Protein AF-0000000072086717 (afdb_homodimer)

Sequence (704 aa):
MALLFAIIVILVTTAMSLPPVIRIGAIFTEDQKDSPSELAFKYAIYKINKDKTLLANTTLVYDIQYVPKDDSFRTSKKACKQLSRSVQGIFGPSDPLLGAHIQSICEALDVPHLEARVDFEPTFKEFSINLYPSQDHLNKAFKDLMSFLNWTRVAIIYEEDYGLFKLQDLVKSPPSARTEMYIRQAGPGSYRQVLREVRHKEIYKLIVDTDPAHMQQFFRAILQLQMNDYRYHYMFTTFDIETFDLEDFKYNSVNMTAFRLVDLEEPKVAEVLRQMERFQPIGHAILNKTGVIQAEPALVYDSVQVFAHGLAALDRSHDLRPANLSCEKEEPWDDGLSLYNYINAVRTFYNFMALLFAIIVILVTTAMSLPPVIRIGAIFTEDQKDSPSELAFKYAIYKINKDKTLLANTTLVYDIQYVPKDDSFRTSKKACKQLSRSVQGIFGPSDPLLGAHIQSICEALDVPHLEARVDFEPTFKEFSINLYPSQDHLNKAFKDLMSFLNWTRVAIIYEEDYGLFKLQDLVKSPPSARTEMYIRQAGPGSYRQVLREVRHKEIYKLIVDTDPAHMQQFFRAILQLQMNDYRYHYMFTTFDIETFDLEDFKYNSVNMTAFRLVDLEEPKVAEVLRQMERFQPIGHAILNKTGVIQAEPALVYDSVQVFAHGLAALDRSHDLRPANLSCEKEEPWDDGLSLYNYINAVRTFYNF

Nearest PDB structures (foldseek):
  5fwy-assembly1_B  TM=8.890E-01  e=3.927E-19  Rattus norvegicus
  5fwy-assembly2_C  TM=8.947E-01  e=1.382E-18  Rattus norvegicus
  5fwy-assembly2_D  TM=8.838E-01  e=5.733E-18  Rattus norvegicus
  3om0-assembly1_A-2  TM=8.833E-01  e=1.621E-17  Rattus norvegicus
  6flr-assembly1_B  TM=8.726E-01  e=1.233E-17  Rattus norvegicus

Solvent-accessible surface area (backbone atoms only — not comparable to full-atom values): 37876 Å² total; per-residue (Å²): 136,85,79,80,78,78,78,76,75,74,74,72,72,69,75,53,50,55,47,56,64,44,34,32,28,34,38,37,41,57,86,37,63,79,24,30,42,48,45,24,39,52,47,37,45,52,51,48,58,68,34,54,84,62,40,66,67,34,38,71,44,78,48,80,45,74,29,63,82,90,37,45,42,62,42,47,51,54,51,36,53,40,28,45,67,29,33,65,32,36,32,43,32,63,48,51,71,50,24,53,47,48,43,34,45,24,44,55,29,32,28,28,29,37,32,47,34,69,70,90,60,88,61,90,53,72,43,55,45,61,55,34,74,52,57,69,59,50,31,49,50,53,49,52,50,37,58,75,68,63,59,36,46,35,32,37,40,24,44,54,82,64,40,56,58,62,44,40,60,63,50,39,47,70,61,61,91,67,53,47,68,44,56,35,68,36,43,90,88,34,39,50,62,52,50,49,52,39,52,74,68,68,48,41,34,33,39,39,41,63,55,76,92,48,43,66,57,47,52,49,33,35,56,75,66,64,60,45,32,62,76,27,35,38,36,37,71,48,50,47,65,82,80,48,91,55,71,89,41,67,79,40,56,32,42,76,44,61,56,68,78,74,58,70,82,39,62,70,49,41,52,50,51,56,53,50,61,68,64,43,58,91,95,41,54,53,42,45,97,83,66,47,67,45,52,55,23,50,37,37,25,46,48,49,50,33,47,50,51,10,50,41,60,35,24,75,78,39,68,56,71,84,51,69,35,43,75,83,75,49,56,54,42,85,52,20,58,58,50,32,50,34,23,52,49,41,35,61,71,67,66,88,135,84,80,78,79,76,77,75,74,74,73,72,71,69,74,52,49,54,47,56,66,43,34,33,28,33,39,38,40,57,86,38,64,78,25,28,43,47,45,24,39,54,48,39,46,52,52,48,57,69,34,54,83,62,41,65,66,34,38,71,43,78,50,78,43,73,29,63,83,90,38,46,43,62,42,47,50,53,52,38,53,39,29,46,66,28,32,65,30,35,33,43,33,62,48,51,71,50,24,53,47,47,43,35,46,24,44,56,29,31,27,28,29,37,33,45,36,68,70,90,61,89,62,90,54,72,44,55,45,60,56,33,74,54,55,68,58,49,32,50,52,52,48,51,49,37,58,76,67,62,58,34,46,34,32,36,40,24,41,52,83,63,40,58,58,62,44,38,60,64,49,38,50,70,69,61,90,71,58,46,69,45,57,37,67,35,44,88,90,35,38,51,62,53,49,50,52,39,51,74,67,68,48,40,34,33,38,39,42,62,54,77,92,47,43,65,57,46,52,48,34,34,56,75,67,64,59,44,33,60,76,27,35,38,35,38,70,49,5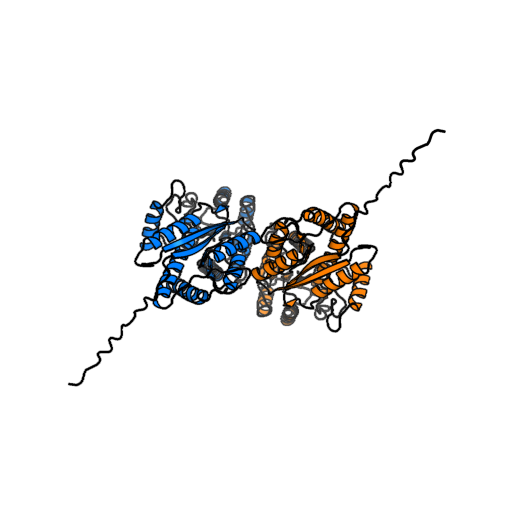0,46,63,82,79,48,91,55,71,89,40,68,79,40,57,32,42,75,44,63,56,68,81,74,58,71,84,39,64,71,49,41,52,51,51,55,53,51,62,68,64,42,57,89,96,40,55,53,42,46,98,83,68,47,67,44,54,55,24,50,37,36,25,46,48,50,50,33,46,50,52,9,49,41,59,35,24,76,77,37,72,56,69,84,50,71,36,42,76,86,76,52,56,54,42,86,51,20,59,59,50,34,51,33,23,52,48,41,34,61,72,67,66,88

Organism: Apis cerana cerana (NCBI:txid94128)

pLDDT: mean 85.23, std 14.27, range [29.84, 98.51]

Radius of gyration: 29.99 Å; Cα contacts (8 Å, |Δi|>4): 1200; chains: 2; bounding box: 92×130×64 Å

Secondary structure (DSSP, 8-state):
-------------------SEEEEEEEEEGGGTTSHHHHHHHHHHHHHHH-TTTSTT-EEEEEEEEE-TT-HHHHHHHHHHHHHTTEEEEE--SSHHHHHHHHHHHHHHT--EEE-S--S--S--TTEEE-SPPHHHHHHHHHHHHHHTT--EEEEEE-STTHHHHTHHHHHS---TT-EEEEEE--TTTHHHHHHHHHHTT--EEEEE--GGGHHHHHHHHHHTT--STT-EEEE--S-GGGS--GGGTTTT-EEEE--S--TTSHHHHHHHHHHHHH--TT--SB-TTSPBPHHHHHHHHHHHHHHHHHHHHHTT---------TTTTPPPTTHHHHHHHHHHHHHHTT-/-------------------SEEEEEEEEEGGGTT-HHHHHHHHHHHHHHH-TTTSTT-EEEEEEEEE-TT-HHHHHHHHHHHHHTTEEEEE--SSHHHHHHHHHHHHHHT--EEE-S--S--S--TTEEE-SPPHHHHHHHHHHHHHHTT--EEEEEE-STTHHHHTHHHHHS---TT-EEEEEE--TTTHHHHHHHHHHTT--EEEEE--GGGHHHHHHHHHHTT--STT-EEEE--S-GGGS--GGGTTTT-EEEE--S--TTSHHHHHHHHHHHHH--TT--SB-TTSPBPHHHHHHHHHHHHHHHHHHHHHTT---------TTTTPPPTTHHHHHHHHHHHHHHTT-

InterPro domains:
  IPR001828 Receptor, ligand binding region [PF01094] (38-347)
  IPR015683 Ionotropic glutamate receptor [PTHR18966] (24-321)
  IPR028082 Periplasmic binding protein-like I [SSF53822] (16-346)

Structure (mmCIF, N/CA/C/O backbone):
data_AF-0000000072086717-model_v1
#
loop_
_entity.id
_entity.type
_entity.pdbx_description
1 polymer 'Glutamate receptor, ionotropic kainate'
#
loop_
_atom_site.group_PDB
_atom_site.id
_atom_site.type_symbol
_atom_site.label_atom_id
_atom_site.label_alt_id
_atom_site.label_comp_id
_atom_site.label_asym_id
_atom_site.label_entity_id
_atom_site.label_seq_id
_atom_site.pdbx_PDB_ins_code
_atom_site.Cartn_x
_atom_site.Cartn_y
_atom_site.Cartn_z
_atom_site.occupancy
_atom_site.B_iso_or_equiv
_atom_site.auth_seq_id
_atom_site.auth_comp_id
_atom_site.auth_asym_id
_atom_site.auth_atom_id
_atom_site.pdbx_PDB_model_num
ATOM 1 N N . MET A 1 1 ? -59.493 57.493 -9.971 1 31.21 1 MET A N 1
ATOM 2 C CA . MET A 1 1 ? -58.813 56.95 -8.798 1 31.21 1 MET A CA 1
ATOM 3 C C . MET A 1 1 ? -58.079 55.659 -9.144 1 31.21 1 MET A C 1
ATOM 5 O O . MET A 1 1 ? -58.709 54.636 -9.42 1 31.21 1 MET A O 1
ATOM 9 N N . ALA A 1 2 ? -56.898 55.738 -9.913 1 37.61 2 ALA A N 1
ATOM 10 C CA . ALA A 1 2 ? -55.918 54.723 -10.29 1 37.61 2 ALA A CA 1
ATOM 11 C C . ALA A 1 2 ? -55.346 54.029 -9.057 1 37.61 2 ALA A C 1
ATOM 13 O O . ALA A 1 2 ? -54.796 54.683 -8.168 1 37.61 2 ALA A O 1
ATOM 14 N N . LEU A 1 3 ? -55.89 52.869 -8.527 1 39.69 3 LEU A N 1
ATOM 15 C CA . LEU A 1 3 ? -55.359 51.979 -7.5 1 39.69 3 LEU A CA 1
ATOM 16 C C . LEU A 1 3 ? -53.967 51.483 -7.878 1 39.69 3 LEU A C 1
ATOM 18 O O . LEU A 1 3 ? -53.799 50.808 -8.896 1 39.69 3 LEU A O 1
ATOM 22 N N . LEU A 1 4 ? -52.873 52.18 -7.624 1 37.74 4 LEU A N 1
ATOM 23 C CA . LEU A 1 4 ? -51.488 51.732 -7.711 1 37.74 4 LEU A CA 1
ATOM 24 C C . LEU A 1 4 ? -51.271 50.469 -6.884 1 37.74 4 LEU A C 1
ATOM 26 O O . LEU A 1 4 ? -51.477 50.476 -5.668 1 37.74 4 LEU A O 1
ATOM 30 N N . PHE A 1 5 ? -51.456 49.235 -7.428 1 40.49 5 PHE A N 1
ATOM 31 C CA . PHE A 1 5 ? -51.076 47.948 -6.857 1 40.49 5 PHE A CA 1
ATOM 32 C C . PHE A 1 5 ? -49.593 47.927 -6.507 1 40.49 5 PHE A C 1
ATOM 34 O O . PHE A 1 5 ? -48.74 48.01 -7.392 1 40.49 5 PHE A O 1
ATOM 41 N N . ALA A 1 6 ? -49.15 48.368 -5.312 1 40.18 6 ALA A N 1
ATOM 42 C CA . ALA A 1 6 ? -47.827 48.1 -4.754 1 40.18 6 ALA A CA 1
ATOM 43 C C . ALA A 1 6 ? -47.576 46.599 -4.636 1 40.18 6 ALA A C 1
ATOM 45 O O . ALA A 1 6 ? -48.224 45.916 -3.839 1 40.18 6 ALA A O 1
ATOM 46 N N . ILE A 1 7 ? -47.124 45.946 -5.704 1 42.1 7 ILE A N 1
ATOM 47 C CA . ILE A 1 7 ? -46.576 44.598 -5.601 1 42.1 7 ILE A CA 1
ATOM 48 C C . ILE A 1 7 ? -45.432 44.583 -4.59 1 42.1 7 ILE A C 1
ATOM 50 O O . ILE A 1 7 ? -44.389 45.202 -4.813 1 42.1 7 ILE A O 1
ATOM 54 N N . ILE A 1 8 ? -45.715 44.454 -3.307 1 43.06 8 ILE A N 1
ATOM 55 C CA . ILE A 1 8 ? -44.687 44.129 -2.324 1 43.06 8 ILE A CA 1
ATOM 56 C C . ILE A 1 8 ? -43.991 42.828 -2.716 1 43.06 8 ILE A C 1
ATOM 58 O O . ILE A 1 8 ? -44.605 41.758 -2.699 1 43.06 8 ILE A O 1
ATOM 62 N N . VAL A 1 9 ? -42.965 42.89 -3.569 1 43.17 9 VAL A N 1
ATOM 63 C CA . VAL A 1 9 ? -42.03 41.782 -3.735 1 43.17 9 VAL A CA 1
ATOM 64 C C . VAL A 1 9 ? -41.415 41.417 -2.386 1 43.17 9 VAL A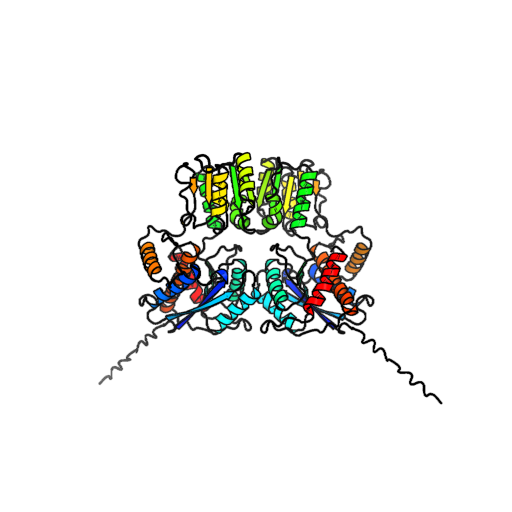 C 1
ATOM 66 O O . VAL A 1 9 ? -40.659 42.202 -1.808 1 43.17 9 VAL A O 1
ATOM 69 N N . ILE A 1 10 ? -42.092 40.638 -1.6 1 42.36 10 ILE A N 1
ATOM 70 C CA . ILE A 1 10 ? -41.437 39.967 -0.482 1 42.36 10 ILE A CA 1
ATOM 71 C C . ILE A 1 10 ? -40.188 39.241 -0.977 1 42.36 10 ILE A C 1
ATOM 73 O O . ILE A 1 10 ? -40.284 38.277 -1.739 1 42.36 10 ILE A O 1
ATOM 77 N N . LEU A 1 11 ? -39.062 39.924 -1.136 1 42.35 11 LEU A N 1
ATOM 78 C CA . LEU A 1 11 ? -37.792 39.214 -1.242 1 42.35 11 LEU A CA 1
ATOM 79 C C . LEU A 1 11 ? -37.668 38.156 -0.15 1 42.35 11 LEU A C 1
ATOM 81 O O . LEU A 1 11 ? -37.473 38.486 1.022 1 42.35 11 LEU A O 1
ATOM 85 N N . VAL A 1 12 ? -38.387 37.06 -0.284 1 43.57 12 VAL A N 1
ATOM 86 C CA . VAL A 1 12 ? -37.991 35.91 0.523 1 43.57 12 VAL A CA 1
ATOM 87 C C . VAL A 1 12 ? -36.472 35.756 0.493 1 43.57 12 VAL A C 1
ATOM 89 O O . VAL A 1 12 ? -35.895 35.437 -0.55 1 43.57 12 VAL A O 1
ATOM 92 N N . THR A 1 13 ? -35.726 36.571 1.121 1 43.49 13 THR A N 1
ATOM 93 C CA . THR A 1 13 ? -34.366 36.128 1.407 1 43.49 13 THR A CA 1
ATOM 94 C C . THR A 1 13 ? -34.357 34.67 1.86 1 43.49 13 THR A C 1
ATOM 96 O O . THR A 1 13 ? -34.793 34.357 2.969 1 43.49 13 THR A O 1
ATOM 99 N N . THR A 1 14 ? -34.772 33.794 1.082 1 44.5 14 THR A N 1
ATOM 100 C CA . THR A 1 14 ? -34.478 32.414 1.453 1 44.5 14 THR A CA 1
ATOM 101 C C . THR A 1 14 ? -33.082 32.302 2.058 1 44.5 14 THR A C 1
ATOM 103 O O . THR A 1 14 ? -32.084 32.554 1.38 1 44.5 14 THR A O 1
ATOM 106 N N . ALA A 1 15 ? -32.833 32.709 3.198 1 49.67 15 ALA A N 1
ATOM 107 C CA . ALA A 1 15 ? -31.603 32.477 3.951 1 49.67 15 ALA A CA 1
ATOM 108 C C . ALA A 1 15 ? -30.992 31.124 3.599 1 49.67 15 ALA A C 1
ATOM 110 O O . ALA A 1 15 ? -31.607 30.08 3.827 1 49.67 15 ALA A O 1
ATOM 111 N N . MET A 1 16 ? -30.319 30.904 2.463 1 57.44 16 MET A N 1
ATOM 112 C CA . MET A 1 16 ? -29.407 29.845 2.041 1 57.44 16 MET A CA 1
ATOM 113 C C . MET A 1 16 ? -28.519 29.398 3.198 1 57.44 16 MET A C 1
ATOM 115 O O . MET A 1 16 ? -27.835 30.218 3.813 1 57.44 16 MET A O 1
ATOM 119 N N . SER A 1 17 ? -29.046 28.295 4.188 1 75.89 17 SER A N 1
ATOM 120 C CA . SER A 1 17 ? -28.476 28.121 5.52 1 75.89 17 SER A CA 1
ATOM 121 C C . SER A 1 17 ? -27.973 26.696 5.724 1 75.89 17 SER A C 1
ATOM 123 O O . SER A 1 17 ? -28.523 25.751 5.155 1 75.89 17 SER A O 1
ATOM 125 N N . LEU A 1 18 ? -26.716 26.447 6.013 1 89.37 18 LEU A N 1
ATOM 126 C CA . LEU A 1 18 ? -26.239 25.207 6.616 1 89.37 18 LEU A CA 1
ATOM 127 C C . LEU A 1 18 ? -27.252 24.666 7.62 1 89.37 18 LEU A C 1
ATOM 129 O O . LEU A 1 18 ? -27.973 25.437 8.257 1 89.37 18 LEU A O 1
ATOM 133 N N . PRO A 1 19 ? -27.475 23.378 7.601 1 92.77 19 PRO A N 1
ATOM 134 C CA . PRO A 1 19 ? -28.309 22.821 8.668 1 92.77 19 PRO A CA 1
ATOM 135 C C . PRO A 1 19 ? -27.787 23.161 10.063 1 92.77 19 PRO A C 1
ATOM 137 O O . PRO A 1 19 ? -26.614 23.51 10.218 1 92.77 19 PRO A O 1
ATOM 140 N N . PRO A 1 20 ? -28.637 23.075 11.026 1 93.3 20 PRO A N 1
ATOM 141 C CA . PRO A 1 20 ? -28.229 23.442 12.384 1 93.3 20 PRO A CA 1
ATOM 142 C C . PRO A 1 20 ? -27.122 22.544 12.93 1 93.3 20 PRO A C 1
ATOM 144 O O . PRO A 1 20 ? -26.342 22.97 13.787 1 93.3 20 PRO A O 1
ATOM 147 N N . VAL A 1 21 ? -27.165 21.322 12.45 1 95.61 21 VAL A N 1
ATOM 148 C CA . VAL A 1 21 ? -26.141 20.391 12.909 1 95.61 21 VAL A CA 1
ATOM 149 C C . VAL A 1 21 ? -25.453 19.746 11.708 1 95.61 21 VAL A C 1
ATOM 151 O O . VAL A 1 21 ? -26.118 19.292 10.774 1 95.61 21 VAL A O 1
ATOM 154 N N . ILE A 1 22 ? -24.207 19.808 11.717 1 96.46 22 ILE A N 1
ATOM 155 C CA . ILE A 1 22 ? -23.41 19.094 10.725 1 96.46 22 ILE A CA 1
ATOM 156 C C . ILE A 1 22 ? -22.552 18.037 11.416 1 96.46 22 ILE A C 1
ATOM 158 O O . ILE A 1 22 ? -21.824 18.342 12.364 1 96.46 22 ILE A O 1
ATOM 162 N N . ARG A 1 23 ? -22.654 16.808 10.928 1 97.56 23 ARG A N 1
ATOM 163 C CA . ARG A 1 23 ? -21.919 15.689 11.509 1 97.56 23 ARG A CA 1
ATOM 164 C C . ARG A 1 23 ? -20.694 15.343 10.669 1 97.56 23 ARG A C 1
ATOM 166 O O . ARG A 1 23 ? -20.781 15.25 9.443 1 97.56 23 ARG A O 1
ATOM 173 N N . ILE A 1 24 ? -19.586 15.221 11.379 1 98.18 24 ILE A N 1
ATOM 174 C CA . ILE A 1 24 ? -18.363 14.818 10.693 1 98.18 24 ILE A CA 1
ATOM 175 C C . ILE A 1 24 ? -17.809 13.546 11.331 1 98.18 24 ILE A C 1
ATOM 177 O O . ILE A 1 24 ? -18.001 13.309 12.527 1 98.18 24 ILE A O 1
ATOM 181 N N . GLY A 1 25 ? -17.279 12.713 10.5 1 98.26 25 GLY A N 1
ATOM 182 C CA . GLY A 1 25 ? -16.668 11.487 10.988 1 98.26 25 GLY A CA 1
ATOM 183 C C . GLY A 1 25 ? -15.157 11.573 11.09 1 98.26 25 GLY A C 1
ATOM 184 O O . GLY A 1 25 ? -14.514 12.255 10.29 1 98.26 25 GLY A O 1
ATOM 185 N N . ALA A 1 26 ? -14.625 10.912 12.095 1 98.5 26 ALA A N 1
ATOM 186 C CA . ALA A 1 26 ? -13.177 10.775 12.228 1 98.5 26 ALA A CA 1
ATOM 187 C C . ALA A 1 26 ? -12.788 9.327 12.515 1 98.5 26 ALA A C 1
ATOM 189 O O . ALA A 1 26 ? -13.466 8.634 13.277 1 98.5 26 ALA A O 1
ATOM 190 N N . ILE A 1 27 ? -11.776 8.895 11.843 1 98.05 27 ILE A N 1
ATOM 191 C CA . ILE A 1 27 ? -11.267 7.544 12.053 1 98.05 27 ILE A CA 1
ATOM 192 C C . ILE A 1 27 ? -9.818 7.607 12.53 1 98.05 27 ILE A C 1
ATOM 194 O O . ILE A 1 27 ? -8.947 8.123 11.825 1 98.05 27 ILE A O 1
ATOM 198 N N . PHE A 1 28 ? -9.597 7.136 13.76 1 97.26 28 PHE A N 1
ATOM 199 C CA . PHE A 1 28 ? -8.269 7.037 14.356 1 97.26 28 PHE A CA 1
ATOM 200 C C . PHE A 1 28 ? -7.9 5.582 14.617 1 97.26 28 PHE A C 1
ATOM 202 O O . PHE A 1 28 ? -8.779 4.732 14.775 1 97.26 28 PHE A O 1
ATOM 209 N N . THR A 1 29 ? -6.626 5.345 14.546 1 94.75 29 THR A N 1
ATOM 210 C CA . THR A 1 29 ? -6.201 4.017 14.972 1 94.75 29 THR A CA 1
ATOM 211 C C . THR A 1 29 ? -6.319 3.871 16.486 1 94.75 29 THR A C 1
ATOM 213 O O . THR A 1 29 ? -6.349 4.867 17.211 1 94.75 29 THR A O 1
ATOM 216 N N . GLU A 1 30 ? -6.347 2.671 16.978 1 95.07 30 GLU A N 1
ATOM 217 C CA . GLU A 1 30 ? -6.565 2.393 18.395 1 95.07 30 GLU A CA 1
ATOM 218 C C . GLU A 1 30 ? -5.474 3.024 19.255 1 95.07 30 GLU A C 1
ATOM 220 O O . GLU A 1 30 ? -5.745 3.504 20.358 1 95.07 30 GLU A O 1
ATOM 225 N N . ASP A 1 31 ? -4.308 3.14 18.716 1 89.86 31 ASP A N 1
ATOM 226 C CA . ASP A 1 31 ? -3.196 3.701 19.477 1 89.86 31 ASP A CA 1
ATOM 227 C C . ASP A 1 31 ? -3.278 5.225 19.528 1 89.86 31 ASP A C 1
ATOM 229 O O . ASP A 1 31 ? -2.55 5.866 20.288 1 89.86 31 ASP A O 1
ATOM 233 N N . GLN A 1 32 ? -4.179 5.793 18.801 1 92.4 32 GLN A N 1
ATOM 234 C CA . GLN A 1 32 ? -4.331 7.244 18.759 1 92.4 32 GLN A CA 1
ATOM 235 C C . GLN A 1 32 ? -5.443 7.708 19.695 1 92.4 32 GLN A C 1
ATOM 237 O O . GLN A 1 32 ? -5.754 8.9 19.756 1 92.4 32 GLN A O 1
ATOM 242 N N . LYS A 1 33 ? -6.011 6.732 20.375 1 93.18 33 LYS A N 1
ATOM 243 C CA . LYS A 1 33 ? -7.017 7.13 21.356 1 93.18 33 LYS A CA 1
ATOM 244 C C . LYS A 1 33 ? -6.418 8.055 22.412 1 93.18 33 LYS A C 1
ATOM 246 O O . LYS A 1 33 ? -5.379 7.746 22.999 1 93.18 33 LYS A O 1
ATOM 251 N N . ASP A 1 34 ? -6.985 9.218 22.639 1 90.87 34 ASP A N 1
ATOM 252 C CA . ASP A 1 34 ? -6.561 10.24 23.59 1 90.87 34 ASP A CA 1
ATOM 253 C C . ASP A 1 34 ? -5.17 10.768 23.246 1 90.87 34 ASP A C 1
ATOM 255 O O . ASP A 1 34 ? -4.447 11.245 24.123 1 90.87 34 ASP A O 1
ATOM 259 N N . SER A 1 35 ? -4.819 10.545 21.981 1 90.69 35 SER A N 1
ATOM 260 C CA . SER A 1 35 ? -3.549 11.08 21.501 1 90.69 35 SER A CA 1
ATOM 261 C C . SER A 1 35 ? -3.658 12.569 21.192 1 90.69 35 SER A C 1
ATOM 263 O O . SER A 1 35 ? -4.76 13.119 21.14 1 90.69 35 SER A O 1
ATOM 265 N N . PRO A 1 36 ? -2.543 13.196 20.999 1 90.06 36 PRO A N 1
ATOM 266 C CA . PRO A 1 36 ? -2.574 14.608 20.612 1 90.06 36 PRO A CA 1
ATOM 267 C C . PRO A 1 36 ? -3.376 14.852 19.335 1 90.06 36 PRO A C 1
ATOM 269 O O . PRO A 1 36 ? -4.045 15.881 19.209 1 90.06 36 PRO A O 1
ATOM 272 N N . SER A 1 37 ? -3.344 13.909 18.486 1 93.56 37 SER A N 1
ATOM 273 C CA . SER A 1 37 ? -4.082 14.07 17.237 1 93.56 37 SER A CA 1
ATOM 274 C C . SER A 1 37 ? -5.587 14.089 17.482 1 93.56 37 SER A C 1
ATOM 276 O O . SER A 1 37 ? -6.297 14.943 16.948 1 93.56 37 SER A O 1
ATOM 278 N N . GLU A 1 38 ? -6.025 13.17 18.259 1 95.01 38 GLU A N 1
ATOM 279 C CA . GLU A 1 38 ? -7.45 13.142 18.572 1 95.01 38 GLU A CA 1
ATOM 280 C C . GLU A 1 38 ? -7.872 14.393 19.338 1 95.01 38 GLU A C 1
ATOM 282 O O . GLU A 1 38 ? -8.924 14.972 19.059 1 95.01 38 GLU A O 1
ATOM 287 N N . LEU A 1 39 ? -7.052 14.788 20.27 1 93.4 39 LEU A N 1
ATOM 288 C CA . LEU A 1 39 ? -7.365 15.956 21.086 1 93.4 39 LEU A CA 1
ATOM 289 C C . LEU A 1 39 ? -7.384 17.223 20.238 1 93.4 39 LEU A C 1
ATOM 291 O O . LEU A 1 39 ? -8.218 18.106 20.452 1 93.4 39 LEU A O 1
ATOM 295 N N . ALA A 1 40 ? -6.445 17.286 19.363 1 93.9 40 ALA A N 1
ATOM 296 C CA . ALA A 1 40 ? -6.427 18.428 18.452 1 93.9 40 ALA A CA 1
ATOM 297 C C . ALA A 1 40 ? -7.706 18.488 17.623 1 93.9 40 ALA A C 1
ATOM 299 O O . ALA A 1 40 ? -8.234 19.572 17.363 1 93.9 40 ALA A O 1
ATOM 300 N N . PHE A 1 41 ? -8.221 17.373 17.22 1 96.01 41 PHE A N 1
ATOM 301 C CA . PHE A 1 41 ? -9.464 17.272 16.465 1 96.01 41 PHE A CA 1
ATOM 302 C C . PHE A 1 41 ? -10.64 17.785 17.287 1 96.01 41 PHE A C 1
ATOM 304 O O . PHE A 1 41 ? -11.408 18.63 16.823 1 96.01 41 PHE A O 1
ATOM 311 N N . LYS A 1 42 ? -10.707 17.282 18.475 1 95.25 42 LYS A N 1
ATOM 312 C CA . LYS A 1 42 ? -11.791 17.67 19.373 1 95.25 42 LYS A CA 1
ATOM 313 C C . LYS A 1 42 ? -11.721 19.157 19.708 1 95.25 42 LYS A C 1
ATOM 315 O O . LYS A 1 42 ? -12.745 19.843 19.726 1 95.25 42 LYS A O 1
ATOM 320 N N . TYR A 1 43 ? -10.563 19.618 19.918 1 94.12 43 TYR A N 1
ATOM 321 C CA . TYR A 1 43 ? -10.389 21.028 20.247 1 94.12 43 TYR A CA 1
ATOM 322 C C . TYR A 1 43 ? -10.794 21.915 19.076 1 94.12 43 TYR A C 1
ATOM 324 O O . TYR A 1 43 ? -11.398 22.973 19.27 1 94.12 43 TYR A O 1
ATOM 332 N N . ALA A 1 44 ? -10.354 21.516 17.898 1 95.25 44 ALA A N 1
ATOM 333 C CA . ALA A 1 44 ? -10.715 22.296 16.717 1 95.25 44 ALA A CA 1
ATOM 334 C C . ALA A 1 44 ? -12.228 22.46 16.61 1 95.25 44 ALA A C 1
ATOM 336 O O . ALA A 1 44 ? -12.722 23.558 16.339 1 95.25 44 ALA A O 1
ATOM 337 N N . ILE A 1 45 ? -12.955 21.391 16.841 1 96.46 45 ILE A N 1
ATOM 338 C CA . ILE A 1 45 ? -14.411 21.416 16.753 1 96.46 45 ILE A CA 1
ATOM 339 C C . ILE A 1 45 ? -14.979 22.306 17.856 1 96.46 45 ILE A C 1
ATOM 341 O O . ILE A 1 45 ? -15.885 23.106 17.611 1 96.46 45 ILE A O 1
ATOM 345 N N . TYR A 1 46 ? -14.422 22.122 19.02 1 94.15 46 TYR A N 1
ATOM 346 C CA . TYR A 1 46 ? -14.835 22.955 20.144 1 94.15 46 TYR A CA 1
ATOM 347 C C . TYR A 1 46 ? -14.67 24.434 19.816 1 94.15 46 TYR A C 1
ATOM 349 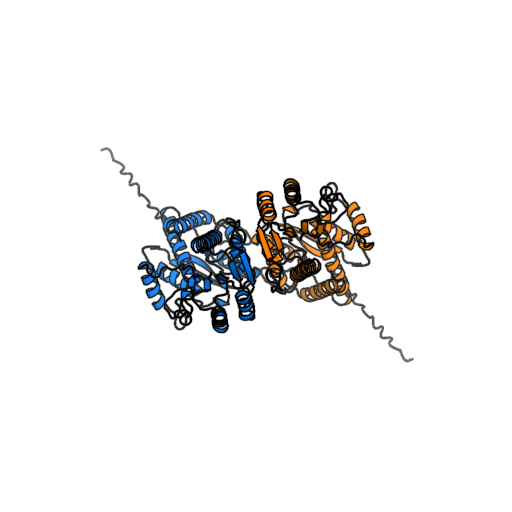O O . TYR A 1 46 ? -15.588 25.23 20.028 1 94.15 46 TYR A O 1
ATOM 357 N N . LYS A 1 47 ? -13.561 24.78 19.293 1 93.31 47 LYS A N 1
ATOM 358 C CA . LYS A 1 47 ? -13.258 26.169 18.963 1 93.31 47 LYS A CA 1
ATOM 359 C C . LYS A 1 47 ? -14.202 26.697 17.887 1 93.31 47 LYS A C 1
ATOM 361 O O . LYS A 1 47 ? -14.685 27.828 17.977 1 93.31 47 LYS A O 1
ATOM 366 N N . ILE A 1 48 ? -14.435 25.923 16.902 1 95.51 48 ILE A N 1
ATOM 367 C CA . ILE A 1 48 ? -15.304 26.313 15.797 1 95.51 48 ILE A CA 1
ATOM 368 C C . ILE A 1 48 ? -16.722 26.546 16.313 1 95.51 48 ILE A C 1
ATOM 370 O O . ILE A 1 48 ? -17.372 27.525 15.941 1 95.51 48 ILE A O 1
ATOM 374 N N . ASN A 1 49 ? -17.188 25.627 17.138 1 95.62 49 ASN A N 1
ATOM 375 C CA . ASN A 1 49 ? -18.544 25.728 17.668 1 95.62 49 ASN A CA 1
ATOM 376 C C . ASN A 1 49 ? -18.702 26.942 18.578 1 95.62 49 ASN A C 1
ATOM 378 O O . ASN A 1 49 ? -19.812 27.445 18.763 1 95.62 49 ASN A O 1
ATOM 382 N N . LYS A 1 50 ? -17.588 27.434 19.074 1 92.43 50 LYS A N 1
ATOM 383 C CA . LYS A 1 50 ? -17.61 28.614 19.934 1 92.43 50 LYS A CA 1
ATOM 384 C C . LYS A 1 50 ? -17.52 29.896 19.111 1 92.43 50 LYS A C 1
ATOM 386 O O . LYS A 1 50 ? -17.888 30.972 19.586 1 92.43 50 LYS A O 1
ATOM 391 N N . ASP A 1 51 ? -16.987 29.731 17.909 1 91.09 51 ASP A N 1
ATOM 392 C CA . ASP A 1 51 ? -16.841 30.883 17.024 1 91.09 51 ASP A CA 1
ATOM 393 C C . ASP A 1 51 ? -18.124 31.135 16.236 1 91.09 51 ASP A C 1
ATOM 395 O O . ASP A 1 51 ? -18.34 30.534 15.181 1 91.09 51 ASP A O 1
ATOM 399 N N . LYS A 1 52 ? -18.883 32.09 16.551 1 88.74 52 LYS A N 1
ATOM 400 C CA . LYS A 1 52 ? -20.179 32.364 15.937 1 88.74 52 LYS A CA 1
ATOM 401 C C . LYS A 1 52 ? -20.016 33.115 14.619 1 88.74 52 LYS A C 1
ATOM 403 O O . LYS A 1 52 ? -20.959 33.21 13.831 1 88.74 52 LYS A O 1
ATOM 408 N N . THR A 1 53 ? -18.836 33.532 14.357 1 91.12 53 THR A N 1
ATOM 409 C CA . THR A 1 53 ? -18.603 34.289 13.132 1 91.12 53 THR A CA 1
ATOM 410 C C . THR A 1 53 ? -18.333 33.35 11.959 1 91.12 53 THR A C 1
ATOM 412 O O . THR A 1 53 ? -18.528 33.723 10.801 1 91.12 53 THR A O 1
ATOM 415 N N . LEU A 1 54 ? -17.916 32.199 12.297 1 91.86 54 LEU A N 1
ATOM 416 C CA . LEU A 1 54 ? -17.566 31.262 11.234 1 91.86 54 LEU A CA 1
ATOM 417 C C . LEU A 1 54 ? -18.784 30.457 10.797 1 91.86 54 LEU A C 1
ATOM 419 O O . LEU A 1 54 ? -19.178 30.504 9.629 1 91.86 54 LEU A O 1
ATOM 423 N N . LEU A 1 55 ? -19.395 29.748 11.789 1 91.63 55 LEU A N 1
ATOM 424 C CA . LEU A 1 55 ? -20.618 28.986 11.559 1 91.63 55 LEU A CA 1
ATOM 425 C C . LEU A 1 55 ? -21.719 29.422 12.52 1 91.63 55 LEU A C 1
ATOM 427 O O . LEU A 1 55 ? -22.003 28.73 13.5 1 91.63 55 LEU A O 1
ATOM 431 N N . ALA A 1 56 ? -22.393 30.5 12.281 1 86.05 56 ALA A N 1
ATOM 432 C CA . ALA A 1 56 ? -23.269 31.199 13.217 1 86.05 56 ALA A CA 1
ATOM 433 C C . ALA A 1 56 ? -24.449 30.321 13.624 1 86.05 56 ALA A C 1
ATOM 435 O O . ALA A 1 56 ? -24.83 30.289 14.797 1 86.05 56 ALA A O 1
ATOM 436 N N . ASN A 1 57 ? -25 29.536 12.74 1 87.99 57 ASN A N 1
ATOM 437 C CA . ASN A 1 57 ? -26.226 28.803 13.037 1 87.99 57 ASN A CA 1
ATOM 438 C C . ASN A 1 57 ? -26.04 27.3 12.851 1 87.99 57 ASN A C 1
ATOM 440 O O . ASN A 1 57 ? -27.006 26.576 12.604 1 87.99 57 ASN A O 1
ATOM 444 N N . THR A 1 58 ? -24.774 26.933 12.873 1 93.97 58 THR A N 1
ATOM 445 C CA . THR A 1 58 ? -24.493 25.522 12.634 1 93.97 58 THR A CA 1
ATOM 446 C C . THR A 1 58 ? -23.508 24.984 13.669 1 93.97 58 THR A C 1
ATOM 448 O O . THR A 1 58 ? -22.527 25.65 14.004 1 93.97 58 THR A O 1
ATOM 451 N N . THR A 1 59 ? -23.799 23.88 14.26 1 96.29 59 THR A N 1
ATOM 452 C CA . THR A 1 59 ? -22.914 23.202 15.201 1 96.29 59 THR A CA 1
ATOM 453 C C . THR A 1 59 ? -22.314 21.948 14.573 1 96.29 59 THR A C 1
ATOM 455 O O . THR A 1 59 ? -23.024 21.162 13.942 1 96.29 59 THR A O 1
ATOM 458 N N . LEU A 1 60 ? -21.026 21.845 14.759 1 96.95 60 LEU A N 1
ATOM 459 C CA . LEU A 1 60 ? -20.358 20.635 14.293 1 96.95 60 LEU A CA 1
ATOM 460 C C . LEU A 1 60 ? -20.369 19.557 15.372 1 96.95 60 LEU A C 1
ATOM 462 O O . LEU A 1 60 ? -20.047 19.831 16.531 1 96.95 60 LEU A O 1
ATOM 466 N N . VAL A 1 61 ? -20.806 18.399 15.018 1 97.64 61 VAL A N 1
ATOM 467 C CA . VAL A 1 61 ? -20.756 17.239 15.901 1 97.64 61 VAL A CA 1
ATOM 468 C C . VAL A 1 61 ? -19.914 16.137 15.261 1 97.64 61 VAL A C 1
ATOM 470 O O . VAL A 1 61 ? -19.904 15.987 14.037 1 97.64 61 VAL A O 1
ATOM 473 N N . TYR A 1 62 ? -19.164 15.463 16.12 1 97.94 62 TYR A N 1
ATOM 474 C CA . TYR A 1 62 ? -18.262 14.479 15.533 1 97.94 62 TYR A CA 1
ATOM 475 C C . TYR A 1 62 ? -18.638 13.067 15.967 1 97.94 62 TYR A C 1
ATOM 477 O O . TYR A 1 62 ? -19.237 12.876 17.028 1 97.94 62 TYR A O 1
ATOM 485 N N . ASP A 1 63 ? -18.389 12.108 15.122 1 97.79 63 ASP A N 1
ATOM 486 C CA . ASP A 1 63 ? -18.418 10.672 15.383 1 97.79 63 ASP A CA 1
ATOM 487 C C . ASP A 1 63 ? -17.034 10.052 15.202 1 97.79 63 ASP A C 1
ATOM 489 O O . ASP A 1 63 ? -16.574 9.868 14.073 1 97.79 63 ASP A O 1
ATOM 493 N N . ILE A 1 64 ? -16.396 9.687 16.326 1 98.21 64 ILE A N 1
ATOM 494 C CA . ILE A 1 64 ? -15.044 9.141 16.266 1 98.21 64 ILE A CA 1
ATOM 495 C C . ILE A 1 64 ? -15.099 7.617 16.346 1 98.21 64 ILE A C 1
ATOM 497 O O . ILE A 1 64 ? -15.786 7.058 17.205 1 98.21 64 ILE A O 1
ATOM 501 N N . GLN A 1 65 ? -14.416 6.998 15.442 1 97.77 65 GLN A N 1
ATOM 502 C CA . GLN A 1 65 ? -14.245 5.549 15.462 1 97.77 65 GLN A CA 1
ATOM 503 C C . GLN A 1 65 ? -12.772 5.17 15.59 1 97.77 65 GLN A C 1
ATOM 505 O O . GLN A 1 65 ? -11.902 5.844 15.035 1 97.77 65 GLN A O 1
ATOM 510 N N . TYR A 1 66 ? -12.568 4.128 16.358 1 97.14 66 TYR A N 1
ATOM 511 C CA . TYR A 1 66 ? -11.22 3.595 16.521 1 97.14 66 TYR A CA 1
ATOM 512 C C . TYR A 1 66 ? -11.07 2.261 15.8 1 97.14 66 TYR A C 1
ATOM 514 O O . TYR A 1 66 ? -11.925 1.381 15.926 1 97.14 66 TYR A O 1
ATOM 522 N N . VAL A 1 67 ? -9.991 2.155 15.027 1 95.39 67 VAL A N 1
ATOM 523 C CA . VAL A 1 67 ? -9.8 0.948 14.23 1 95.39 67 VAL A CA 1
ATOM 524 C C . VAL A 1 67 ? -8.395 0.395 14.459 1 95.39 67 VAL A C 1
ATOM 526 O O . VAL A 1 67 ? -7.46 1.151 14.731 1 95.39 67 VAL A O 1
ATOM 529 N N . PRO A 1 68 ? -8.287 -0.961 14.404 1 88.97 68 PRO A N 1
ATOM 530 C CA . PRO A 1 68 ? -6.931 -1.513 14.454 1 88.97 68 PRO A CA 1
ATOM 531 C C . PRO A 1 68 ? -6.101 -1.152 13.224 1 88.97 68 PRO A C 1
ATOM 533 O O . PRO A 1 68 ? -6.653 -0.964 12.136 1 88.97 68 PRO A O 1
ATOM 536 N N . LYS A 1 69 ? -4.819 -1.169 13.526 1 82.69 69 LYS A N 1
ATOM 537 C CA . LYS A 1 69 ? -3.923 -0.946 12.396 1 82.69 69 LYS A CA 1
ATOM 538 C C . LYS A 1 69 ? -4.002 -2.096 11.396 1 82.69 69 LYS A C 1
ATOM 540 O O . LYS A 1 69 ? -4.242 -3.243 11.778 1 82.69 69 LYS A O 1
ATOM 545 N N . ASP A 1 70 ? -4.065 -1.943 10.201 1 75.12 70 ASP A N 1
ATOM 546 C CA . ASP A 1 70 ? -3.928 -2.911 9.117 1 75.12 70 ASP A CA 1
ATOM 547 C C . ASP A 1 70 ? -5.227 -3.686 8.904 1 75.12 70 ASP A C 1
ATOM 549 O O . ASP A 1 70 ? -5.219 -4.773 8.323 1 75.12 70 ASP A O 1
ATOM 553 N N . ASP A 1 71 ? -6.234 -3.208 9.574 1 85.84 71 ASP A N 1
ATOM 554 C CA . ASP A 1 71 ? -7.528 -3.845 9.348 1 85.84 71 ASP A CA 1
ATOM 555 C C . ASP A 1 71 ? -8.419 -2.979 8.46 1 85.84 71 ASP A C 1
ATOM 557 O O . ASP A 1 71 ? -9.29 -2.262 8.957 1 85.84 71 ASP A O 1
ATOM 561 N N . SER A 1 72 ? -8.24 -3.161 7.255 1 87.81 72 SER A N 1
ATOM 562 C CA . SER A 1 72 ? -8.936 -2.326 6.282 1 87.81 72 SER A CA 1
ATOM 563 C C . SER A 1 72 ? -10.414 -2.692 6.196 1 87.81 72 SER A C 1
ATOM 565 O O . SER A 1 72 ? -11.25 -1.847 5.872 1 87.81 72 SER A O 1
ATOM 567 N N . PHE A 1 73 ? -10.792 -3.965 6.506 1 88.86 73 PHE A N 1
ATOM 568 C CA . PHE A 1 73 ? -12.174 -4.417 6.396 1 88.86 73 PHE A CA 1
ATOM 569 C C . PHE A 1 73 ? -13.04 -3.778 7.476 1 88.86 73 PHE A C 1
ATOM 571 O O . PHE A 1 73 ? -14.063 -3.161 7.174 1 88.86 73 PHE A O 1
ATOM 578 N N . ARG A 1 74 ? -12.557 -3.863 8.646 1 90.79 74 ARG A N 1
ATOM 579 C CA . ARG A 1 74 ? -13.309 -3.276 9.75 1 90.79 74 ARG A CA 1
ATOM 580 C C . ARG A 1 74 ? -13.32 -1.754 9.656 1 90.79 74 ARG A C 1
ATOM 582 O O . ARG A 1 74 ? -14.306 -1.111 10.025 1 90.79 74 ARG A O 1
ATOM 589 N N . THR A 1 75 ? -12.225 -1.254 9.18 1 93.8 75 THR A N 1
ATOM 590 C CA . THR A 1 75 ? -12.155 0.189 8.979 1 93.8 75 THR A CA 1
ATOM 591 C C . THR A 1 75 ? -13.232 0.651 8.001 1 93.8 75 THR A C 1
ATOM 593 O O . THR A 1 75 ? -13.914 1.648 8.247 1 93.8 75 THR A O 1
ATOM 596 N N . SER A 1 76 ? -13.396 -0.077 6.931 1 92.5 76 SER A N 1
ATOM 597 C CA . SER A 1 76 ? -14.415 0.254 5.942 1 92.5 76 SER A CA 1
ATOM 598 C C . SER A 1 76 ? -15.815 0.17 6.541 1 92.5 76 SER A C 1
ATOM 600 O O . SER A 1 76 ? -16.67 1.012 6.255 1 92.5 76 SER A O 1
ATOM 602 N N . LYS A 1 77 ? -16.005 -0.779 7.345 1 92.68 77 LYS A N 1
ATOM 603 C CA . LYS A 1 77 ? -17.306 -0.945 7.986 1 92.68 77 LYS A CA 1
ATOM 604 C C . LYS A 1 77 ? -17.629 0.24 8.891 1 92.68 77 LYS A C 1
ATOM 606 O O . LYS A 1 77 ? -18.749 0.755 8.872 1 92.68 77 LYS A O 1
ATOM 611 N N . LYS A 1 78 ? -16.681 0.588 9.609 1 95.11 78 LYS A N 1
ATOM 612 C CA . LYS A 1 78 ? -16.876 1.719 10.513 1 95.11 78 LYS A CA 1
ATOM 613 C C . LYS A 1 78 ? -17.142 3.004 9.735 1 95.11 78 LYS A C 1
ATOM 615 O O . LYS A 1 78 ? -17.99 3.809 10.127 1 95.11 78 LYS A O 1
ATOM 620 N N . ALA A 1 79 ? -16.412 3.19 8.647 1 95.98 79 ALA A N 1
ATOM 621 C CA . ALA A 1 79 ? -16.639 4.361 7.805 1 95.98 79 ALA A CA 1
ATOM 622 C C . ALA A 1 79 ? -18.048 4.353 7.221 1 95.98 79 ALA A C 1
ATOM 624 O O . ALA A 1 79 ? -18.722 5.385 7.193 1 95.98 79 ALA A O 1
ATOM 625 N N . CYS A 1 80 ? -18.501 3.191 6.769 1 95.18 80 CYS A N 1
ATOM 626 C CA . CYS A 1 80 ? -19.833 3.064 6.187 1 95.18 80 CYS A CA 1
ATOM 627 C C . CYS A 1 80 ? -20.911 3.349 7.226 1 95.18 80 CYS A C 1
ATOM 629 O O . CYS A 1 80 ? -21.93 3.969 6.915 1 95.18 80 CYS A O 1
ATOM 631 N N . LYS A 1 81 ? -20.644 2.903 8.421 1 95.38 81 LYS A N 1
ATOM 632 C CA . LYS A 1 81 ? -21.577 3.192 9.506 1 95.38 81 LYS A CA 1
ATOM 633 C C . LYS A 1 81 ? -21.674 4.693 9.763 1 95.38 81 LYS A C 1
ATOM 635 O O . LYS A 1 81 ? -22.769 5.227 9.951 1 95.38 81 LYS A O 1
ATOM 640 N N . GLN A 1 82 ? -20.555 5.347 9.725 1 97.1 82 GLN A N 1
ATOM 641 C CA . GLN A 1 82 ? -20.556 6.793 9.918 1 97.1 82 GLN A CA 1
ATOM 642 C C . GLN A 1 82 ? -21.335 7.495 8.809 1 97.1 82 GLN A C 1
ATOM 644 O O . GLN A 1 82 ? -22.101 8.424 9.073 1 97.1 82 GLN A O 1
ATOM 649 N N . LEU A 1 83 ? -21.152 7.046 7.623 1 96.53 83 LEU A N 1
ATOM 650 C CA . LEU A 1 83 ? -21.807 7.658 6.473 1 96.53 83 LEU A CA 1
ATOM 651 C C . LEU A 1 83 ? -23.315 7.438 6.525 1 96.53 83 LEU A C 1
ATOM 653 O O . LEU A 1 83 ? -24.089 8.31 6.124 1 96.53 83 LEU A O 1
ATOM 657 N N . SER A 1 84 ? -23.697 6.315 7.102 1 95.44 84 SER A N 1
ATOM 658 C CA . SER A 1 84 ? -25.119 6.018 7.244 1 95.44 84 SER A CA 1
ATOM 659 C C . SER A 1 84 ? -25.762 6.893 8.315 1 95.44 84 SER A C 1
ATOM 661 O O . SER A 1 84 ? -26.988 6.983 8.397 1 95.44 84 SER A O 1
ATOM 663 N N . ARG A 1 85 ? -24.927 7.537 9.09 1 94.76 85 ARG A N 1
ATOM 664 C CA . ARG A 1 85 ? -25.413 8.445 10.124 1 94.76 85 ARG A CA 1
ATOM 665 C C . ARG A 1 85 ? -25.234 9.9 9.703 1 94.76 85 ARG A C 1
ATOM 667 O O . ARG A 1 85 ? -25.008 10.772 10.544 1 94.76 85 ARG A O 1
ATOM 674 N N . SER A 1 86 ? -25.145 10.145 8.418 1 93.79 86 SER A N 1
ATOM 675 C CA . SER A 1 86 ? -25.201 11.456 7.779 1 93.79 86 SER A CA 1
ATOM 676 C C . SER A 1 86 ? -23.945 12.27 8.075 1 93.79 86 SER A C 1
ATOM 678 O O . SER A 1 86 ? -24.026 13.468 8.352 1 93.79 86 SER A O 1
ATOM 680 N N . VAL A 1 87 ? -22.853 11.591 8.06 1 95.75 87 VAL A N 1
ATOM 681 C CA . VAL A 1 87 ? -21.583 12.305 8.142 1 95.75 87 VAL A CA 1
ATOM 682 C C . VAL A 1 87 ? -21.293 12.998 6.813 1 95.75 87 VAL A C 1
ATOM 684 O O . VAL A 1 87 ? -21.441 12.397 5.746 1 95.75 87 VAL A O 1
ATOM 687 N N . GLN A 1 88 ? -20.857 14.25 6.924 1 95.18 88 GLN A N 1
ATOM 688 C CA . GLN A 1 88 ? -20.68 15.064 5.726 1 95.18 88 GLN A CA 1
ATOM 689 C C . GLN A 1 88 ? -19.209 15.151 5.332 1 95.18 88 GLN A C 1
ATOM 691 O O . GLN A 1 88 ? -18.869 15.744 4.307 1 95.18 88 GLN A O 1
ATOM 696 N N . GLY A 1 89 ? -18.313 14.614 6.039 1 97.32 89 GLY A N 1
ATOM 697 C CA . GLY A 1 89 ? -16.882 14.528 5.796 1 97.32 89 GLY A CA 1
ATOM 698 C C . GLY A 1 89 ? -16.18 13.54 6.709 1 97.32 89 GLY A C 1
ATOM 699 O O . GLY A 1 89 ? -16.585 13.353 7.858 1 97.32 89 GLY A O 1
ATOM 700 N N . ILE A 1 90 ? -15.174 12.92 6.183 1 98.41 90 ILE A N 1
ATOM 701 C CA . ILE A 1 90 ? -14.441 11.939 6.976 1 98.41 90 ILE A CA 1
ATOM 702 C C . ILE A 1 90 ? -12.994 12.395 7.153 1 98.41 90 ILE A C 1
ATOM 704 O O . ILE A 1 90 ? -12.328 12.759 6.181 1 98.41 90 ILE A O 1
ATOM 708 N N . PHE A 1 91 ? -12.583 12.384 8.397 1 98.41 91 PHE A N 1
ATOM 709 C CA . PHE A 1 91 ? -11.217 12.766 8.732 1 98.41 91 PHE A CA 1
ATOM 710 C C . PHE A 1 91 ? -10.377 11.538 9.064 1 98.41 91 PHE A C 1
ATOM 712 O O . PHE A 1 91 ? -10.82 10.659 9.806 1 98.41 91 PHE A O 1
ATOM 719 N N . GLY A 1 92 ? -9.17 11.442 8.467 1 95.4 92 GLY A N 1
ATOM 720 C CA . GLY A 1 92 ? -8.3 10.306 8.731 1 95.4 92 GLY A CA 1
ATOM 721 C C . GLY A 1 92 ? -8.649 9.083 7.904 1 95.4 92 GLY A C 1
ATOM 722 O O . GLY A 1 92 ? -9.329 9.191 6.882 1 95.4 92 GLY A O 1
ATOM 723 N N . PRO A 1 93 ? -8.154 8.019 8.283 1 94.73 93 PRO A N 1
ATOM 724 C CA . PRO A 1 93 ? -7.128 7.778 9.3 1 94.73 93 PRO A CA 1
ATOM 725 C C . PRO A 1 93 ? -5.734 8.206 8.845 1 94.73 93 PRO A C 1
ATOM 727 O O . PRO A 1 93 ? -5.539 8.542 7.674 1 94.73 93 PRO A O 1
ATOM 730 N N . SER A 1 94 ? -4.793 8.214 9.868 1 90.48 94 SER A N 1
ATOM 731 C CA . SER A 1 94 ? -3.424 8.632 9.58 1 90.48 94 SER A CA 1
ATOM 732 C C . SER A 1 94 ? -2.635 7.514 8.907 1 90.48 94 SER A C 1
ATOM 734 O O . SER A 1 94 ? -1.602 7.764 8.284 1 90.48 94 SER A O 1
ATOM 736 N N . ASP A 1 95 ? -3.08 6.318 9.017 1 86.5 95 ASP A N 1
ATOM 737 C CA . ASP A 1 95 ? -2.438 5.183 8.36 1 86.5 95 ASP A CA 1
ATOM 738 C C . ASP A 1 95 ? -2.662 5.223 6.85 1 86.5 95 ASP A C 1
ATOM 740 O O . ASP A 1 95 ? -3.804 5.25 6.388 1 86.5 95 ASP A O 1
ATOM 744 N N . PRO A 1 96 ? -1.557 5.166 6.133 1 81.18 96 PRO A N 1
ATOM 745 C CA . PRO A 1 96 ? -1.711 5.346 4.687 1 81.18 96 PRO A CA 1
ATOM 746 C C . PRO A 1 96 ? -2.515 4.223 4.036 1 81.18 96 PRO A C 1
ATOM 748 O O . PRO A 1 96 ? -3.279 4.469 3.098 1 81.18 96 PRO A O 1
ATOM 751 N N . LEU A 1 97 ? -2.293 3.057 4.524 1 79.32 97 LEU A N 1
ATOM 752 C CA . LEU A 1 97 ? -3.005 1.927 3.938 1 79.32 97 LEU A CA 1
ATOM 753 C C . LEU A 1 97 ? -4.5 2.019 4.222 1 79.32 97 LEU A C 1
ATOM 755 O O . LEU A 1 97 ? -5.32 1.854 3.315 1 79.32 97 LEU A O 1
ATOM 759 N N . LEU A 1 98 ? -4.835 2.301 5.437 1 89.16 98 LEU A N 1
ATOM 760 C CA . LEU A 1 98 ? -6.24 2.448 5.803 1 89.16 98 LEU A CA 1
ATOM 761 C C . LEU A 1 98 ? -6.86 3.655 5.107 1 89.16 98 LEU A C 1
ATOM 763 O O . LEU A 1 98 ? -8.012 3.601 4.671 1 89.16 98 LEU A O 1
ATOM 767 N N . GLY A 1 99 ? -6.044 4.706 5.01 1 90.45 99 GLY A N 1
ATOM 768 C CA . GLY A 1 99 ? -6.518 5.922 4.368 1 90.45 99 GLY A CA 1
ATOM 769 C C . GLY A 1 99 ? -6.921 5.715 2.921 1 90.45 99 GLY A C 1
ATOM 770 O O . GLY A 1 99 ? -7.91 6.289 2.458 1 90.45 99 GLY A O 1
ATOM 771 N N . ALA A 1 100 ? -6.175 4.902 2.225 1 84.48 100 ALA A N 1
ATOM 772 C CA . ALA A 1 100 ? -6.482 4.624 0.824 1 84.48 100 ALA A CA 1
ATOM 773 C C . ALA A 1 100 ? -7.828 3.919 0.687 1 84.48 100 ALA A C 1
ATOM 775 O O . ALA A 1 100 ? -8.585 4.188 -0.248 1 84.48 100 ALA A O 1
ATOM 776 N N . HIS A 1 101 ? -8.119 3.108 1.598 1 86.53 101 HIS A N 1
ATOM 777 C CA . HIS A 1 101 ? -9.386 2.384 1.588 1 86.53 101 HIS A CA 1
ATOM 778 C C . HIS A 1 101 ? -10.557 3.32 1.867 1 86.53 101 HIS A C 1
ATOM 780 O O . HIS A 1 101 ? -11.589 3.248 1.195 1 86.53 101 HIS A O 1
ATOM 786 N N . ILE A 1 102 ? -10.373 4.138 2.796 1 93.6 102 ILE A N 1
ATOM 787 C CA . ILE A 1 102 ? -11.414 5.101 3.142 1 93.6 102 ILE A CA 1
ATOM 788 C C . ILE A 1 102 ? -11.625 6.071 1.981 1 93.6 102 ILE A C 1
ATOM 790 O O . ILE A 1 102 ? -12.761 6.432 1.665 1 93.6 102 ILE A O 1
ATOM 794 N N . GLN A 1 103 ? -10.53 6.417 1.358 1 92.38 103 GLN A N 1
ATOM 795 C CA . GLN A 1 103 ? -10.614 7.32 0.215 1 92.38 103 GLN A CA 1
ATOM 796 C C . GLN A 1 103 ? -11.478 6.726 -0.894 1 92.38 103 GLN A C 1
ATOM 798 O O . GLN A 1 103 ? -12.252 7.44 -1.536 1 92.38 103 GLN A O 1
ATOM 803 N N . SER A 1 104 ? -11.346 5.468 -1.141 1 90.28 104 SER A N 1
ATOM 804 C CA . SER A 1 104 ? -12.125 4.802 -2.18 1 90.28 104 SER A CA 1
ATOM 805 C C . SER A 1 104 ? -13.618 4.867 -1.878 1 90.28 104 SER A C 1
ATOM 807 O O . SER A 1 104 ? -14.431 5.068 -2.782 1 90.28 104 SER A O 1
ATOM 809 N N . ILE A 1 105 ? -14.009 4.725 -0.609 1 94.05 105 ILE A N 1
ATOM 810 C CA . ILE A 1 105 ? -15.4 4.802 -0.175 1 94.05 105 ILE A CA 1
ATOM 811 C C . ILE A 1 105 ? -15.919 6.226 -0.357 1 94.05 105 ILE A C 1
ATOM 813 O O . ILE A 1 105 ? -16.995 6.433 -0.924 1 94.05 105 ILE A O 1
ATOM 817 N N . CYS A 1 106 ? -15.075 7.186 0.076 1 96.37 106 CYS A N 1
ATOM 818 C CA . CYS A 1 106 ? -15.459 8.592 0.004 1 96.37 106 CYS A CA 1
ATOM 819 C C . CYS A 1 106 ? -15.636 9.035 -1.443 1 96.37 106 CYS A C 1
ATOM 821 O O . CYS A 1 106 ? -16.557 9.791 -1.757 1 96.37 106 CYS A O 1
ATOM 823 N N . GLU A 1 107 ? -14.778 8.517 -2.24 1 93.41 107 GLU A N 1
ATOM 824 C CA . GLU A 1 107 ? -14.884 8.846 -3.659 1 93.41 107 GLU A CA 1
ATOM 825 C C . GLU A 1 107 ? -16.162 8.274 -4.264 1 93.41 107 GLU A C 1
ATOM 827 O O . GLU A 1 107 ? -16.851 8.954 -5.028 1 93.41 107 GLU A O 1
ATOM 832 N N . ALA A 1 108 ? -16.484 7.087 -3.905 1 92.16 108 ALA A N 1
ATOM 833 C CA . ALA A 1 108 ? -17.661 6.41 -4.443 1 92.16 108 ALA A CA 1
ATOM 834 C C . ALA A 1 108 ? -18.944 7.112 -4.008 1 92.16 108 ALA A C 1
ATOM 836 O O . ALA A 1 108 ? -19.937 7.115 -4.74 1 92.16 108 ALA A O 1
ATOM 837 N N . LEU A 1 109 ? -18.958 7.786 -2.872 1 96.11 109 LEU A N 1
ATOM 838 C CA . LEU A 1 109 ? -20.183 8.347 -2.313 1 96.11 109 LEU A CA 1
ATOM 839 C C . LEU A 1 109 ? -20.153 9.871 -2.355 1 96.11 109 LEU A C 1
ATOM 841 O O . LEU A 1 109 ? -21.061 10.529 -1.842 1 96.11 109 LEU A O 1
ATOM 845 N N . ASP A 1 110 ? -19.054 10.438 -2.89 1 96.44 110 ASP A N 1
ATOM 846 C CA . ASP A 1 110 ? -18.861 11.876 -3.054 1 96.44 110 ASP A CA 1
ATOM 847 C C . ASP A 1 110 ? -18.836 12.584 -1.701 1 96.44 110 ASP A C 1
ATOM 849 O O . ASP A 1 110 ? -19.533 13.582 -1.504 1 96.44 110 ASP A O 1
ATOM 853 N N . VAL A 1 111 ? -18.106 12.04 -0.8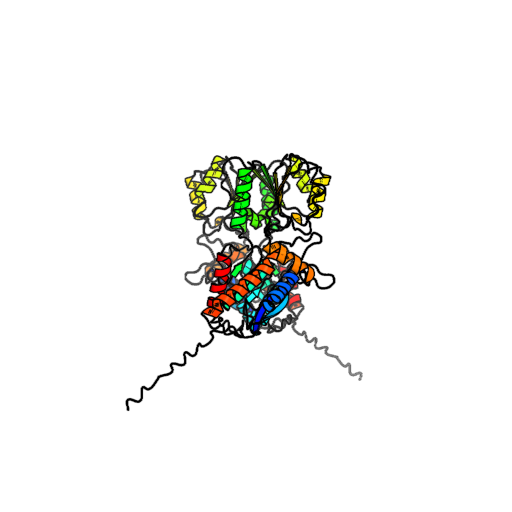37 1 97.7 111 VAL A N 1
ATOM 854 C CA . VAL A 1 111 ? -17.924 12.64 0.481 1 97.7 111 VAL A CA 1
ATOM 855 C C . VAL A 1 111 ? -16.491 13.148 0.624 1 97.7 111 VAL A C 1
ATOM 857 O O . VAL A 1 111 ? -15.537 12.423 0.333 1 97.7 111 VAL A O 1
ATOM 860 N N . PRO A 1 112 ? -16.308 14.337 1.067 1 97.79 112 PRO A N 1
ATOM 861 C CA . PRO A 1 112 ? -14.945 14.842 1.255 1 97.79 112 PRO A CA 1
ATOM 862 C C . PRO A 1 112 ? -14.152 14.032 2.279 1 97.79 112 PRO A C 1
ATOM 864 O O . PRO A 1 112 ? -14.664 13.725 3.359 1 97.79 112 PRO A O 1
ATOM 867 N N . HIS A 1 113 ? -12.973 13.683 1.9 1 97.51 113 HIS A N 1
ATOM 868 C CA . HIS A 1 113 ? -12.028 12.989 2.769 1 97.51 113 HIS A CA 1
ATOM 869 C C . HIS A 1 113 ? -10.852 13.889 3.134 1 97.51 113 HIS A C 1
ATOM 871 O O . HIS A 1 113 ? -10.039 14.234 2.274 1 97.51 113 HIS A O 1
ATOM 877 N N . LEU A 1 114 ? -10.804 14.262 4.377 1 97.31 114 LEU A N 1
ATOM 878 C CA . LEU A 1 114 ? -9.724 15.124 4.845 1 97.31 114 LEU A CA 1
ATOM 879 C C . LEU A 1 114 ? -8.599 14.299 5.46 1 97.31 114 LEU A C 1
ATOM 881 O O . LEU A 1 114 ? -8.821 13.554 6.416 1 97.31 114 LEU A O 1
ATOM 885 N N . GLU A 1 115 ? -7.478 14.478 4.889 1 94.19 115 GLU A N 1
ATOM 886 C CA . GLU A 1 115 ? -6.334 13.652 5.263 1 94.19 115 GLU A CA 1
ATOM 887 C C . GLU A 1 115 ? -5.176 14.509 5.769 1 94.19 115 GLU A C 1
ATOM 889 O O . GLU A 1 115 ? -5.017 15.657 5.349 1 94.19 115 GLU A O 1
ATOM 894 N N . ALA A 1 116 ? -4.413 13.934 6.726 1 92.49 116 ALA A N 1
ATOM 895 C CA . ALA A 1 116 ? -3.209 14.562 7.265 1 92.49 116 ALA A CA 1
ATOM 896 C C . ALA A 1 116 ? -2.055 13.567 7.332 1 92.49 116 ALA A C 1
ATOM 898 O O . ALA A 1 116 ? -1.385 13.452 8.36 1 92.49 116 ALA A O 1
ATOM 899 N N . ARG A 1 117 ? -1.868 12.875 6.173 1 87.27 117 ARG A N 1
ATOM 900 C CA . ARG A 1 117 ? -0.888 11.794 6.143 1 87.27 117 ARG A CA 1
ATOM 901 C C . ARG A 1 117 ? -0.117 11.79 4.827 1 87.27 117 ARG A C 1
ATOM 903 O O . ARG A 1 117 ? -0.545 12.406 3.849 1 87.27 117 ARG A O 1
ATOM 910 N N . VAL A 1 118 ? 0.951 11.028 4.951 1 80.82 118 VAL A N 1
ATOM 911 C CA . VAL A 1 118 ? 1.697 10.777 3.722 1 80.82 118 VAL A CA 1
ATOM 912 C C . VAL A 1 118 ? 0.864 9.91 2.78 1 80.82 118 VAL A C 1
ATOM 914 O O . VAL A 1 118 ? 0.192 8.974 3.219 1 80.82 118 VAL A O 1
ATOM 917 N N . ASP A 1 119 ? 0.858 10.262 1.487 1 75.8 119 ASP A N 1
ATOM 918 C CA . ASP A 1 119 ? 0.118 9.506 0.481 1 75.8 119 ASP A CA 1
ATOM 919 C C . ASP A 1 119 ? 1.067 8.767 -0.459 1 75.8 119 ASP A C 1
ATOM 921 O O . ASP A 1 119 ? 1.889 9.389 -1.135 1 75.8 119 ASP A O 1
ATOM 925 N N . PHE A 1 120 ? 0.904 7.502 -0.556 1 65.42 120 PHE A N 1
ATOM 926 C CA . PHE A 1 120 ? 1.793 6.671 -1.359 1 65.42 120 PHE A CA 1
ATOM 927 C C . PHE A 1 120 ? 1.327 6.622 -2.809 1 65.42 120 PHE A C 1
ATOM 929 O O . PHE A 1 120 ? 2.044 6.126 -3.68 1 65.42 120 PHE A O 1
ATOM 936 N N . GLU A 1 121 ? 0.164 7.112 -2.999 1 65.55 121 GLU A N 1
ATOM 937 C CA . GLU A 1 121 ? -0.381 7.084 -4.353 1 65.55 121 GLU A CA 1
ATOM 938 C C . GLU A 1 121 ? -0.353 8.471 -4.988 1 65.55 121 GLU A C 1
ATOM 940 O O . GLU A 1 121 ? -1.151 9.34 -4.629 1 65.55 121 GLU A O 1
ATOM 945 N N . PRO A 1 122 ? 0.599 8.661 -5.806 1 59.05 122 PRO A N 1
ATOM 946 C CA . PRO A 1 122 ? 0.812 9.996 -6.371 1 59.05 122 PRO A CA 1
ATOM 947 C C . PRO A 1 122 ? -0.353 10.462 -7.24 1 59.05 122 PRO A C 1
ATOM 949 O O . PRO A 1 122 ? -0.366 11.607 -7.7 1 59.05 122 PRO A O 1
ATOM 952 N N . THR A 1 123 ? -1.376 9.672 -7.27 1 64.97 123 THR A N 1
ATOM 953 C CA . THR A 1 123 ? -2.401 10.063 -8.231 1 64.97 123 THR A CA 1
ATOM 954 C C . THR A 1 123 ? -3.449 10.955 -7.571 1 64.97 123 THR A C 1
ATOM 956 O O . THR A 1 123 ? -3.654 10.886 -6.357 1 64.97 123 THR A O 1
ATOM 959 N N . PHE A 1 124 ? -3.866 11.914 -8.455 1 70.06 124 PHE A N 1
ATOM 960 C CA . PHE A 1 124 ? -4.969 12.757 -8.009 1 70.06 124 PHE A CA 1
ATOM 961 C C . PHE A 1 124 ? -6.173 11.909 -7.614 1 70.06 124 PHE A C 1
ATOM 963 O O . PHE A 1 124 ? -6.525 10.957 -8.314 1 70.06 124 PHE A O 1
ATOM 970 N N . LYS A 1 125 ? -6.639 12.279 -6.403 1 81.74 125 LYS A N 1
ATOM 971 C CA . LYS A 1 125 ? -7.818 11.585 -5.895 1 81.74 125 LYS A CA 1
ATOM 972 C C . LYS A 1 125 ? -8.979 12.553 -5.686 1 81.74 125 LYS A C 1
ATOM 974 O O . LYS A 1 125 ? -8.859 13.521 -4.932 1 81.74 125 LYS A O 1
ATOM 979 N N . GLU A 1 126 ? -10.007 12.267 -6.4 1 86.77 126 GLU A N 1
ATOM 980 C CA . GLU A 1 126 ? -11.194 13.091 -6.194 1 86.77 126 GLU A CA 1
ATOM 981 C C . GLU A 1 126 ? -11.727 12.945 -4.772 1 86.77 126 GLU A C 1
ATOM 983 O O . GLU A 1 126 ? -11.678 11.857 -4.193 1 86.77 126 GLU A O 1
ATOM 988 N N . PHE A 1 127 ? -12.149 14.107 -4.142 1 93.77 127 PHE A N 1
ATOM 989 C CA . PHE A 1 127 ? -12.793 14.177 -2.836 1 93.77 127 PHE A CA 1
ATOM 990 C C . PHE A 1 127 ? -11.772 13.994 -1.719 1 93.77 127 PHE A C 1
ATOM 992 O O . PHE A 1 127 ? -12.138 13.699 -0.579 1 93.77 127 PHE A O 1
ATOM 999 N N . SER A 1 128 ? -10.492 14.007 -2.135 1 93.38 128 SER A N 1
ATOM 1000 C CA . SER A 1 128 ? -9.421 13.943 -1.146 1 93.38 128 SER A CA 1
ATOM 1001 C C . SER A 1 128 ? -8.799 15.316 -0.915 1 93.38 128 SER A C 1
ATOM 1003 O O . SER A 1 128 ? -8.398 15.989 -1.866 1 93.38 128 SER A O 1
ATOM 1005 N N . ILE A 1 129 ? -8.79 15.746 0.321 1 94.27 129 ILE A N 1
ATOM 1006 C CA . ILE A 1 129 ? -8.101 16.962 0.74 1 94.27 129 ILE A CA 1
ATOM 1007 C C . ILE A 1 129 ? -6.983 16.61 1.718 1 94.27 129 ILE A C 1
ATOM 1009 O O . ILE A 1 129 ? -7.238 16.355 2.898 1 94.27 129 ILE A O 1
ATOM 1013 N N . ASN A 1 130 ? -5.855 16.564 1.227 1 92.45 130 ASN A N 1
ATOM 1014 C CA . ASN A 1 130 ? -4.719 16.178 2.058 1 92.45 130 ASN A CA 1
ATOM 1015 C C . ASN A 1 130 ? -3.886 17.39 2.464 1 92.45 130 ASN A C 1
ATOM 1017 O O . ASN A 1 130 ? -3.368 18.108 1.607 1 92.45 130 ASN A O 1
ATOM 1021 N N . LEU A 1 131 ? -3.766 17.61 3.737 1 92.69 131 LEU A N 1
ATOM 1022 C CA . LEU A 1 131 ? -3.054 18.788 4.22 1 92.69 131 LEU A CA 1
ATOM 1023 C C . LEU A 1 131 ? -1.584 18.469 4.473 1 92.69 131 LEU A C 1
ATOM 1025 O O . LEU A 1 131 ? -0.783 19.372 4.724 1 92.69 131 LEU A O 1
ATOM 1029 N N . TYR A 1 132 ? -1.266 17.195 4.416 1 90.8 132 TYR A N 1
ATOM 1030 C CA . TYR A 1 132 ? 0.143 16.827 4.501 1 90.8 132 TYR A CA 1
ATOM 1031 C C . TYR A 1 132 ? 0.891 17.237 3.238 1 90.8 132 TYR A C 1
ATOM 1033 O O . TYR A 1 132 ? 0.374 17.092 2.128 1 90.8 132 TYR A O 1
ATOM 1041 N N . PRO A 1 133 ? 2.081 17.743 3.437 1 87.92 133 PRO A N 1
ATOM 1042 C CA . PRO A 1 133 ? 2.829 18.122 2.237 1 87.92 133 PRO A CA 1
ATOM 1043 C C . PRO A 1 133 ? 3.002 16.963 1.258 1 87.92 133 PRO A C 1
ATOM 1045 O O . PRO A 1 133 ? 3.233 15.826 1.676 1 87.92 133 PRO A O 1
ATOM 1048 N N . SER A 1 134 ? 2.838 17.289 0.013 1 83.27 134 SER A N 1
ATOM 1049 C CA . SER A 1 134 ? 3.03 16.255 -0.999 1 83.27 134 SER A CA 1
ATOM 1050 C C . SER A 1 134 ? 4.458 15.721 -0.979 1 83.27 134 SER A C 1
ATOM 1052 O O . SER A 1 134 ? 5.409 16.483 -0.792 1 83.27 134 SER A O 1
ATOM 1054 N N . GLN A 1 135 ? 4.583 14.491 -1.198 1 79.67 135 GLN A N 1
ATOM 1055 C CA . GLN A 1 135 ? 5.902 13.867 -1.212 1 79.67 135 GLN A CA 1
ATOM 1056 C C . GLN A 1 135 ? 6.78 14.462 -2.31 1 79.67 135 GLN A C 1
ATOM 1058 O O . GLN A 1 135 ? 7.994 14.589 -2.14 1 79.67 135 GLN A O 1
ATOM 1063 N N . ASP A 1 136 ? 6.147 14.815 -3.369 1 78.11 136 ASP A N 1
ATOM 1064 C CA . ASP A 1 136 ? 6.883 15.443 -4.462 1 78.11 136 ASP A CA 1
ATOM 1065 C C . ASP A 1 136 ? 7.532 16.749 -4.008 1 78.11 136 ASP A C 1
ATOM 1067 O O . ASP A 1 136 ? 8.695 17.012 -4.321 1 78.11 136 ASP A O 1
ATOM 1071 N N . HIS A 1 137 ? 6.77 17.502 -3.29 1 83.98 137 HIS A N 1
ATOM 1072 C CA . HIS A 1 137 ? 7.288 18.774 -2.799 1 83.98 137 HIS A CA 1
ATOM 1073 C C . HIS A 1 137 ? 8.39 18.559 -1.767 1 83.98 137 HIS A C 1
ATOM 1075 O O . HIS A 1 137 ? 9.388 19.284 -1.757 1 83.98 137 HIS A O 1
ATOM 1081 N N . LEU A 1 138 ? 8.175 17.577 -0.984 1 86.14 138 LEU A N 1
ATOM 1082 C CA . LEU A 1 138 ? 9.183 17.281 0.028 1 86.14 138 LEU A CA 1
ATOM 1083 C C . LEU A 1 138 ? 10.471 16.78 -0.617 1 86.14 138 LEU A C 1
ATOM 1085 O O . LEU A 1 138 ? 11.566 17.184 -0.221 1 86.14 138 LEU A O 1
ATOM 1089 N N . ASN A 1 139 ? 10.316 15.971 -1.557 1 82.16 139 ASN A N 1
ATOM 1090 C CA . ASN A 1 139 ? 11.487 15.472 -2.27 1 82.16 139 ASN A CA 1
ATOM 1091 C C . ASN A 1 139 ? 12.261 16.605 -2.939 1 82.16 139 ASN A C 1
ATOM 1093 O O . ASN A 1 139 ? 13.492 16.632 -2.894 1 82.16 139 ASN A O 1
ATOM 1097 N N . LYS A 1 140 ? 11.551 17.487 -3.519 1 84.2 140 LYS A N 1
ATOM 1098 C CA . LYS A 1 140 ? 12.189 18.642 -4.145 1 84.2 140 LYS A CA 1
ATOM 1099 C C . LYS A 1 140 ? 12.915 19.497 -3.11 1 84.2 140 LYS A C 1
ATOM 1101 O O . LYS A 1 140 ? 14.025 19.972 -3.358 1 84.2 140 LYS A O 1
ATOM 1106 N N . ALA A 1 141 ? 12.222 19.654 -2.03 1 88.34 141 ALA A N 1
ATOM 1107 C CA . ALA A 1 141 ? 12.835 20.436 -0.96 1 88.34 141 ALA A CA 1
ATOM 1108 C C . ALA A 1 141 ? 14.129 19.787 -0.478 1 88.34 141 ALA A C 1
ATOM 1110 O O . ALA A 1 141 ? 15.13 20.473 -0.256 1 88.34 141 ALA A O 1
ATOM 1111 N N . PHE A 1 142 ? 14.139 18.523 -0.328 1 86.71 142 PHE A N 1
ATOM 1112 C CA . PHE A 1 142 ? 15.331 17.803 0.104 1 86.71 142 PHE A CA 1
ATOM 1113 C C . PHE A 1 142 ? 16.444 17.929 -0.93 1 86.71 142 PHE A C 1
ATOM 1115 O O . PHE A 1 142 ? 17.6 18.172 -0.578 1 86.71 142 PHE A O 1
ATOM 1122 N N . LYS A 1 143 ? 16.082 17.831 -2.115 1 84.18 143 LYS A N 1
ATOM 1123 C CA . LYS A 1 143 ? 17.061 17.939 -3.193 1 84.18 143 LYS A CA 1
ATOM 1124 C C . LYS A 1 143 ? 17.685 19.331 -3.231 1 84.18 143 LYS A C 1
ATOM 1126 O O . LYS A 1 143 ? 18.9 19.468 -3.391 1 84.18 143 LYS A O 1
ATOM 1131 N N . ASP A 1 144 ? 16.844 20.293 -3.171 1 87.54 144 ASP A N 1
ATOM 1132 C CA . ASP A 1 144 ? 17.329 21.669 -3.173 1 87.54 144 ASP A CA 1
ATOM 1133 C C . ASP A 1 144 ? 18.292 21.914 -2.014 1 87.54 144 ASP A C 1
ATOM 1135 O O . ASP A 1 144 ? 19.318 22.577 -2.181 1 87.54 144 ASP A O 1
ATOM 1139 N N . LEU A 1 145 ? 17.934 21.363 -0.943 1 89.04 145 LEU A N 1
ATOM 1140 C CA . LEU A 1 145 ? 18.781 21.535 0.233 1 89.04 145 LEU A CA 1
ATOM 1141 C C . LEU A 1 145 ? 20.128 20.847 0.037 1 89.04 145 LEU A C 1
ATOM 1143 O O . LEU A 1 145 ? 21.174 21.423 0.346 1 89.04 145 LEU A O 1
ATOM 1147 N N . MET A 1 146 ? 20.123 19.672 -0.43 1 87.94 146 MET A N 1
ATOM 1148 C CA . MET A 1 146 ? 21.355 18.926 -0.672 1 87.94 146 MET A CA 1
ATOM 1149 C C . MET A 1 146 ? 22.242 19.652 -1.678 1 87.94 146 MET A C 1
ATOM 1151 O O . MET A 1 146 ? 23.46 19.72 -1.504 1 87.94 146 MET A O 1
ATOM 1155 N N . SER A 1 147 ? 21.592 20.199 -2.687 1 85.18 147 SER A N 1
ATOM 1156 C CA . SER A 1 147 ? 22.327 20.948 -3.701 1 85.18 147 SER A CA 1
ATOM 1157 C C . SER A 1 147 ? 22.94 22.216 -3.117 1 85.18 147 SER A C 1
ATOM 1159 O O . SER A 1 147 ? 24.106 22.525 -3.374 1 85.18 147 SER A O 1
ATOM 1161 N N . PHE A 1 148 ? 22.172 22.908 -2.38 1 88.84 148 PHE A N 1
ATOM 1162 C CA . PHE A 1 148 ? 22.621 24.141 -1.744 1 88.84 148 PHE A CA 1
ATOM 1163 C C . PHE A 1 148 ? 23.813 23.878 -0.832 1 88.84 148 PHE A C 1
ATOM 1165 O O . PHE A 1 148 ? 24.748 24.68 -0.776 1 88.84 148 PHE A O 1
ATOM 1172 N N . LEU A 1 149 ? 23.786 22.707 -0.164 1 89.5 149 LEU A N 1
ATOM 1173 C CA . LEU A 1 149 ? 24.835 22.381 0.796 1 89.5 149 LEU A CA 1
ATOM 1174 C C . LEU A 1 149 ? 25.956 21.59 0.128 1 89.5 149 LEU A C 1
AT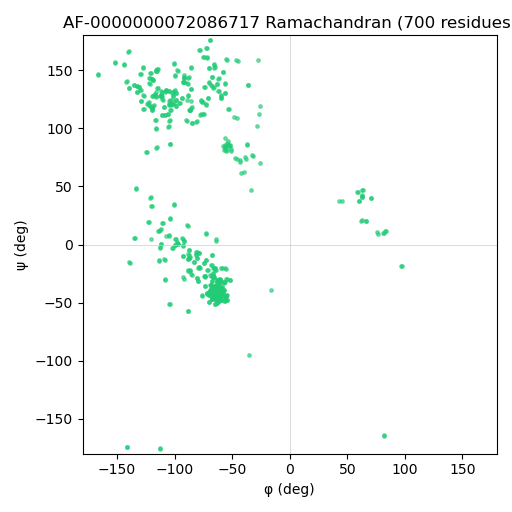OM 1176 O O . LEU A 1 149 ? 26.89 21.143 0.798 1 89.5 149 LEU A O 1
ATOM 1180 N N . ASN A 1 150 ? 25.825 21.334 -1.127 1 88.15 150 ASN A N 1
ATOM 1181 C CA . ASN A 1 150 ? 26.83 20.66 -1.941 1 88.15 150 ASN A CA 1
ATOM 1182 C C . ASN A 1 150 ? 27.167 19.278 -1.386 1 88.15 150 ASN A C 1
ATOM 1184 O O . ASN A 1 150 ? 28.339 18.948 -1.201 1 88.15 150 ASN A O 1
ATOM 1188 N N . TRP A 1 151 ? 26.116 18.558 -1.036 1 88.91 151 TRP A N 1
ATOM 1189 C CA . TRP A 1 151 ? 26.305 17.188 -0.569 1 88.91 151 TRP A CA 1
ATOM 1190 C C . TRP A 1 151 ? 26.68 16.266 -1.725 1 88.91 151 TRP A C 1
ATOM 1192 O O . TRP A 1 151 ? 25.945 16.165 -2.71 1 88.91 151 TRP A O 1
ATOM 1202 N N . THR A 1 152 ? 27.849 15.631 -1.636 1 83.55 152 THR A N 1
ATOM 1203 C CA . THR A 1 152 ? 28.323 14.776 -2.719 1 83.55 152 THR A CA 1
ATOM 1204 C C . THR A 1 152 ? 28.242 13.305 -2.323 1 83.55 152 THR A C 1
ATOM 1206 O O . THR A 1 152 ? 28.168 12.427 -3.185 1 83.55 152 THR A O 1
ATOM 1209 N N . ARG A 1 153 ? 28.394 13.057 -1.056 1 84.39 153 ARG A N 1
ATOM 1210 C CA . ARG A 1 153 ? 28.255 11.712 -0.507 1 84.39 153 ARG A CA 1
ATOM 1211 C C . ARG A 1 153 ? 27.257 11.693 0.646 1 84.39 153 ARG A C 1
ATOM 1213 O O . ARG A 1 153 ? 27.457 12.368 1.659 1 84.39 153 ARG A O 1
ATOM 1220 N N . VAL A 1 154 ? 26.148 10.92 0.398 1 88.71 154 VAL A N 1
ATOM 1221 C CA . VAL A 1 154 ? 25.056 11 1.363 1 88.71 154 VAL A CA 1
ATOM 1222 C C . VAL A 1 154 ? 24.622 9.595 1.77 1 88.71 154 VAL A C 1
ATOM 1224 O O . VAL A 1 154 ? 24.536 8.696 0.93 1 88.71 154 VAL A O 1
ATOM 1227 N N . ALA A 1 155 ? 24.432 9.431 3.06 1 88.84 155 ALA A N 1
ATOM 1228 C CA . ALA A 1 155 ? 23.825 8.198 3.553 1 88.84 155 ALA A CA 1
ATOM 1229 C C . ALA A 1 155 ? 22.35 8.407 3.885 1 88.84 155 ALA A C 1
ATOM 1231 O O . ALA A 1 155 ? 21.989 9.38 4.552 1 88.84 155 ALA A O 1
ATOM 1232 N N . ILE A 1 156 ? 21.493 7.553 3.338 1 87.21 156 ILE A N 1
ATOM 1233 C CA . ILE A 1 156 ? 20.075 7.569 3.68 1 87.21 156 ILE A CA 1
ATOM 1234 C C . ILE A 1 156 ? 19.758 6.41 4.623 1 87.21 156 ILE A C 1
ATOM 1236 O O . ILE A 1 156 ? 19.928 5.243 4.261 1 87.21 156 ILE A O 1
ATOM 1240 N N . ILE A 1 157 ? 19.365 6.76 5.795 1 89.31 157 ILE A N 1
ATOM 1241 C CA . ILE A 1 157 ? 18.959 5.761 6.778 1 89.31 157 ILE A CA 1
ATOM 1242 C C . ILE A 1 157 ? 17.448 5.826 6.986 1 89.31 157 ILE A C 1
ATOM 1244 O O . ILE A 1 157 ? 16.916 6.859 7.399 1 89.31 157 ILE A O 1
ATOM 1248 N N . TYR A 1 158 ? 16.789 4.727 6.667 1 86.39 158 TYR A N 1
ATOM 1249 C CA . TYR A 1 158 ? 15.338 4.712 6.818 1 86.39 158 TYR A CA 1
ATOM 1250 C C . TYR A 1 158 ? 14.889 3.516 7.648 1 86.39 158 TYR A C 1
ATOM 1252 O O . TYR A 1 158 ? 15.572 2.49 7.691 1 86.39 158 TYR A O 1
ATOM 1260 N N . GLU A 1 159 ? 13.77 3.674 8.325 1 85.67 159 GLU A N 1
ATOM 1261 C CA . GLU A 1 159 ? 13.346 2.636 9.26 1 85.67 159 GLU A CA 1
ATOM 1262 C C . GLU A 1 159 ? 12.204 1.805 8.681 1 85.67 159 GLU A C 1
ATOM 1264 O O . GLU A 1 159 ? 12.282 0.575 8.641 1 85.67 159 GLU A O 1
ATOM 1269 N N . GLU A 1 160 ? 11.123 2.492 8.19 1 75.49 160 GLU A N 1
ATOM 1270 C CA . GLU A 1 160 ? 9.915 1.79 7.765 1 75.49 160 GLU A CA 1
ATOM 1271 C C . GLU A 1 160 ? 10.026 1.332 6.313 1 75.49 160 GLU A C 1
ATOM 1273 O O . GLU A 1 160 ? 10.659 2 5.493 1 75.49 160 GLU A O 1
ATOM 1278 N N . ASP A 1 161 ? 9.341 0.256 5.994 1 64.74 161 ASP A N 1
ATOM 1279 C CA . ASP A 1 161 ? 9.415 -0.367 4.676 1 64.74 161 ASP A CA 1
ATOM 1280 C C . ASP A 1 161 ? 9.048 0.627 3.577 1 64.74 161 ASP A C 1
ATOM 1282 O O . ASP A 1 161 ? 9.659 0.629 2.506 1 64.74 161 ASP A O 1
ATOM 1286 N N . TYR A 1 162 ? 8.173 1.489 3.917 1 63.09 162 TYR A N 1
ATOM 1287 C CA . TYR A 1 162 ? 7.746 2.42 2.879 1 63.09 162 TYR A CA 1
ATOM 1288 C C . TYR A 1 162 ? 8.58 3.696 2.914 1 63.09 162 TYR A C 1
ATOM 1290 O O . TYR A 1 162 ? 8.382 4.596 2.095 1 63.09 162 TYR A O 1
ATOM 1298 N N . GLY A 1 163 ? 9.537 3.686 3.747 1 67.29 163 GLY A N 1
ATOM 1299 C CA . GLY A 1 163 ? 10.354 4.88 3.895 1 67.29 163 GLY A CA 1
ATOM 1300 C C . GLY A 1 163 ? 11.112 5.244 2.632 1 67.29 163 GLY A C 1
ATOM 1301 O O . GLY A 1 163 ? 11.207 6.42 2.275 1 67.29 163 GLY A O 1
ATOM 1302 N N . LEU A 1 164 ? 11.609 4.204 2.047 1 67.34 164 LEU A N 1
ATOM 1303 C CA . LEU A 1 164 ? 12.381 4.473 0.838 1 67.34 164 LEU A CA 1
ATOM 1304 C C . LEU A 1 164 ? 11.484 5.009 -0.272 1 67.34 164 LEU A C 1
ATOM 1306 O O . LEU A 1 164 ? 11.932 5.791 -1.114 1 67.34 164 LEU A O 1
ATOM 1310 N N . PHE A 1 165 ? 10.274 4.649 -0.119 1 64.3 165 PHE A N 1
ATOM 1311 C CA . PHE A 1 165 ? 9.317 5.15 -1.098 1 64.3 165 PHE A CA 1
ATOM 1312 C C . PHE A 1 165 ? 9.201 6.668 -1.015 1 64.3 165 PHE A C 1
ATOM 1314 O O . PHE A 1 165 ? 9.116 7.346 -2.041 1 64.3 165 PHE A O 1
ATOM 1321 N N . LYS A 1 166 ? 9.307 7.059 0.108 1 70.22 166 LYS A N 1
ATOM 1322 C CA . LYS A 1 166 ? 9.162 8.49 0.36 1 70.22 166 LYS A CA 1
ATOM 1323 C C . LYS A 1 166 ? 10.366 9.265 -0.167 1 70.22 166 LYS A C 1
ATOM 1325 O O . LYS A 1 166 ? 10.262 10.458 -0.462 1 70.22 166 LYS A O 1
ATOM 1330 N N . LEU A 1 167 ? 11.442 8.513 -0.312 1 68.41 167 LEU A N 1
ATOM 1331 C CA . LEU A 1 167 ? 12.687 9.205 -0.627 1 68.41 167 LEU A CA 1
ATOM 1332 C C . LEU A 1 167 ? 13.153 8.868 -2.039 1 68.41 167 LEU A C 1
ATOM 1334 O O . LEU A 1 167 ? 14.273 9.209 -2.426 1 68.41 167 LEU A O 1
ATOM 1338 N N . GLN A 1 168 ? 12.215 8.256 -2.731 1 66.92 168 GLN A N 1
ATOM 1339 C CA . GLN A 1 168 ? 12.573 7.681 -4.024 1 66.92 168 GLN A CA 1
ATOM 1340 C C . GLN A 1 168 ? 13.078 8.755 -4.983 1 66.92 168 GLN A C 1
ATOM 1342 O O . GLN A 1 168 ? 13.997 8.511 -5.768 1 66.92 168 GLN A O 1
ATOM 1347 N N . ASP A 1 169 ? 12.449 9.921 -4.896 1 64.91 169 ASP A N 1
ATOM 1348 C CA . ASP A 1 169 ? 12.836 10.969 -5.836 1 64.91 169 ASP A CA 1
ATOM 1349 C C . ASP A 1 169 ? 14.264 11.442 -5.574 1 64.91 169 ASP A C 1
ATOM 1351 O O . ASP A 1 169 ? 14.922 11.973 -6.471 1 64.91 169 ASP A O 1
ATOM 1355 N N . LEU A 1 170 ? 14.649 11.299 -4.296 1 65.08 170 LEU A N 1
ATOM 1356 C CA . LEU A 1 170 ? 16.032 11.64 -3.981 1 65.08 170 LEU A CA 1
ATOM 1357 C C . LEU A 1 170 ? 16.995 10.638 -4.609 1 65.08 170 LEU A C 1
ATOM 1359 O O . LEU A 1 170 ? 18.136 10.982 -4.927 1 65.08 170 LEU A O 1
ATOM 1363 N N . VAL A 1 171 ? 16.378 9.553 -4.726 1 61.58 171 VAL A N 1
ATOM 1364 C CA . VAL A 1 171 ? 17.193 8.468 -5.262 1 61.58 171 VAL A CA 1
ATOM 1365 C C . VAL A 1 171 ? 17.187 8.522 -6.788 1 61.58 171 VAL A C 1
ATOM 1367 O O . VAL A 1 171 ? 18.154 8.112 -7.433 1 61.58 171 VAL A O 1
ATOM 1370 N N . LYS A 1 172 ? 16.014 9.149 -7.377 1 56.21 172 LYS A N 1
ATOM 1371 C CA . LYS A 1 172 ? 15.809 9.245 -8.82 1 56.21 172 LYS A CA 1
ATOM 1372 C C . LYS A 1 172 ? 16.726 10.297 -9.437 1 56.21 172 LYS A C 1
ATOM 1374 O O . LYS A 1 172 ? 17.01 10.254 -10.636 1 56.21 172 LYS A O 1
ATOM 1379 N N . SER A 1 173 ? 16.959 11.395 -8.655 1 50.19 173 SER A N 1
ATOM 1380 C CA . SER A 1 173 ? 17.472 12.613 -9.275 1 50.19 173 SER A CA 1
ATOM 1381 C C . SER A 1 173 ? 18.667 12.315 -10.174 1 50.19 173 SER A C 1
ATOM 1383 O O . SER A 1 173 ? 19.56 11.554 -9.796 1 50.19 173 SER A O 1
ATOM 1385 N N . PRO A 1 174 ? 18.308 12.474 -11.452 1 44.44 174 PRO A N 1
ATOM 1386 C CA . PRO A 1 174 ? 19.522 12.502 -12.272 1 44.44 174 PRO A CA 1
ATOM 1387 C C . PRO A 1 174 ? 20.737 13.027 -11.51 1 44.44 174 PRO A C 1
ATOM 1389 O O . PRO A 1 174 ? 20.616 13.968 -10.722 1 44.44 174 PRO A O 1
ATOM 1392 N N . PRO A 1 175 ? 21.529 12.079 -11.113 1 41.55 175 PRO A N 1
ATOM 1393 C CA . PRO A 1 175 ? 22.749 12.665 -10.554 1 41.55 175 PRO A CA 1
ATOM 1394 C C . PRO A 1 175 ? 23.053 14.05 -11.123 1 41.55 175 PRO A C 1
ATOM 1396 O O . PRO A 1 175 ? 23.134 14.216 -12.343 1 41.55 175 PRO A O 1
ATOM 1399 N N . SER A 1 176 ? 22.508 15.039 -10.965 1 42.45 176 SER A N 1
ATOM 1400 C CA . SER A 1 176 ? 23.659 15.927 -11.092 1 42.45 176 SER A CA 1
ATOM 1401 C C . SER A 1 176 ? 24.955 15.208 -10.729 1 42.45 176 SER A C 1
ATOM 1403 O O . SER A 1 176 ? 24.95 14.282 -9.916 1 42.45 176 SER A O 1
ATOM 1405 N N . ALA A 1 177 ? 25.936 15.074 -11.629 1 48.23 177 ALA A N 1
ATOM 1406 C CA . ALA A 1 177 ? 27.187 14.349 -11.84 1 48.23 177 ALA A CA 1
ATOM 1407 C C . ALA A 1 177 ? 27.709 13.764 -10.531 1 48.23 177 ALA A C 1
ATOM 1409 O O . ALA A 1 177 ? 28.382 12.731 -10.53 1 48.23 177 ALA A O 1
ATOM 1410 N N . ARG A 1 178 ? 27.646 14.434 -9.231 1 56.56 178 ARG A N 1
ATOM 1411 C CA . ARG A 1 178 ? 28.741 14.247 -8.285 1 56.56 178 ARG A CA 1
ATOM 1412 C C . ARG A 1 178 ? 28.241 13.63 -6.984 1 56.56 178 ARG A C 1
ATOM 1414 O O . ARG A 1 178 ? 29.01 13.462 -6.034 1 56.56 178 ARG A O 1
ATOM 1421 N N . THR A 1 179 ? 26.63 13.164 -6.845 1 67.27 179 THR A N 1
ATOM 1422 C CA . THR A 1 179 ? 26.351 12.793 -5.462 1 67.27 179 THR A CA 1
ATOM 1423 C C . THR A 1 179 ? 26.246 11.277 -5.319 1 67.27 179 THR A C 1
ATOM 1425 O O . THR A 1 179 ? 25.509 10.628 -6.063 1 67.27 179 THR A O 1
ATOM 1428 N N . GLU A 1 180 ? 26.928 10.634 -4.552 1 71.33 180 GLU A N 1
ATOM 1429 C CA . GLU A 1 180 ? 26.918 9.228 -4.162 1 71.33 180 GLU A CA 1
ATOM 1430 C C . GLU A 1 180 ? 25.999 8.993 -2.966 1 71.33 180 GLU A C 1
ATOM 1432 O O . GLU A 1 180 ? 26.092 9.696 -1.958 1 71.33 180 GLU A O 1
ATOM 1437 N N . MET A 1 181 ? 25.005 8.023 -3.205 1 75.33 181 MET A N 1
ATOM 1438 C CA . MET A 1 181 ? 24.064 7.778 -2.117 1 75.33 181 MET A CA 1
ATOM 1439 C C . MET A 1 181 ? 24.262 6.384 -1.529 1 75.33 181 MET A C 1
ATOM 1441 O O . MET A 1 181 ? 24.407 5.409 -2.268 1 75.33 181 MET A O 1
ATOM 1445 N N . TYR A 1 182 ? 24.405 6.319 -0.227 1 77.3 182 TYR A N 1
ATOM 1446 C CA . TYR A 1 182 ? 24.445 5.089 0.557 1 77.3 182 TYR A CA 1
ATOM 1447 C C . TYR A 1 182 ? 23.146 4.893 1.33 1 77.3 182 TYR A C 1
ATOM 1449 O O . TYR A 1 182 ? 22.831 5.67 2.233 1 77.3 182 TYR A O 1
ATOM 1457 N N . ILE A 1 183 ? 22.318 3.819 0.948 1 79.32 183 ILE A N 1
ATOM 1458 C CA . ILE A 1 183 ? 20.983 3.663 1.515 1 79.32 183 ILE A CA 1
ATOM 1459 C C . ILE A 1 183 ? 20.946 2.433 2.419 1 79.32 183 ILE A C 1
ATOM 1461 O O . ILE A 1 183 ? 21.332 1.338 2.004 1 79.32 183 ILE A O 1
ATOM 1465 N N . ARG A 1 184 ? 20.468 2.624 3.687 1 79.34 184 ARG A N 1
ATOM 1466 C CA . ARG A 1 184 ? 20.366 1.526 4.644 1 79.34 184 ARG A CA 1
ATOM 1467 C C . ARG A 1 184 ? 19.07 1.615 5.442 1 79.34 184 ARG A C 1
ATOM 1469 O O . ARG A 1 184 ? 18.651 2.705 5.837 1 79.34 184 ARG A O 1
ATOM 1476 N N . GLN A 1 185 ? 18.439 0.438 5.552 1 81.21 185 GLN A N 1
ATOM 1477 C CA . GLN A 1 185 ? 17.343 0.36 6.513 1 81.21 185 GLN A CA 1
ATOM 1478 C C . GLN A 1 185 ? 17.86 0.04 7.912 1 81.21 185 GLN A C 1
ATOM 1480 O O . GLN A 1 185 ? 18.749 -0.799 8.075 1 81.21 185 GLN A O 1
ATOM 1485 N N . ALA A 1 186 ? 17.421 0.719 8.844 1 87.27 186 ALA A N 1
ATOM 1486 C CA . ALA A 1 186 ? 17.843 0.483 10.222 1 87.27 186 ALA A CA 1
ATOM 1487 C C . ALA A 1 186 ? 16.688 0.701 11.195 1 87.27 186 ALA A C 1
ATOM 1489 O O . ALA A 1 186 ? 15.696 1.35 10.854 1 87.27 186 ALA A O 1
ATOM 1490 N N . GLY A 1 187 ? 16.802 0.069 12.275 1 89.87 187 GLY A N 1
ATOM 1491 C CA . GLY A 1 187 ? 15.851 0.231 13.363 1 89.87 187 GLY A CA 1
ATOM 1492 C C . GLY A 1 187 ? 16.504 0.218 14.732 1 89.87 187 GLY A C 1
ATOM 1493 O O . GLY A 1 187 ? 17.731 0.268 14.842 1 89.87 187 GLY A O 1
ATOM 1494 N N . PRO A 1 188 ? 15.692 0.24 15.696 1 91.63 188 PRO A N 1
ATOM 1495 C CA . PRO A 1 188 ? 16.209 0.326 17.063 1 91.63 188 PRO A CA 1
ATOM 1496 C C . PRO A 1 188 ? 17.264 -0.736 17.364 1 91.63 188 PRO A C 1
ATOM 1498 O O . PRO A 1 188 ? 18.23 -0.467 18.081 1 91.63 188 PRO A O 1
ATOM 1501 N N . GLY A 1 189 ? 17.147 -1.784 16.765 1 91.37 189 GLY A N 1
ATOM 1502 C CA . GLY A 1 189 ? 18.097 -2.853 17.03 1 91.37 189 GLY A CA 1
ATOM 1503 C C . GLY A 1 189 ? 19.338 -2.778 16.16 1 91.37 189 GLY A C 1
ATOM 1504 O O . GLY A 1 189 ? 20.332 -3.455 16.429 1 91.37 189 GLY A O 1
ATOM 1505 N N . SER A 1 190 ? 19.328 -1.903 15.198 1 92.75 190 SER A N 1
ATOM 1506 C CA . SER A 1 190 ? 20.436 -1.974 14.251 1 92.75 190 SER A CA 1
ATOM 1507 C C . SER A 1 190 ? 21.003 -0.588 13.959 1 92.75 190 SER A C 1
ATOM 1509 O O . SER A 1 190 ? 21.916 -0.445 13.143 1 92.75 190 SER A O 1
ATOM 1511 N N . TYR A 1 191 ? 20.568 0.436 14.611 1 95.14 191 TYR A N 1
ATOM 1512 C CA . TYR A 1 191 ? 21.045 1.793 14.368 1 95.14 191 TYR A CA 1
ATOM 1513 C C . TYR A 1 191 ? 22.558 1.877 14.531 1 95.14 191 TYR A C 1
ATOM 1515 O O . TYR A 1 191 ? 23.252 2.422 13.67 1 95.14 191 TYR A O 1
ATOM 1523 N N . ARG A 1 192 ? 23.046 1.35 15.603 1 95.9 192 ARG A N 1
ATOM 1524 C CA . ARG A 1 192 ? 24.468 1.447 15.917 1 95.9 192 ARG A CA 1
ATOM 1525 C C . ARG A 1 192 ? 25.313 0.769 14.844 1 95.9 192 ARG A C 1
ATOM 1527 O O . ARG A 1 192 ? 26.33 1.315 14.41 1 95.9 192 ARG A O 1
ATOM 1534 N N . GLN A 1 193 ? 24.852 -0.372 14.517 1 93.63 193 GLN A N 1
ATOM 1535 C CA . GLN A 1 193 ? 25.577 -1.123 13.497 1 93.63 193 GLN A CA 1
ATOM 1536 C C . GLN A 1 193 ? 25.622 -0.358 12.178 1 93.63 193 GLN A C 1
ATOM 1538 O O . GLN A 1 193 ? 26.679 -0.245 11.555 1 93.63 193 GLN A O 1
ATOM 1543 N N . VAL A 1 194 ? 24.528 0.169 11.774 1 92.93 194 VAL A N 1
ATOM 1544 C CA . VAL A 1 194 ? 24.431 0.872 10.499 1 92.93 194 VAL A CA 1
ATOM 1545 C C . VAL A 1 194 ? 25.244 2.164 10.557 1 92.93 194 VAL A C 1
ATOM 1547 O O . VAL A 1 194 ? 25.966 2.493 9.613 1 92.93 194 VAL A O 1
ATOM 1550 N N . LEU A 1 195 ? 25.155 2.869 11.619 1 95.82 195 LEU A N 1
ATOM 1551 C CA . LEU A 1 195 ? 25.907 4.11 11.774 1 95.82 195 LEU A CA 1
ATOM 1552 C C . LEU A 1 195 ? 27.407 3.838 11.788 1 95.82 195 LEU A C 1
ATOM 1554 O O . LEU A 1 195 ? 28.189 4.62 11.243 1 95.82 195 LEU A O 1
ATOM 1558 N N . ARG A 1 196 ? 27.77 2.75 12.406 1 95.6 196 ARG A N 1
ATOM 1559 C CA . ARG A 1 196 ? 29.176 2.358 12.392 1 95.6 196 ARG A CA 1
ATOM 1560 C C . ARG A 1 196 ? 29.666 2.128 10.966 1 95.6 196 ARG A C 1
ATOM 1562 O O . ARG A 1 196 ? 30.776 2.532 10.612 1 95.6 196 ARG A O 1
ATOM 1569 N N . GLU A 1 197 ? 28.88 1.524 10.223 1 89.5 197 GLU A N 1
ATOM 1570 C CA . GLU A 1 197 ? 29.211 1.3 8.819 1 89.5 197 GLU A CA 1
ATOM 1571 C C . GLU A 1 197 ? 29.362 2.621 8.071 1 89.5 197 GLU A C 1
ATOM 1573 O O . GLU A 1 197 ? 30.295 2.791 7.283 1 89.5 197 GLU A O 1
ATOM 1578 N N . VAL A 1 198 ? 28.464 3.471 8.285 1 92.17 198 VAL A N 1
ATOM 1579 C CA . VAL A 1 198 ? 28.482 4.781 7.643 1 92.17 198 VAL A CA 1
ATOM 1580 C C . VAL A 1 198 ? 29.752 5.532 8.037 1 92.17 198 VAL A C 1
ATOM 1582 O O . VAL A 1 198 ? 30.407 6.144 7.19 1 92.17 198 VAL A O 1
ATOM 1585 N N . ARG A 1 199 ? 30.031 5.452 9.275 1 94.7 199 ARG A N 1
ATOM 1586 C CA . ARG A 1 199 ? 31.238 6.099 9.779 1 94.7 199 ARG A CA 1
ATOM 1587 C C . ARG A 1 199 ? 32.486 5.511 9.129 1 94.7 199 ARG A C 1
ATOM 1589 O O . ARG A 1 199 ? 33.39 6.248 8.728 1 94.7 199 ARG A O 1
ATOM 1596 N N . HIS A 1 200 ? 32.509 4.237 9.029 1 91.95 200 HIS A N 1
ATOM 1597 C CA . HIS A 1 200 ? 33.643 3.553 8.42 1 91.95 200 HIS A CA 1
ATOM 1598 C C . HIS A 1 200 ? 33.828 3.978 6.967 1 91.95 200 HIS A C 1
ATOM 1600 O O . HIS A 1 200 ? 34.957 4.047 6.475 1 91.95 200 HIS A O 1
ATOM 1606 N N . LYS A 1 201 ? 32.757 4.329 6.341 1 87.11 201 LYS A N 1
ATOM 1607 C CA . LYS A 1 201 ? 32.802 4.745 4.943 1 87.11 201 LYS A CA 1
ATOM 1608 C C . LYS A 1 201 ? 33.085 6.24 4.822 1 87.11 201 LYS A C 1
ATOM 1610 O O . LYS A 1 201 ? 33.161 6.776 3.715 1 87.11 201 LYS A O 1
ATOM 1615 N N . GLU A 1 202 ? 33.145 6.872 5.902 1 92.1 202 GLU A N 1
ATOM 1616 C CA . GLU A 1 202 ? 33.469 8.292 5.996 1 92.1 202 GLU A CA 1
ATOM 1617 C C . GLU A 1 202 ? 32.422 9.146 5.285 1 92.1 202 GLU A C 1
ATOM 1619 O O . GLU A 1 202 ? 32.766 10.034 4.503 1 92.1 202 GLU A O 1
ATOM 1624 N N . ILE A 1 203 ? 31.206 8.739 5.49 1 93.54 203 ILE A N 1
ATOM 1625 C CA . ILE A 1 203 ? 30.083 9.545 5.023 1 93.54 203 ILE A CA 1
ATOM 1626 C C . ILE A 1 203 ? 29.607 10.467 6.144 1 93.54 203 ILE A C 1
ATOM 1628 O O . ILE A 1 203 ? 29.235 10.001 7.224 1 93.54 203 ILE A O 1
ATOM 1632 N N . TYR A 1 204 ? 29.546 11.703 5.848 1 96.14 204 TYR A N 1
ATOM 1633 C CA . TYR A 1 204 ? 29.307 12.676 6.908 1 96.14 204 TYR A CA 1
ATOM 1634 C C . TYR A 1 204 ? 27.951 13.349 6.735 1 96.14 204 TYR A C 1
ATOM 1636 O O . TYR A 1 204 ? 27.486 14.061 7.629 1 96.14 204 TYR A O 1
ATOM 1644 N N . LYS A 1 205 ? 27.347 13.215 5.628 1 95.61 205 LYS A N 1
ATOM 1645 C CA . LYS A 1 205 ? 26.02 13.751 5.338 1 95.61 205 LYS A CA 1
ATOM 1646 C C . LYS A 1 205 ? 24.967 12.647 5.35 1 95.61 205 LYS A C 1
ATOM 1648 O O . LYS A 1 205 ? 25.049 11.694 4.572 1 95.61 205 LYS A O 1
ATOM 1653 N N . LEU A 1 206 ? 23.953 12.799 6.25 1 95.16 206 LEU A N 1
ATOM 1654 C CA . LEU A 1 206 ? 22.989 11.718 6.425 1 95.16 206 LEU A CA 1
ATOM 1655 C C . LEU A 1 206 ? 21.561 12.245 6.339 1 95.16 206 LEU A C 1
ATOM 1657 O O . LEU A 1 206 ? 21.251 13.303 6.891 1 95.16 206 LEU A O 1
ATOM 1661 N N . ILE A 1 207 ? 20.795 11.554 5.58 1 92.34 207 ILE A N 1
ATOM 1662 C CA . ILE A 1 207 ? 19.348 11.739 5.615 1 92.34 207 ILE A CA 1
ATOM 1663 C C . ILE A 1 207 ? 18.711 10.658 6.486 1 92.34 207 ILE A C 1
ATOM 1665 O O . ILE A 1 207 ? 18.891 9.464 6.235 1 92.34 207 ILE A O 1
ATOM 1669 N N . VAL A 1 208 ? 17.977 11.082 7.451 1 93.21 208 VAL A N 1
ATOM 1670 C CA . VAL A 1 208 ? 17.484 10.135 8.444 1 93.21 208 VAL A CA 1
ATOM 1671 C C . VAL A 1 208 ? 15.957 10.141 8.451 1 93.21 208 VAL A C 1
ATOM 1673 O O . VAL A 1 208 ? 15.335 11.166 8.741 1 93.21 208 VAL A O 1
ATOM 1676 N N . ASP A 1 209 ? 15.373 9.009 8.113 1 90.63 209 ASP A N 1
ATOM 1677 C CA . ASP A 1 209 ? 13.932 8.788 8.178 1 90.63 209 ASP A CA 1
ATOM 1678 C C . ASP A 1 209 ? 13.589 7.705 9.199 1 90.63 209 ASP A C 1
ATOM 1680 O O . ASP A 1 209 ? 13.407 6.54 8.838 1 90.63 209 ASP A O 1
ATOM 1684 N N . THR A 1 210 ? 13.51 8.085 10.375 1 89.93 210 THR A N 1
ATOM 1685 C CA . THR A 1 210 ? 13.255 7.163 11.476 1 89.93 210 THR A CA 1
ATOM 1686 C C . THR A 1 210 ? 11.898 7.446 12.115 1 89.93 210 THR A C 1
ATOM 1688 O O . THR A 1 210 ? 11.39 8.566 12.036 1 89.93 210 THR A O 1
ATOM 1691 N N . ASP A 1 211 ? 11.333 6.456 12.627 1 85.4 211 ASP A N 1
ATOM 1692 C CA . ASP A 1 211 ? 10.132 6.634 13.437 1 85.4 211 ASP A CA 1
ATOM 1693 C C . ASP A 1 211 ? 10.409 7.536 14.638 1 85.4 211 ASP A C 1
ATOM 1695 O O . ASP A 1 211 ? 11.337 7.284 15.41 1 85.4 211 ASP A O 1
ATOM 1699 N N . PRO A 1 212 ? 9.563 8.524 14.747 1 82.38 212 PRO A N 1
ATOM 1700 C CA . PRO A 1 212 ? 9.762 9.427 15.884 1 82.38 212 PRO A CA 1
ATOM 1701 C C . PRO A 1 212 ? 9.796 8.692 17.222 1 82.38 212 PRO A C 1
ATOM 1703 O O . PRO A 1 212 ? 10.492 9.119 18.147 1 82.38 212 PRO A O 1
ATOM 1706 N N . ALA A 1 213 ? 9.122 7.618 17.309 1 82.05 213 ALA A N 1
ATOM 1707 C CA . ALA A 1 213 ? 9.081 6.843 18.547 1 82.05 213 ALA A CA 1
ATOM 1708 C C . ALA A 1 213 ? 10.457 6.277 18.885 1 82.05 213 ALA A C 1
ATOM 1710 O O . ALA A 1 213 ? 10.739 5.967 20.045 1 82.05 213 ALA A O 1
ATOM 1711 N N . HIS A 1 214 ? 11.345 6.195 17.867 1 92.28 214 HIS A N 1
ATOM 1712 C CA . HIS A 1 214 ? 12.647 5.572 18.078 1 92.28 214 HIS A CA 1
ATOM 1713 C C . HIS A 1 214 ? 13.773 6.591 17.946 1 92.28 214 HIS A C 1
ATOM 1715 O O . HIS A 1 214 ? 14.949 6.222 17.912 1 92.28 214 HIS A O 1
ATOM 1721 N N . MET A 1 215 ? 13.416 7.832 17.917 1 91.8 215 MET A N 1
ATOM 1722 C CA . MET A 1 215 ? 14.393 8.885 17.653 1 91.8 215 MET A CA 1
ATOM 1723 C C . MET A 1 215 ? 15.447 8.937 18.755 1 91.8 215 MET A C 1
ATOM 1725 O O . MET A 1 215 ? 16.631 9.135 18.478 1 91.8 215 MET A O 1
ATOM 1729 N N . GLN A 1 216 ? 14.985 8.715 19.939 1 91.37 216 GLN A N 1
ATOM 1730 C CA . GLN A 1 216 ? 15.92 8.766 21.058 1 91.37 216 GLN A CA 1
ATOM 1731 C C . GLN A 1 216 ? 16.974 7.668 20.945 1 91.37 216 GLN A C 1
ATOM 1733 O O . GLN A 1 216 ? 18.144 7.889 21.261 1 91.37 216 GLN A O 1
ATOM 1738 N N . GLN A 1 217 ? 16.558 6.542 20.524 1 94.88 217 GLN A N 1
ATOM 1739 C CA . GLN A 1 217 ? 17.501 5.447 20.321 1 94.88 217 GLN A CA 1
ATOM 1740 C C . GLN A 1 217 ? 18.495 5.776 19.21 1 94.88 217 GLN A C 1
ATOM 1742 O O . GLN A 1 217 ? 19.675 5.433 19.304 1 94.88 217 GLN A O 1
ATOM 1747 N N . PHE A 1 218 ? 17.997 6.413 18.311 1 95.98 218 PHE A N 1
ATOM 1748 C CA . PHE A 1 218 ? 18.865 6.816 17.212 1 95.98 218 PHE A CA 1
ATOM 1749 C C . PHE A 1 218 ? 19.898 7.833 17.682 1 95.98 218 PHE A C 1
ATOM 1751 O O . PHE A 1 218 ? 21.084 7.712 17.369 1 95.98 218 PHE A O 1
ATOM 1758 N N . PHE A 1 219 ? 19.503 8.795 18.449 1 95.29 219 PHE A N 1
ATOM 1759 C CA . PHE A 1 219 ? 20.394 9.815 18.99 1 95.29 219 PHE A CA 1
ATOM 1760 C C . PHE A 1 219 ? 21.46 9.186 19.879 1 95.29 219 PHE A C 1
ATOM 1762 O O . PHE A 1 219 ? 22.631 9.568 19.818 1 95.29 219 PHE A O 1
ATOM 1769 N N . ARG A 1 220 ? 21.004 8.269 20.582 1 95.28 220 ARG A N 1
ATOM 1770 C CA . ARG A 1 220 ? 21.947 7.573 21.451 1 95.28 220 ARG A CA 1
ATOM 1771 C C . ARG A 1 220 ? 23.034 6.881 20.636 1 95.28 220 ARG A C 1
ATOM 1773 O O . ARG A 1 220 ? 24.209 6.906 21.01 1 95.28 220 ARG A O 1
ATOM 1780 N N . ALA A 1 221 ? 22.639 6.313 19.616 1 96.77 221 ALA A N 1
ATOM 1781 C CA . ALA A 1 221 ? 23.604 5.633 18.755 1 96.77 221 ALA A CA 1
ATOM 1782 C C . ALA A 1 221 ? 24.618 6.62 18.183 1 96.77 221 ALA A C 1
ATOM 1784 O O . ALA A 1 221 ? 25.812 6.32 18.11 1 96.77 221 ALA A O 1
ATOM 1785 N N . ILE A 1 222 ? 24.164 7.758 17.743 1 96.6 222 ILE A N 1
ATOM 1786 C CA . ILE A 1 222 ? 25.035 8.806 17.221 1 96.6 222 ILE A CA 1
ATOM 1787 C C . ILE A 1 222 ? 26.08 9.178 18.271 1 96.6 222 ILE A C 1
ATOM 1789 O O . ILE A 1 222 ? 27.27 9.28 17.962 1 96.6 222 ILE A O 1
ATOM 1793 N N . LEU A 1 223 ? 25.593 9.317 19.502 1 95.28 223 LEU A N 1
ATOM 1794 C CA . LEU A 1 223 ? 26.461 9.735 20.597 1 95.28 223 LEU A CA 1
ATOM 1795 C C . LEU A 1 223 ? 27.458 8.636 20.95 1 95.28 223 LEU A C 1
ATOM 1797 O O . LEU A 1 223 ? 28.64 8.911 21.168 1 95.28 223 LEU A O 1
ATOM 1801 N N . GLN A 1 224 ? 26.982 7.445 20.96 1 95.78 224 GLN A N 1
ATOM 1802 C CA . GLN A 1 224 ? 27.825 6.305 21.305 1 95.78 224 GLN A CA 1
ATOM 1803 C C . GLN A 1 224 ? 28.969 6.145 20.308 1 95.78 224 GLN A C 1
ATOM 1805 O O . GLN A 1 224 ? 30.06 5.702 20.672 1 95.78 224 GLN A O 1
ATOM 1810 N N . LEU A 1 225 ? 28.736 6.524 19.149 1 96.56 225 LEU A N 1
ATOM 1811 C CA . LEU A 1 225 ? 29.736 6.357 18.101 1 96.56 225 LEU A CA 1
ATOM 1812 C C . LEU A 1 225 ? 30.494 7.659 17.861 1 96.56 225 LEU A C 1
ATOM 1814 O O . LEU A 1 225 ? 31.309 7.747 16.939 1 96.56 225 LEU A O 1
ATOM 1818 N N . GLN A 1 226 ? 30.156 8.678 18.577 1 94.74 226 GLN A N 1
ATOM 1819 C CA . GLN A 1 226 ? 30.801 9.985 18.513 1 94.74 226 GLN A CA 1
ATOM 1820 C C . GLN A 1 226 ? 30.639 10.611 17.131 1 94.74 226 GLN A C 1
ATOM 1822 O O . GLN A 1 226 ? 31.607 11.108 16.551 1 94.74 226 GLN A O 1
ATOM 1827 N N . MET A 1 227 ? 29.412 10.458 16.63 1 96.71 227 MET A N 1
ATOM 1828 C CA . MET A 1 227 ? 29.087 11.026 15.325 1 96.71 227 MET A CA 1
ATOM 1829 C C . MET A 1 227 ? 28.32 12.335 15.476 1 96.71 227 MET A C 1
ATOM 1831 O O . MET A 1 227 ? 27.387 12.604 14.717 1 96.71 227 MET A O 1
ATOM 1835 N N . ASN A 1 228 ? 28.675 13.018 16.511 1 95.41 228 ASN A N 1
ATOM 1836 C CA . ASN A 1 228 ? 27.984 14.267 16.815 1 95.41 228 ASN A CA 1
ATOM 1837 C C . ASN A 1 228 ? 28.945 15.452 16.821 1 95.41 228 ASN A C 1
ATOM 1839 O O . ASN A 1 228 ? 28.851 16.327 17.684 1 95.41 228 ASN A O 1
ATOM 1843 N N . ASP A 1 229 ? 29.856 15.46 15.878 1 93.44 229 ASP A N 1
ATOM 1844 C CA . ASP A 1 229 ? 30.773 16.591 15.774 1 93.44 229 ASP A CA 1
ATOM 1845 C C . ASP A 1 229 ? 30.52 17.388 14.496 1 93.44 229 ASP A C 1
ATOM 1847 O O . ASP A 1 229 ? 29.556 17.124 13.775 1 93.44 229 ASP A O 1
ATOM 1851 N N . TYR A 1 230 ? 31.355 18.432 14.195 1 91.88 230 TYR A N 1
ATOM 1852 C CA . TYR A 1 230 ? 31.113 19.448 13.177 1 91.88 230 TYR A CA 1
ATOM 1853 C C . TYR A 1 230 ? 31.174 18.844 11.779 1 91.88 230 TYR A C 1
ATOM 1855 O O . TYR A 1 230 ? 30.694 19.445 10.815 1 91.88 230 TYR A O 1
ATOM 1863 N N . ARG A 1 231 ? 31.733 17.709 11.629 1 94.23 231 ARG A N 1
ATOM 1864 C CA . ARG A 1 231 ? 31.858 17.091 10.313 1 94.23 231 ARG A CA 1
ATOM 1865 C C . ARG A 1 231 ? 30.516 16.545 9.835 1 94.23 231 ARG A C 1
ATOM 1867 O O . ARG A 1 231 ? 30.27 16.454 8.631 1 94.23 231 ARG A O 1
ATOM 1874 N N . TYR A 1 232 ? 29.706 16.21 10.834 1 96.05 232 TYR A N 1
ATOM 1875 C CA . TYR A 1 232 ? 28.479 15.493 10.507 1 96.05 232 TYR A CA 1
ATOM 1876 C C . TYR A 1 232 ? 27.322 16.461 10.293 1 96.05 232 TYR A C 1
ATOM 1878 O O . TYR A 1 232 ? 27.189 17.451 11.017 1 96.05 232 TYR A O 1
ATOM 1886 N N . HIS A 1 233 ? 26.561 16.167 9.335 1 95.79 233 HIS A N 1
ATOM 1887 C CA . HIS A 1 233 ? 25.312 16.865 9.05 1 95.79 233 HIS A CA 1
ATOM 1888 C C . HIS A 1 233 ? 24.157 15.883 8.887 1 95.79 233 HIS A C 1
ATOM 1890 O O . HIS A 1 233 ? 24.206 14.998 8.029 1 95.79 233 HIS A O 1
ATOM 1896 N N . TYR A 1 234 ? 23.161 16.086 9.679 1 95.62 234 TYR A N 1
ATOM 1897 C CA . TYR A 1 234 ? 21.981 15.23 9.638 1 95.62 234 TYR A CA 1
ATOM 1898 C C . TYR A 1 234 ? 20.77 15.994 9.117 1 95.62 234 TYR A C 1
ATOM 1900 O O . TYR A 1 234 ? 20.461 17.085 9.602 1 95.62 234 TYR A O 1
ATOM 1908 N N . MET A 1 235 ? 20.175 15.443 8.168 1 94.18 235 MET A N 1
ATOM 1909 C CA . MET A 1 235 ? 18.867 15.929 7.738 1 94.18 235 MET A CA 1
ATOM 1910 C C . MET A 1 235 ? 17.766 14.95 8.133 1 94.18 235 MET A C 1
ATOM 1912 O O . MET A 1 235 ? 17.686 13.847 7.589 1 94.18 235 MET A O 1
ATOM 1916 N N . PHE A 1 236 ? 16.969 15.328 9.011 1 93.06 236 PHE A N 1
ATOM 1917 C CA . PHE A 1 236 ? 15.871 14.484 9.467 1 93.06 236 PHE A CA 1
ATOM 1918 C C . PHE A 1 236 ? 14.603 14.768 8.67 1 93.06 236 PHE A C 1
ATOM 1920 O O . PHE A 1 236 ? 14.276 15.927 8.406 1 93.06 236 PHE A O 1
ATOM 1927 N N . THR A 1 237 ? 13.868 13.694 8.345 1 90.56 237 THR A N 1
ATOM 1928 C CA . THR A 1 237 ? 12.696 13.873 7.496 1 90.56 237 THR A CA 1
ATOM 1929 C C . THR A 1 237 ? 11.46 14.181 8.338 1 90.56 237 THR A C 1
ATOM 1931 O O . THR A 1 237 ? 10.428 14.596 7.806 1 90.56 237 THR A O 1
ATOM 1934 N N . THR A 1 238 ? 11.559 13.987 9.624 1 89.55 238 THR A N 1
ATOM 1935 C CA . THR A 1 238 ? 10.445 14.316 10.506 1 89.55 238 THR A CA 1
ATOM 1936 C C . THR A 1 238 ? 10.254 15.827 10.596 1 89.55 238 THR A C 1
ATOM 1938 O O . THR A 1 238 ? 11.222 16.586 10.52 1 89.55 238 THR A O 1
ATOM 1941 N N . PHE A 1 239 ? 9.03 16.164 10.846 1 90.03 239 PHE A N 1
ATOM 1942 C CA . PHE A 1 239 ? 8.73 17.573 11.069 1 90.03 239 PHE A CA 1
ATOM 1943 C C . PHE A 1 239 ? 8.818 17.918 12.551 1 90.03 239 PHE A C 1
ATOM 1945 O O . PHE A 1 239 ? 8.656 19.079 12.934 1 90.03 239 PHE A O 1
ATOM 1952 N N . ASP A 1 240 ? 9.202 16.919 13.345 1 88.69 240 ASP A N 1
ATOM 1953 C CA . ASP A 1 240 ? 9.034 17.106 14.783 1 88.69 240 ASP A CA 1
ATOM 1954 C C . ASP A 1 240 ? 10.374 17.017 15.509 1 88.69 240 ASP A C 1
ATOM 1956 O O . ASP A 1 240 ? 10.438 16.56 16.652 1 88.69 240 ASP A O 1
ATOM 1960 N N . ILE A 1 241 ? 11.38 17.45 14.866 1 86.8 241 ILE A N 1
ATOM 1961 C CA . ILE A 1 241 ? 12.708 17.269 15.443 1 86.8 241 ILE A CA 1
ATOM 1962 C C . ILE A 1 241 ? 12.837 18.107 16.713 1 86.8 241 ILE A C 1
ATOM 1964 O O . ILE A 1 241 ? 13.538 17.72 17.651 1 86.8 241 ILE A O 1
ATOM 1968 N N . GLU A 1 242 ? 12.108 19.162 16.751 1 81.31 242 GLU A N 1
ATOM 1969 C CA . GLU A 1 242 ? 12.229 20.096 17.867 1 81.31 242 GLU A CA 1
ATOM 1970 C C . GLU A 1 242 ? 11.581 19.533 19.129 1 81.31 242 GLU A C 1
ATOM 1972 O O . GLU A 1 242 ? 11.794 20.052 20.226 1 81.31 242 GLU A O 1
ATOM 1977 N N . THR A 1 243 ? 10.812 18.555 18.928 1 83.61 243 THR A N 1
ATOM 1978 C CA . THR A 1 243 ? 10.131 17.98 20.083 1 83.61 243 THR A CA 1
ATOM 1979 C C . THR A 1 243 ? 11.051 17.021 20.831 1 83.61 243 THR A C 1
ATOM 1981 O O . THR A 1 243 ? 10.724 16.568 21.93 1 83.61 243 THR A O 1
ATOM 1984 N N . PHE A 1 244 ? 12.206 16.788 20.234 1 85.7 244 PHE A N 1
ATOM 1985 C CA . PHE A 1 244 ? 13.142 15.864 20.863 1 85.7 244 PHE A CA 1
ATOM 1986 C C . PHE A 1 244 ? 14.231 16.623 21.612 1 85.7 244 PHE A C 1
ATOM 1988 O O . PHE A 1 244 ? 14.469 17.803 21.345 1 85.7 244 PHE A O 1
ATOM 1995 N N . ASP A 1 245 ? 14.798 15.954 22.584 1 84.19 245 ASP A N 1
ATOM 1996 C CA . ASP A 1 245 ? 15.891 16.544 23.351 1 84.19 245 ASP A CA 1
ATOM 1997 C C . ASP A 1 245 ? 17.187 16.552 22.543 1 84.19 245 ASP A C 1
ATOM 1999 O O . ASP A 1 245 ? 17.777 15.499 22.297 1 84.19 245 ASP A O 1
ATOM 2003 N N . LEU A 1 246 ? 17.615 17.82 22.197 1 87.32 246 LEU A N 1
ATOM 2004 C CA . LEU A 1 246 ? 18.807 17.936 21.364 1 87.32 246 LEU A CA 1
ATOM 2005 C C . LEU A 1 246 ? 19.97 18.522 22.157 1 87.32 246 LEU A C 1
ATOM 2007 O O . LEU A 1 246 ? 20.961 18.969 21.575 1 87.32 246 LEU A O 1
ATOM 2011 N N . GLU A 1 247 ? 19.889 18.477 23.437 1 85.99 247 GLU A N 1
ATOM 2012 C CA . GLU A 1 247 ? 20.886 19.094 24.306 1 85.99 247 GLU A CA 1
ATOM 2013 C C . GLU A 1 247 ? 22.28 18.536 24.03 1 85.99 247 GLU A C 1
ATOM 2015 O O . GLU A 1 247 ? 23.252 19.29 23.952 1 85.99 247 GLU A O 1
ATOM 2020 N N . ASP A 1 248 ? 22.337 17.27 23.873 1 87.08 248 ASP A N 1
ATOM 2021 C CA . ASP A 1 248 ? 23.62 16.599 23.686 1 87.08 248 ASP A CA 1
ATOM 2022 C C . ASP A 1 248 ? 24.25 16.982 22.349 1 87.08 248 ASP A C 1
ATOM 2024 O O . ASP A 1 248 ? 25.432 16.72 22.116 1 87.08 248 ASP A O 1
ATOM 2028 N N . PHE A 1 249 ? 23.546 17.652 21.537 1 89.43 249 PHE A N 1
ATOM 2029 C CA . PHE A 1 249 ? 24.024 17.93 20.188 1 89.43 249 PHE A CA 1
ATOM 2030 C C . PHE A 1 249 ? 24.299 19.417 20.006 1 89.43 249 PHE A C 1
ATOM 2032 O O . PHE A 1 249 ? 24.775 19.842 18.95 1 89.43 249 PHE A O 1
ATOM 2039 N N . LYS A 1 250 ? 24.068 20.201 20.954 1 86.66 250 LYS A N 1
ATOM 2040 C CA . LYS A 1 250 ? 24.179 21.654 20.869 1 86.66 250 LYS A CA 1
ATOM 2041 C C . LYS A 1 250 ? 25.634 22.102 20.977 1 86.66 250 LYS A C 1
ATOM 2043 O O . LYS A 1 250 ? 25.991 23.187 20.513 1 86.66 250 LYS A O 1
ATOM 2048 N N . TYR A 1 251 ? 26.523 21.282 21.515 1 83.37 251 TYR A N 1
ATOM 2049 C CA . TYR A 1 251 ? 27.841 21.771 21.906 1 83.37 251 TYR A CA 1
ATOM 2050 C C . TYR A 1 251 ? 28.918 21.25 20.962 1 83.37 251 TYR A C 1
ATOM 2052 O O . TYR A 1 251 ? 30.053 21.731 20.979 1 83.37 251 TYR A O 1
ATOM 2060 N N . ASN A 1 252 ? 28.728 20.331 20.154 1 85.42 252 ASN A N 1
ATOM 2061 C CA . ASN A 1 252 ? 29.77 19.692 19.357 1 85.42 252 ASN A CA 1
ATOM 2062 C C . ASN A 1 252 ? 29.726 20.154 17.903 1 85.42 252 ASN A C 1
ATOM 2064 O O . ASN A 1 252 ? 30.414 19.593 17.048 1 85.42 252 ASN A O 1
ATOM 2068 N N . SER A 1 253 ? 28.831 21.235 17.593 1 85.65 253 SER A N 1
ATOM 2069 C CA . SER A 1 253 ? 28.772 21.896 16.294 1 85.65 253 SER A CA 1
ATOM 2070 C C . SER A 1 253 ? 28.26 20.948 15.214 1 85.65 253 SER A C 1
ATOM 2072 O O . SER A 1 253 ? 28.658 21.051 14.051 1 85.65 253 SER A O 1
ATOM 2074 N N . VAL A 1 254 ? 27.567 19.881 15.729 1 90.19 254 VAL A N 1
ATOM 2075 C CA . VAL A 1 254 ? 26.916 19.02 14.748 1 90.19 254 VAL A CA 1
ATOM 2076 C C . VAL A 1 254 ? 25.786 19.782 14.06 1 90.19 254 VAL A C 1
ATOM 2078 O O . VAL A 1 254 ? 25.129 20.623 14.678 1 90.19 254 VAL A O 1
ATOM 2081 N N . ASN A 1 255 ? 25.616 19.507 12.791 1 91.8 255 ASN A N 1
ATOM 2082 C CA . ASN A 1 255 ? 24.544 20.151 12.04 1 91.8 255 ASN A CA 1
ATOM 2083 C C . ASN A 1 255 ? 23.322 19.244 11.918 1 91.8 255 ASN A C 1
ATOM 2085 O O . ASN A 1 255 ? 23.425 18.12 11.424 1 91.8 255 ASN A O 1
ATOM 2089 N N . MET A 1 256 ? 22.293 19.705 12.422 1 91.7 256 MET A N 1
ATOM 2090 C CA . MET A 1 256 ? 21.024 18.993 12.307 1 91.7 256 MET A CA 1
ATOM 2091 C C . MET A 1 256 ? 19.963 19.871 11.652 1 91.7 256 MET A C 1
ATOM 2093 O O . MET A 1 256 ? 19.713 20.99 12.104 1 91.7 256 MET A O 1
ATOM 2097 N N . THR A 1 257 ? 19.471 19.372 10.605 1 91.49 257 THR A N 1
ATOM 2098 C CA . THR A 1 257 ? 18.487 20.125 9.834 1 91.49 257 THR A CA 1
ATOM 2099 C C . THR A 1 257 ? 17.184 19.341 9.709 1 91.49 257 THR A C 1
ATOM 2101 O O . THR A 1 257 ? 17.201 18.12 9.544 1 91.49 257 THR A O 1
ATOM 2104 N N . ALA A 1 258 ? 16.046 19.943 9.827 1 90.35 258 ALA A N 1
ATOM 2105 C CA . ALA A 1 258 ? 14.715 19.39 9.586 1 90.35 258 ALA A CA 1
ATOM 2106 C C . ALA A 1 258 ? 13.736 20.482 9.162 1 90.35 258 ALA A C 1
ATOM 2108 O O . ALA A 1 258 ? 13.972 21.666 9.411 1 90.35 258 ALA A O 1
ATOM 2109 N N . PHE A 1 259 ? 12.729 20.066 8.497 1 86.79 259 PHE A N 1
ATOM 2110 C CA . PHE A 1 259 ? 11.677 21.009 8.136 1 86.79 259 PHE A CA 1
ATOM 2111 C C . PHE A 1 259 ? 10.637 21.11 9.245 1 86.79 259 PHE A C 1
ATOM 2113 O O . PHE A 1 259 ? 10.366 20.129 9.941 1 86.79 259 PHE A O 1
ATOM 2120 N N . ARG A 1 260 ? 10.182 22.253 9.376 1 85.55 260 ARG A N 1
ATOM 2121 C CA . ARG A 1 260 ? 9.101 22.498 10.325 1 85.55 260 ARG A CA 1
ATOM 2122 C C . ARG A 1 260 ? 7.827 22.925 9.604 1 85.55 260 ARG A C 1
ATOM 2124 O O . ARG A 1 260 ? 7.871 23.753 8.691 1 85.55 260 ARG A O 1
ATOM 2131 N N . LEU A 1 261 ? 6.766 22.323 10.027 1 84.04 261 LEU A N 1
ATOM 2132 C CA . LEU A 1 261 ? 5.496 22.661 9.395 1 84.04 261 LEU A CA 1
ATOM 2133 C C . LEU A 1 261 ? 4.783 23.768 10.165 1 84.04 261 LEU A C 1
ATOM 2135 O O . LEU A 1 261 ? 4.014 24.538 9.585 1 84.04 261 LEU A O 1
ATOM 2139 N N . VAL A 1 262 ? 5.073 23.806 11.48 1 80.73 262 VAL A N 1
ATOM 2140 C CA . VAL A 1 262 ? 4.384 24.767 12.335 1 80.73 262 VAL A CA 1
ATOM 2141 C C . VAL A 1 262 ? 5.3 25.954 12.621 1 80.73 262 VAL A C 1
ATOM 2143 O O . VAL A 1 262 ? 6.429 25.777 13.086 1 80.73 262 VAL A O 1
ATOM 2146 N N . ASP A 1 263 ? 4.793 27.061 12.235 1 79.66 263 ASP A N 1
ATOM 2147 C CA . ASP A 1 263 ? 5.537 28.28 12.538 1 79.66 263 ASP A CA 1
ATOM 2148 C C . ASP A 1 263 ? 5.131 28.847 13.897 1 79.66 263 ASP A C 1
ATOM 2150 O O . ASP A 1 263 ? 4.157 29.596 13.997 1 79.66 263 ASP A O 1
ATOM 2154 N N . LEU A 1 264 ? 5.961 28.705 14.823 1 77.34 264 LEU A N 1
ATOM 2155 C CA . LEU A 1 264 ? 5.642 29.113 16.186 1 77.34 264 LEU A CA 1
ATOM 2156 C C . LEU A 1 264 ? 5.824 30.617 16.361 1 77.34 264 LEU A C 1
ATOM 2158 O O . LEU A 1 264 ? 5.344 31.195 17.338 1 77.34 264 LEU A O 1
ATOM 2162 N N . GLU A 1 265 ? 6.44 31.222 15.382 1 78.76 265 GLU A N 1
ATOM 2163 C CA . GLU A 1 265 ? 6.721 32.649 15.498 1 78.76 265 GLU A CA 1
ATOM 2164 C C . GLU A 1 265 ? 5.546 33.486 15.002 1 78.76 265 GLU A C 1
ATOM 2166 O O . GLU A 1 265 ? 5.478 34.688 15.264 1 78.76 265 GLU A O 1
ATOM 2171 N N . GLU A 1 266 ? 4.654 32.733 14.355 1 82.13 266 GLU A N 1
ATOM 2172 C CA . GLU A 1 266 ? 3.451 33.431 13.909 1 82.13 266 GLU A CA 1
ATOM 2173 C C . GLU A 1 266 ? 2.488 33.666 15.069 1 82.13 266 GLU A C 1
ATOM 2175 O O . GLU A 1 266 ? 2.08 32.72 15.746 1 82.13 266 GLU A O 1
ATOM 2180 N N . PRO A 1 267 ? 2.128 34.885 15.289 1 85.12 267 PRO A N 1
ATOM 2181 C CA . PRO A 1 267 ? 1.302 35.226 16.449 1 85.12 267 PRO A CA 1
ATOM 2182 C C . PRO A 1 267 ? -0.013 34.45 16.486 1 85.12 267 PRO A C 1
ATOM 2184 O O . PRO A 1 267 ? -0.448 34.016 17.556 1 85.12 267 PRO A O 1
ATOM 2187 N N . LYS A 1 268 ? -0.617 34.27 15.335 1 82.73 268 LYS A N 1
ATOM 2188 C CA . LYS A 1 268 ? -1.888 33.551 15.297 1 82.73 268 LYS A CA 1
ATOM 2189 C C . LYS A 1 268 ? -1.717 32.108 15.763 1 82.73 268 LYS A C 1
ATOM 2191 O O . LYS A 1 268 ? -2.57 31.575 16.475 1 82.73 268 LYS A O 1
ATOM 2196 N N . VAL A 1 269 ? -0.642 31.574 15.408 1 85.57 269 VAL A N 1
ATOM 2197 C CA . VAL A 1 269 ? -0.36 30.192 15.78 1 85.57 269 VAL A CA 1
ATOM 2198 C C . VAL A 1 269 ? -0.073 30.107 17.277 1 85.57 269 VAL A C 1
ATOM 2200 O O . VAL A 1 269 ? -0.607 29.237 17.97 1 85.57 269 VAL A O 1
ATOM 2203 N N . ALA A 1 270 ? 0.704 31.065 17.75 1 83.45 270 ALA A N 1
ATOM 2204 C CA . ALA A 1 270 ? 1.053 31.089 19.168 1 83.45 270 ALA A CA 1
ATOM 2205 C C . ALA A 1 270 ? -0.195 31.215 20.038 1 83.45 270 ALA A C 1
ATOM 2207 O O . ALA A 1 270 ? -0.306 30.558 21.075 1 83.45 270 ALA A O 1
ATOM 2208 N N . GLU A 1 271 ? -1.051 32.031 19.583 1 84.8 271 GLU A N 1
ATOM 2209 C CA . GLU A 1 271 ? -2.287 32.241 20.331 1 84.8 271 GLU A CA 1
ATOM 2210 C C . GLU A 1 271 ? -3.128 30.969 20.376 1 84.8 271 GLU A C 1
ATOM 2212 O O . GLU A 1 271 ? -3.645 30.596 21.431 1 84.8 271 GLU A O 1
ATOM 2217 N N . VAL A 1 272 ? -3.203 30.325 19.261 1 84.87 272 VAL A N 1
ATOM 2218 C CA . VAL A 1 272 ? -3.988 29.098 19.181 1 84.87 272 VAL A CA 1
ATOM 2219 C C . VAL A 1 272 ? -3.377 28.034 20.09 1 84.87 272 VAL A C 1
ATOM 2221 O O . VAL A 1 272 ? -4.098 27.321 20.793 1 84.87 272 VAL A O 1
ATOM 2224 N N . LEU A 1 273 ? -2.093 27.967 20.114 1 85.76 273 LEU A N 1
ATOM 2225 C CA . LEU A 1 273 ? -1.406 26.96 20.916 1 85.76 273 LEU A CA 1
ATOM 2226 C C . LEU A 1 273 ? -1.602 27.224 22.405 1 85.76 273 LEU A C 1
ATOM 2228 O O . LEU A 1 273 ? -1.782 26.288 23.187 1 85.76 273 LEU A O 1
ATOM 2232 N N . ARG A 1 274 ? -1.597 28.469 22.757 1 82.93 274 ARG A N 1
ATOM 2233 C CA . ARG A 1 274 ? -1.837 28.839 24.149 1 82.93 274 ARG A CA 1
ATOM 2234 C C . ARG A 1 274 ? -3.24 28.434 24.589 1 82.93 274 ARG A C 1
ATOM 2236 O O . ARG A 1 274 ? -3.424 27.911 25.69 1 82.93 274 ARG A O 1
ATOM 2243 N N . GLN A 1 275 ? -4.134 28.694 23.742 1 83.9 275 GLN A N 1
ATOM 2244 C CA . GLN A 1 275 ? -5.515 28.339 24.053 1 83.9 275 GLN A CA 1
ATOM 2245 C C . GLN A 1 275 ? -5.694 26.825 24.113 1 83.9 275 GLN A C 1
ATOM 2247 O O . GLN A 1 275 ? -6.443 26.316 24.95 1 83.9 275 GLN A O 1
ATOM 2252 N N . MET A 1 276 ? -5.015 26.151 23.227 1 84.37 276 MET A N 1
ATOM 2253 C CA . MET A 1 276 ? -5.068 24.693 23.176 1 84.37 276 MET A CA 1
ATOM 2254 C C . MET A 1 276 ? -4.527 24.083 24.464 1 84.37 276 MET A C 1
ATOM 2256 O O . MET A 1 276 ? -5.039 23.068 24.939 1 84.37 276 MET A O 1
ATOM 2260 N N . GLU A 1 277 ? -3.526 24.655 24.936 1 79.97 277 GLU A N 1
ATOM 2261 C CA . GLU A 1 277 ? -2.902 24.183 26.169 1 79.97 277 GLU A CA 1
ATOM 2262 C C . GLU A 1 277 ? -3.881 24.233 27.338 1 79.97 277 GLU A C 1
ATOM 2264 O O . GLU A 1 277 ? -3.84 23.38 28.226 1 79.97 277 GLU A O 1
ATOM 2269 N N . ARG A 1 278 ? -4.765 25.163 27.265 1 76.8 278 ARG A N 1
ATOM 2270 C CA . ARG A 1 278 ? -5.734 25.338 28.341 1 76.8 278 ARG A CA 1
ATOM 2271 C C . ARG A 1 278 ? -6.884 24.344 28.211 1 76.8 278 ARG A C 1
ATOM 2273 O O . ARG A 1 278 ? -7.556 24.033 29.196 1 76.8 278 ARG A O 1
ATOM 2280 N N . PHE A 1 279 ? -7.153 23.966 26.967 1 72.96 279 PHE A N 1
ATOM 2281 C CA . PHE A 1 279 ? -8.22 23.014 26.68 1 72.96 279 PHE A CA 1
ATOM 2282 C C . PHE A 1 279 ? -7.82 21.608 27.111 1 72.96 279 PHE A C 1
ATOM 2284 O O . PHE A 1 279 ? -8.674 20.73 27.254 1 72.96 279 PHE A O 1
ATOM 2291 N N . GLN A 1 280 ? -6.809 21.269 27.776 1 64.53 280 GLN A N 1
ATOM 2292 C CA . GLN A 1 280 ? -6.277 19.928 27.997 1 64.53 280 GLN A CA 1
ATOM 2293 C C . GLN A 1 280 ? -7.044 19.207 29.102 1 64.53 280 GLN A C 1
ATOM 2295 O O . GLN A 1 280 ? -7.247 19.76 30.185 1 64.53 280 GLN A O 1
ATOM 2300 N N . PRO A 1 281 ? -7.903 18.194 28.518 1 57.42 281 PRO A N 1
ATOM 2301 C CA . PRO A 1 281 ? -8.424 17.346 29.593 1 57.42 281 PRO A CA 1
ATOM 2302 C C . PRO A 1 281 ? -7.347 16.93 30.592 1 57.42 281 PRO A C 1
ATOM 2304 O O . PRO A 1 281 ? -6.154 17.016 30.289 1 57.42 281 PRO A O 1
ATOM 2307 N N . ILE A 1 282 ? -7.696 16.589 31.737 1 55.24 282 ILE A N 1
ATOM 2308 C CA . ILE A 1 282 ? -6.802 16.12 32.79 1 55.24 282 ILE A CA 1
ATOM 2309 C C . ILE A 1 282 ? -5.943 14.972 32.265 1 55.24 282 ILE A C 1
ATOM 2311 O O . ILE A 1 282 ? -6.469 13.948 31.822 1 55.24 282 ILE A O 1
ATOM 2315 N N . GLY A 1 283 ? -4.593 15.094 32.185 1 54.4 283 GLY A N 1
ATOM 2316 C CA . GLY A 1 283 ? -3.623 14.035 31.957 1 54.4 283 GLY A CA 1
ATOM 2317 C C . GLY A 1 283 ? -3.206 13.91 30.504 1 54.4 283 GLY A C 1
ATOM 2318 O O . GLY A 1 283 ? -2.234 13.221 30.189 1 54.4 283 GLY A O 1
ATOM 2319 N N . HIS A 1 284 ? -4.035 14.502 29.443 1 63.3 284 HIS A N 1
ATOM 2320 C CA . HIS A 1 284 ? -3.651 14.326 28.047 1 63.3 284 HIS A CA 1
ATOM 2321 C C . HIS A 1 284 ? -3.38 15.668 27.376 1 63.3 284 HIS A C 1
ATOM 2323 O O . HIS A 1 284 ? -4.123 16.631 27.583 1 63.3 284 HIS A O 1
ATOM 2329 N N . ALA A 1 285 ? -2.215 15.786 26.746 1 70.93 285 ALA A N 1
ATOM 2330 C CA . ALA A 1 285 ? -1.804 17.082 26.212 1 70.93 285 ALA A CA 1
ATOM 2331 C C . ALA A 1 285 ? -1.66 17.028 24.694 1 70.93 285 ALA A C 1
ATOM 2333 O O . ALA A 1 285 ? -1.175 16.036 24.144 1 70.93 285 ALA A O 1
ATOM 2334 N N . ILE A 1 286 ? -2.301 17.953 24.062 1 79.11 286 ILE A N 1
ATOM 2335 C CA . ILE A 1 286 ? -2.098 18.158 22.632 1 79.11 286 ILE A CA 1
ATOM 2336 C C . ILE A 1 286 ? -0.653 18.574 22.369 1 79.11 286 ILE A C 1
ATOM 2338 O O . ILE A 1 286 ? -0.019 18.082 21.432 1 79.11 286 ILE A O 1
ATOM 2342 N N . LEU A 1 287 ? -0.209 19.474 23.253 1 77.16 287 LEU A N 1
ATOM 2343 C CA . LEU A 1 287 ? 1.147 19.996 23.127 1 77.16 287 LEU A CA 1
ATOM 2344 C C . LEU A 1 287 ? 2.129 19.165 23.947 1 77.16 287 LEU A C 1
ATOM 2346 O O . LEU A 1 287 ? 1.748 18.56 24.952 1 77.16 287 LEU A O 1
ATOM 2350 N N . ASN A 1 288 ? 3.294 19.047 23.374 1 72.58 288 ASN A N 1
ATOM 2351 C CA . ASN A 1 288 ? 4.31 18.371 24.174 1 72.58 288 ASN A CA 1
ATOM 2352 C C . ASN A 1 288 ? 4.736 19.218 25.37 1 72.58 288 ASN A C 1
ATOM 2354 O O . ASN A 1 288 ? 4.228 20.323 25.566 1 72.58 288 ASN A O 1
ATOM 2358 N N . LYS A 1 289 ? 5.57 18.687 26.179 1 65.2 289 LYS A N 1
ATOM 2359 C CA . LYS A 1 289 ? 5.994 19.326 27.421 1 65.2 289 LYS A CA 1
ATOM 2360 C C . LYS A 1 289 ? 6.641 20.681 27.148 1 65.2 289 LYS A C 1
ATOM 2362 O O . LYS A 1 289 ? 6.613 21.572 28 1 65.2 289 LYS A O 1
ATOM 2367 N N . THR A 1 290 ? 7.071 20.855 25.972 1 66.61 290 THR A N 1
ATOM 2368 C CA . THR A 1 290 ? 7.761 22.1 25.651 1 66.61 290 THR A CA 1
ATOM 2369 C C . THR A 1 290 ? 6.815 23.082 24.966 1 66.61 290 THR A C 1
ATOM 2371 O O . THR A 1 290 ? 7.248 24.119 24.461 1 66.61 290 THR A O 1
ATOM 2374 N N . GLY A 1 291 ? 5.613 22.691 24.893 1 71.47 291 GLY A N 1
ATOM 2375 C CA . GLY A 1 291 ? 4.635 23.592 24.305 1 71.47 291 GLY A CA 1
ATOM 2376 C C . GLY A 1 291 ? 4.613 23.542 22.789 1 71.47 291 GLY A C 1
ATOM 2377 O O . GLY A 1 291 ? 4.026 24.412 22.143 1 71.47 291 GLY A O 1
ATOM 2378 N N . VAL A 1 292 ? 5.281 22.56 22.296 1 79.34 292 VAL A N 1
ATOM 2379 C CA . VAL A 1 292 ? 5.356 22.456 20.842 1 79.34 292 VAL A CA 1
ATOM 2380 C C . VAL A 1 292 ? 4.354 21.416 20.345 1 79.34 292 VAL A C 1
ATOM 2382 O O . VAL A 1 292 ? 4.206 20.35 20.948 1 79.34 292 VAL A O 1
ATOM 2385 N N . ILE A 1 293 ? 3.629 21.8 19.351 1 87.09 293 ILE A N 1
ATOM 2386 C CA . ILE A 1 293 ? 2.683 20.863 18.754 1 87.09 293 ILE A CA 1
ATOM 2387 C C . ILE A 1 293 ? 3.378 20.054 17.661 1 87.09 293 ILE A C 1
ATOM 2389 O O . ILE A 1 293 ? 4.179 20.594 16.895 1 87.09 293 ILE A O 1
ATOM 2393 N N . GLN A 1 294 ? 3.077 18.804 17.645 1 88.76 294 GLN A N 1
ATOM 2394 C CA . GLN A 1 294 ? 3.614 17.95 16.591 1 88.76 294 GLN A CA 1
ATOM 2395 C C . GLN A 1 294 ? 2.897 18.193 15.267 1 88.76 294 GLN A C 1
ATOM 2397 O O . GLN A 1 294 ? 1.811 18.776 15.24 1 88.76 294 GLN A O 1
ATOM 2402 N N . ALA A 1 295 ? 3.542 17.784 14.241 1 89.75 295 ALA A N 1
ATOM 2403 C CA . ALA A 1 295 ? 3.042 18.052 12.895 1 89.75 295 ALA A CA 1
ATOM 2404 C C . ALA A 1 295 ? 1.667 17.425 12.685 1 89.75 295 ALA A C 1
ATOM 2406 O O . ALA A 1 295 ? 0.75 18.077 12.181 1 89.75 295 ALA A O 1
ATOM 2407 N N . GLU A 1 296 ? 1.489 16.196 13.087 1 90.95 296 GLU A N 1
ATOM 2408 C CA . GLU A 1 296 ? 0.248 15.488 12.793 1 90.95 296 GLU A CA 1
ATOM 2409 C C . GLU A 1 296 ? -0.939 16.136 13.5 1 90.95 296 GLU A C 1
ATOM 2411 O O . GLU A 1 296 ? -1.936 16.481 12.863 1 90.95 296 GLU A O 1
ATOM 2416 N N . PRO A 1 297 ? -0.858 16.38 14.792 1 92.08 297 PRO A N 1
ATOM 2417 C CA . PRO A 1 297 ? -1.979 17.066 15.438 1 92.08 297 PRO A CA 1
ATOM 2418 C C . PRO A 1 297 ? -2.228 18.459 14.862 1 92.08 297 PRO A C 1
ATOM 2420 O O . PRO A 1 297 ? -3.378 18.899 14.777 1 92.08 297 PRO A O 1
ATOM 2423 N N . ALA A 1 298 ? -1.194 19.144 14.543 1 92.47 298 ALA A N 1
ATOM 2424 C CA . ALA A 1 298 ? -1.369 20.456 13.925 1 92.47 298 ALA A CA 1
ATOM 2425 C C . ALA A 1 298 ? -2.149 20.347 12.618 1 92.47 298 ALA A C 1
ATOM 2427 O O . ALA A 1 298 ? -3.046 21.151 12.355 1 92.47 298 ALA A O 1
ATOM 2428 N N . LEU A 1 299 ? -1.785 19.371 11.856 1 94.34 299 LEU A N 1
ATOM 2429 C CA . LEU A 1 299 ? -2.444 19.178 10.568 1 94.34 299 LEU A CA 1
ATOM 2430 C C . LEU A 1 299 ? -3.888 18.728 10.759 1 94.34 299 LEU A C 1
ATOM 2432 O O . LEU A 1 299 ? -4.764 19.088 9.968 1 94.34 299 LEU A O 1
ATOM 2436 N N . VAL A 1 300 ? -4.139 17.955 11.753 1 95.59 300 VAL A N 1
ATOM 2437 C CA . VAL A 1 300 ? -5.502 17.54 12.068 1 95.59 300 VAL A CA 1
ATOM 2438 C C . VAL A 1 300 ? -6.344 18.761 12.431 1 95.59 300 VAL A C 1
ATOM 2440 O O . VAL A 1 300 ? -7.456 18.929 11.925 1 95.59 300 VAL A O 1
ATOM 2443 N N . TYR A 1 301 ? -5.829 19.626 13.289 1 94.18 301 TYR A N 1
ATOM 2444 C CA . TYR A 1 301 ? -6.5 20.871 13.647 1 94.18 301 TYR A CA 1
ATOM 2445 C C . TYR A 1 301 ? -6.827 21.691 12.404 1 94.18 301 TYR A C 1
ATOM 2447 O O . TYR A 1 301 ? -7.964 22.134 12.227 1 94.18 301 TYR A O 1
ATOM 2455 N N . ASP A 1 302 ? -5.85 21.817 11.568 1 94.49 302 ASP A N 1
ATOM 2456 C CA . ASP A 1 302 ? -6.017 22.616 10.358 1 94.49 302 ASP A CA 1
ATOM 2457 C C . ASP A 1 302 ? -7.061 21.997 9.431 1 94.49 302 ASP A C 1
ATOM 2459 O O . ASP A 1 302 ? -7.785 22.713 8.737 1 94.49 302 ASP A O 1
ATOM 2463 N N . SER A 1 303 ? -7.026 20.704 9.379 1 96.55 303 SER A N 1
ATOM 2464 C CA . SER A 1 303 ? -7.984 20.046 8.496 1 96.55 303 SER A CA 1
ATOM 2465 C C . SER A 1 303 ? -9.419 20.37 8.898 1 96.55 303 SER A C 1
ATOM 2467 O O . SER A 1 303 ? -10.274 20.591 8.039 1 96.55 303 SER A O 1
ATOM 2469 N N . VAL A 1 304 ? -9.683 20.439 10.144 1 96.9 304 VAL A N 1
ATOM 2470 C CA . VAL A 1 304 ? -11.018 20.78 10.626 1 96.9 304 VAL A CA 1
ATOM 2471 C C . VAL A 1 304 ? -11.324 22.242 10.31 1 96.9 304 VAL A C 1
ATOM 2473 O O . VAL A 1 304 ? -12.442 22.577 9.912 1 96.9 304 VAL A O 1
ATOM 2476 N N . GLN A 1 305 ? -10.332 23.084 10.469 1 95.03 305 GLN A N 1
ATOM 2477 C CA . GLN A 1 305 ? -10.499 24.496 10.141 1 95.03 305 GLN A CA 1
ATOM 2478 C C . GLN A 1 305 ? -10.846 24.681 8.667 1 95.03 305 GLN A C 1
ATOM 2480 O O . GLN A 1 305 ? -11.758 25.438 8.328 1 95.03 305 GLN A O 1
ATOM 2485 N N . VAL A 1 306 ? -10.121 23.959 7.844 1 96.35 306 VAL A N 1
ATOM 2486 C CA . VAL A 1 306 ? -10.341 24.056 6.405 1 96.35 306 VAL A CA 1
ATOM 2487 C C . VAL A 1 306 ? -11.758 23.599 6.066 1 96.35 306 VAL A C 1
ATOM 2489 O O . VAL A 1 306 ? -12.432 24.211 5.234 1 96.35 306 VAL A O 1
ATOM 2492 N N . PHE A 1 307 ? -12.165 22.579 6.669 1 97.24 307 PHE A N 1
ATOM 2493 C CA . PHE A 1 307 ? -13.517 22.071 6.466 1 97.24 307 PHE A CA 1
ATOM 2494 C C . PHE A 1 307 ? -14.553 23.122 6.848 1 97.24 307 PHE A C 1
ATOM 2496 O O . PHE A 1 307 ? -15.482 23.391 6.084 1 97.24 307 PHE A O 1
ATOM 2503 N N . ALA A 1 308 ? -14.391 23.742 8.007 1 96.18 308 ALA A N 1
ATOM 2504 C CA . ALA A 1 308 ? -15.341 24.728 8.515 1 96.18 308 ALA A CA 1
ATOM 2505 C C . ALA A 1 308 ? -15.391 25.958 7.612 1 96.18 308 ALA A C 1
ATOM 2507 O O . ALA A 1 308 ? -16.47 26.483 7.327 1 96.18 308 ALA A O 1
ATOM 2508 N N . HIS A 1 309 ? -14.281 26.369 7.178 1 95.22 309 HIS A N 1
ATOM 2509 C CA . HIS A 1 309 ? -14.246 27.52 6.283 1 95.22 309 HIS A CA 1
ATOM 2510 C C . HIS A 1 309 ? -14.887 27.192 4.939 1 95.22 309 HIS A C 1
ATOM 2512 O O . HIS A 1 309 ? -15.504 28.058 4.313 1 95.22 309 HIS A O 1
ATOM 2518 N N . GLY A 1 310 ? -14.657 25.951 4.52 1 95.42 310 GLY A N 1
ATOM 2519 C CA . GLY A 1 310 ? -15.356 25.511 3.323 1 95.42 310 GLY A CA 1
ATOM 2520 C C . GLY A 1 310 ? -16.866 25.54 3.469 1 95.42 310 GLY A C 1
ATOM 2521 O O . GLY A 1 310 ? -17.575 25.974 2.559 1 95.42 310 GLY A O 1
ATOM 2522 N N . LEU A 1 311 ? -17.364 25.102 4.608 1 95.51 311 LEU A N 1
ATOM 2523 C CA . LEU A 1 311 ? -18.792 25.142 4.904 1 95.51 311 LEU A CA 1
ATOM 2524 C C . LEU A 1 311 ? -19.311 26.575 4.887 1 95.51 311 LEU A C 1
ATOM 2526 O O . LEU A 1 311 ? -20.378 26.847 4.332 1 95.51 311 LEU A O 1
ATOM 2530 N N . ALA A 1 312 ? -18.529 27.405 5.483 1 93.84 312 ALA A N 1
ATOM 2531 C CA . ALA A 1 312 ? -18.928 28.808 5.55 1 93.84 312 ALA A CA 1
ATOM 2532 C C . ALA A 1 312 ? -19.035 29.415 4.154 1 93.84 312 ALA A C 1
ATOM 2534 O O . ALA A 1 312 ? -19.976 30.157 3.864 1 93.84 312 ALA A O 1
ATOM 2535 N N . ALA A 1 313 ? -18.063 29.082 3.354 1 92.6 313 ALA A N 1
ATOM 2536 C CA . ALA A 1 313 ? -18.069 29.584 1.982 1 92.6 313 ALA A CA 1
ATOM 2537 C C . ALA A 1 313 ? -19.251 29.021 1.197 1 92.6 313 ALA A C 1
ATOM 2539 O O . ALA A 1 313 ? -19.857 29.725 0.387 1 92.6 313 ALA A O 1
ATOM 2540 N N . LEU A 1 314 ? -19.502 27.792 1.444 1 93.36 314 LEU A N 1
ATOM 2541 C CA . LEU A 1 314 ? -20.614 27.133 0.768 1 93.36 314 LEU A CA 1
ATOM 2542 C C . LEU A 1 314 ? -21.945 27.757 1.175 1 93.36 314 LEU A C 1
ATOM 2544 O O . LEU A 1 314 ? -22.845 27.905 0.346 1 93.36 314 LEU A O 1
ATOM 2548 N N . ASP A 1 315 ? -22.116 28.055 2.4 1 90.75 315 ASP A N 1
ATOM 2549 C CA . ASP A 1 315 ? -23.349 28.568 2.991 1 90.75 315 ASP A CA 1
ATOM 2550 C C . ASP A 1 315 ? -23.812 29.837 2.279 1 90.75 315 ASP A C 1
ATOM 2552 O O . ASP A 1 315 ? -25.003 30.155 2.278 1 90.75 315 ASP A O 1
ATOM 2556 N N . ARG A 1 316 ? -22.973 30.47 1.617 1 86.15 316 ARG A N 1
ATOM 2557 C CA . ARG A 1 316 ? -23.285 31.735 0.961 1 86.15 316 ARG A CA 1
ATOM 2558 C C . ARG A 1 316 ? -23.96 31.501 -0.386 1 86.15 316 ARG A C 1
ATOM 2560 O O . ARG A 1 316 ? -24.621 32.395 -0.919 1 86.15 316 ARG A O 1
ATOM 2567 N N . SER A 1 317 ? -23.875 30.291 -0.878 1 84.69 317 SER A N 1
ATOM 2568 C CA . SER A 1 317 ? -24.302 30.137 -2.264 1 84.69 317 SER A CA 1
ATOM 2569 C C . SER A 1 317 ? -25.115 28.86 -2.453 1 84.69 317 SER A C 1
ATOM 2571 O O . SER A 1 317 ? -25.804 28.7 -3.463 1 84.69 317 SER A O 1
ATOM 2573 N N . HIS A 1 318 ? -24.994 27.985 -1.429 1 83.83 318 HIS A N 1
ATOM 2574 C CA . HIS A 1 318 ? -25.578 26.666 -1.645 1 83.83 318 HIS A CA 1
ATOM 2575 C C . HIS A 1 318 ? -26.241 26.142 -0.375 1 83.83 318 HIS A C 1
ATOM 2577 O O . HIS A 1 318 ? -25.733 26.353 0.728 1 83.83 318 HIS A O 1
ATOM 2583 N N . ASP A 1 319 ? -27.349 25.53 -0.604 1 87.9 319 ASP A N 1
ATOM 2584 C CA . ASP A 1 319 ? -27.993 24.831 0.505 1 87.9 319 ASP A CA 1
ATOM 2585 C C . ASP A 1 319 ? -27.458 23.408 0.641 1 87.9 319 ASP A C 1
ATOM 2587 O O . ASP A 1 319 ? -27.628 22.586 -0.262 1 87.9 319 ASP A O 1
ATOM 2591 N N . LEU A 1 320 ? -26.818 23.154 1.763 1 92.23 320 LEU A N 1
ATOM 2592 C CA . LEU A 1 320 ? -26.263 21.827 2.01 1 92.23 320 LEU A CA 1
ATOM 2593 C C . LEU A 1 320 ? -27.306 20.911 2.641 1 92.23 320 LEU A C 1
ATOM 2595 O O . LEU A 1 320 ? -27.853 21.223 3.702 1 92.23 320 LEU A O 1
ATOM 2599 N N . ARG A 1 321 ? -27.728 19.902 2.077 1 91.55 321 ARG A N 1
ATOM 2600 C CA . ARG A 1 321 ? -28.663 18.911 2.599 1 91.55 321 ARG A CA 1
ATOM 2601 C C . ARG A 1 321 ? -27.939 17.629 2.993 1 91.55 321 ARG A C 1
ATOM 2603 O O . ARG A 1 321 ? -27.46 16.89 2.13 1 91.55 321 ARG A O 1
ATOM 2610 N N . PRO A 1 322 ? -27.818 17.444 4.267 1 90.02 322 PRO A N 1
ATOM 2611 C CA . PRO A 1 322 ? -27.196 16.188 4.69 1 90.02 322 PRO A CA 1
ATOM 2612 C C . PRO A 1 322 ? -27.934 14.958 4.166 1 90.02 322 PRO A C 1
ATOM 2614 O O . PRO A 1 322 ? -29.142 15.017 3.92 1 90.02 322 PRO A O 1
ATOM 2617 N N . ALA A 1 323 ? -27.219 13.879 3.918 1 89.9 323 ALA A N 1
ATOM 2618 C CA . ALA A 1 323 ? -27.828 12.658 3.397 1 89.9 323 ALA A CA 1
ATOM 2619 C C . ALA A 1 323 ? -27.313 11.428 4.139 1 89.9 323 ALA A C 1
ATOM 2621 O O . ALA A 1 323 ? -26.146 11.376 4.532 1 89.9 323 ALA A O 1
ATOM 2622 N N . ASN A 1 324 ? -28.277 10.541 4.431 1 90.76 324 ASN A N 1
ATOM 2623 C CA . ASN A 1 324 ? -27.88 9.207 4.868 1 90.76 324 ASN A CA 1
ATOM 2624 C C . ASN A 1 324 ? -27.43 8.343 3.694 1 90.76 324 ASN A C 1
ATOM 2626 O O . ASN A 1 324 ? -28.235 7.996 2.828 1 90.76 324 ASN A O 1
ATOM 2630 N N . LEU A 1 325 ? -26.184 8.082 3.744 1 94.59 325 LEU A N 1
ATOM 2631 C CA . LEU A 1 325 ? -25.61 7.367 2.609 1 94.59 325 LEU A CA 1
ATOM 2632 C C . LEU A 1 325 ? -25.5 5.875 2.905 1 94.59 325 LEU A C 1
ATOM 2634 O O . LEU A 1 325 ? -25.455 5.471 4.069 1 94.59 325 LEU A O 1
ATOM 2638 N N . SER A 1 326 ? -25.602 5.122 1.882 1 92.57 326 SER A N 1
ATOM 2639 C CA . SER A 1 326 ? -25.498 3.671 2 1 92.57 326 SER A CA 1
ATOM 2640 C C . SER A 1 326 ? -24.354 3.127 1.15 1 92.57 326 SER A C 1
ATOM 2642 O O . SER A 1 326 ? -24.365 3.264 -0.075 1 92.57 326 SER A O 1
ATOM 2644 N N . CYS A 1 327 ? -23.388 2.489 1.831 1 92.04 327 CYS A N 1
ATOM 2645 C CA . CYS A 1 327 ? -22.279 1.878 1.106 1 92.04 327 CYS A CA 1
ATOM 2646 C C . CYS A 1 327 ? -22.769 0.737 0.222 1 92.04 327 CYS A C 1
ATOM 2648 O O . CYS A 1 327 ? -22.159 0.437 -0.806 1 92.04 327 CYS A O 1
ATOM 2650 N N . GLU A 1 328 ? -23.88 0.228 0.551 1 88.18 328 GLU A N 1
ATOM 2651 C CA . GLU A 1 328 ? -24.466 -0.844 -0.248 1 88.18 328 GLU A CA 1
ATOM 2652 C C . GLU A 1 328 ? -25.08 -0.301 -1.535 1 88.18 328 GLU A C 1
ATOM 2654 O O . GLU A 1 328 ? -24.857 -0.851 -2.615 1 88.18 328 GLU A O 1
ATOM 2659 N N . LYS A 1 329 ? -25.795 0.806 -1.416 1 90.87 329 LYS A N 1
ATOM 2660 C CA . LYS A 1 329 ? -26.483 1.38 -2.569 1 90.87 329 LYS A CA 1
ATOM 2661 C C . LYS A 1 329 ? -25.519 2.178 -3.443 1 90.87 329 LYS A C 1
ATOM 2663 O O . LYS A 1 329 ? -25.715 2.285 -4.655 1 90.87 329 LYS A O 1
ATOM 2668 N N . GLU A 1 330 ? -24.49 2.791 -2.839 1 91.41 330 GLU A N 1
ATOM 2669 C CA . GLU A 1 330 ? -23.448 3.571 -3.5 1 91.41 330 GLU A CA 1
ATOM 2670 C C . GLU A 1 330 ? -24.042 4.755 -4.257 1 91.41 330 GLU A C 1
ATOM 2672 O O . GLU A 1 330 ? -23.66 5.023 -5.398 1 91.41 330 GLU A O 1
ATOM 2677 N N . GLU A 1 331 ? -25.026 5.349 -3.708 1 93.06 331 GLU A N 1
ATOM 2678 C CA . GLU A 1 331 ? -25.569 6.584 -4.265 1 93.06 331 GLU A CA 1
ATOM 2679 C C . GLU A 1 331 ? -24.799 7.802 -3.763 1 93.06 331 GLU A C 1
ATOM 2681 O O . GLU A 1 331 ? -24.725 8.042 -2.556 1 93.06 331 GLU A O 1
ATOM 2686 N N . PRO A 1 332 ? -24.234 8.445 -4.647 1 94.64 332 PRO A N 1
ATOM 2687 C CA . PRO A 1 332 ? -23.411 9.586 -4.239 1 94.64 332 PRO A CA 1
ATOM 2688 C C . PRO A 1 332 ? -24.229 10.705 -3.598 1 94.64 332 PRO A C 1
ATOM 2690 O O . PRO A 1 332 ? -25.425 10.835 -3.872 1 94.64 332 PRO A O 1
ATOM 2693 N N . TRP A 1 333 ? -23.604 11.42 -2.781 1 96.31 333 TRP A N 1
ATOM 2694 C CA . TRP A 1 333 ? -24.192 12.586 -2.13 1 96.31 333 TRP A CA 1
ATOM 2695 C C . TRP A 1 333 ? -24.254 13.771 -3.088 1 96.31 333 TRP A C 1
ATOM 2697 O O . TRP A 1 333 ? -23.224 14.222 -3.595 1 96.31 333 TRP A O 1
ATOM 2707 N N . ASP A 1 334 ? -25.375 14.31 -3.32 1 93.84 334 ASP A N 1
ATOM 2708 C CA . ASP A 1 334 ? -25.606 15.34 -4.327 1 93.84 334 ASP A CA 1
ATOM 2709 C C . ASP A 1 334 ? -24.791 16.596 -4.025 1 93.84 334 ASP A C 1
ATOM 2711 O O . ASP A 1 334 ? -24.321 17.273 -4.942 1 93.84 334 ASP A O 1
ATOM 2715 N N . ASP A 1 335 ? -24.627 16.854 -2.772 1 94.72 335 ASP A N 1
ATOM 2716 C CA . ASP A 1 335 ? -23.978 18.106 -2.395 1 94.72 335 ASP A CA 1
ATOM 2717 C C . ASP A 1 335 ? -22.491 17.893 -2.119 1 94.72 335 ASP A C 1
ATOM 2719 O O . ASP A 1 335 ? -21.778 18.835 -1.769 1 94.72 335 ASP A O 1
ATOM 2723 N N . GLY A 1 336 ? -22.055 16.636 -2.274 1 95.81 336 GLY A N 1
ATOM 2724 C CA . GLY A 1 336 ? -20.683 16.301 -1.93 1 95.81 336 GLY A CA 1
ATOM 2725 C C . GLY A 1 336 ? -19.66 17.023 -2.786 1 95.81 336 GLY A C 1
ATOM 2726 O O . GLY A 1 336 ? -18.657 17.525 -2.274 1 95.81 336 GLY A O 1
ATOM 2727 N N . LEU A 1 337 ? -19.938 17.132 -4.03 1 95.02 337 LEU A N 1
ATOM 2728 C CA . LEU A 1 337 ? -19.005 17.765 -4.956 1 95.02 337 LEU A CA 1
ATOM 2729 C C . LEU A 1 337 ? -18.872 19.255 -4.661 1 95.02 337 LEU A C 1
ATOM 2731 O O . LEU A 1 337 ? -17.764 19.795 -4.656 1 95.02 337 LEU A O 1
ATOM 2735 N N . SER A 1 338 ? -19.967 19.875 -4.417 1 94.82 338 SER A N 1
ATOM 2736 C CA . SER A 1 338 ? -19.933 21.295 -4.083 1 94.82 338 SER A CA 1
ATOM 2737 C C . SER A 1 338 ? -19.133 21.544 -2.809 1 94.82 338 SER A C 1
ATOM 2739 O O . SER A 1 338 ? -18.248 22.402 -2.783 1 94.82 338 SER A O 1
ATOM 2741 N N . LEU A 1 339 ? -19.472 20.76 -1.855 1 95.72 339 LEU A N 1
ATOM 2742 C CA . LEU A 1 339 ? -18.757 20.938 -0.596 1 95.72 339 LEU A CA 1
ATOM 2743 C C . LEU A 1 339 ? -17.262 20.705 -0.782 1 95.72 339 LEU A C 1
ATOM 2745 O O . LEU A 1 339 ? -16.442 21.495 -0.306 1 95.72 339 LEU A O 1
ATOM 2749 N N . TYR A 1 340 ? -16.959 19.668 -1.482 1 96.97 340 TYR A N 1
ATOM 2750 C CA . TYR A 1 340 ? -15.563 19.353 -1.765 1 96.97 340 TYR A CA 1
ATOM 2751 C C . TYR A 1 340 ? -14.864 20.528 -2.438 1 96.97 340 TYR A C 1
ATOM 2753 O O . TYR A 1 340 ? -13.751 20.897 -2.057 1 96.97 340 TYR A O 1
ATOM 2761 N N . ASN A 1 341 ? -15.518 21.123 -3.394 1 94.67 341 ASN A N 1
ATOM 2762 C CA . ASN A 1 341 ? -14.921 22.219 -4.148 1 94.67 341 ASN A CA 1
ATOM 2763 C C . ASN A 1 341 ? -14.665 23.436 -3.263 1 94.67 341 ASN A C 1
ATOM 2765 O O . ASN A 1 341 ? -13.623 24.083 -3.376 1 94.67 341 ASN A O 1
ATOM 2769 N N . TYR A 1 342 ? -15.523 23.702 -2.404 1 94.74 342 TYR A N 1
ATOM 2770 C CA . TYR A 1 342 ? -15.35 24.844 -1.513 1 94.74 342 TYR A CA 1
ATOM 2771 C C . TYR A 1 342 ? -14.23 24.59 -0.511 1 94.74 342 TYR A C 1
ATOM 2773 O O . TYR A 1 342 ? -13.413 25.474 -0.247 1 94.74 342 TYR A O 1
ATOM 2781 N N . ILE A 1 343 ? -14.161 23.33 0.03 1 95.91 343 ILE A N 1
ATOM 2782 C CA . ILE A 1 343 ? -13.096 22.993 0.969 1 95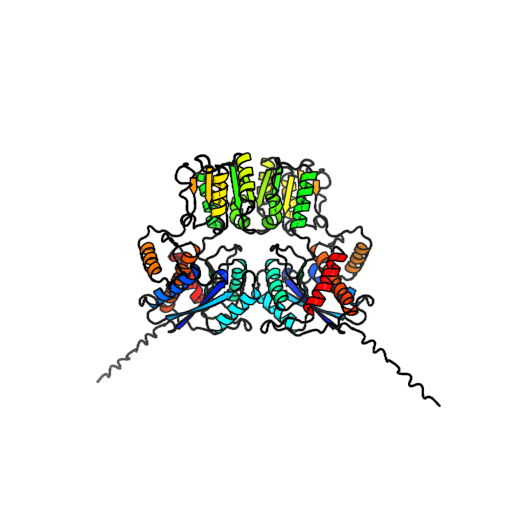.91 343 ILE A CA 1
ATOM 2783 C C . ILE A 1 343 ? -11.743 23.078 0.266 1 95.91 343 ILE A C 1
ATOM 2785 O O . ILE A 1 343 ? -10.791 23.648 0.804 1 95.91 343 ILE A O 1
ATOM 2789 N N . ASN A 1 344 ? -11.748 22.522 -0.912 1 93.38 344 ASN A N 1
ATOM 2790 C CA . ASN A 1 344 ? -10.507 22.502 -1.679 1 93.38 344 ASN A CA 1
ATOM 2791 C C . ASN A 1 344 ? -10.042 23.913 -2.03 1 93.38 344 ASN A C 1
ATOM 2793 O O . ASN A 1 344 ? -8.841 24.188 -2.053 1 93.38 344 ASN A O 1
ATOM 2797 N N . ALA A 1 345 ? -10.954 24.785 -2.225 1 92.1 345 ALA A N 1
ATOM 2798 C CA . ALA A 1 345 ? -10.63 26.179 -2.519 1 92.1 345 ALA A CA 1
ATOM 2799 C C . ALA A 1 345 ? -10.011 26.866 -1.306 1 92.1 345 ALA A C 1
ATOM 2801 O O . ALA A 1 345 ? -9.062 27.641 -1.441 1 92.1 345 ALA A O 1
ATOM 2802 N N . VAL A 1 346 ? -10.502 26.556 -0.174 1 91.21 346 VAL A N 1
ATOM 2803 C CA . VAL A 1 346 ? -9.983 27.133 1.061 1 91.21 346 VAL A CA 1
ATOM 2804 C C . VAL A 1 346 ? -8.56 26.637 1.306 1 91.21 346 VAL A C 1
ATOM 2806 O O . VAL A 1 346 ? -7.672 27.421 1.649 1 91.21 346 VAL A O 1
ATOM 2809 N N . ARG A 1 347 ? -8.351 25.323 1.122 1 85.59 347 ARG A N 1
ATOM 2810 C CA . ARG A 1 347 ? -7.037 24.718 1.312 1 85.59 347 ARG A CA 1
ATOM 2811 C C . ARG A 1 347 ? -6.001 25.361 0.396 1 85.59 347 ARG A C 1
ATOM 2813 O O . ARG A 1 347 ? -4.881 25.649 0.823 1 85.59 347 ARG A O 1
ATOM 2820 N N . THR A 1 348 ? -6.377 25.602 -0.764 1 78.17 348 THR A N 1
ATOM 2821 C CA . THR A 1 348 ? -5.477 26.171 -1.761 1 78.17 348 THR A CA 1
ATOM 2822 C C . THR A 1 348 ? -5.188 27.638 -1.455 1 78.17 348 THR A C 1
ATOM 2824 O O . THR A 1 348 ? -4.056 28.1 -1.615 1 78.17 348 THR A O 1
ATOM 2827 N N . PHE A 1 349 ? -6.252 28.358 -1.055 1 65.77 349 PHE A N 1
ATOM 2828 C CA . PHE A 1 349 ? -6.124 29.792 -0.819 1 65.77 349 PHE A CA 1
ATOM 2829 C C . PHE A 1 349 ? -5.289 30.063 0.426 1 65.77 349 PHE A C 1
ATOM 2831 O O . PHE A 1 349 ? -4.486 30.998 0.45 1 65.77 349 PHE A O 1
ATOM 2838 N N . TYR A 1 350 ? -5.569 29.258 1.403 1 59.63 350 TYR A N 1
ATOM 2839 C CA . TYR A 1 350 ? -4.876 29.545 2.654 1 59.63 350 TYR A CA 1
ATOM 2840 C C . TYR A 1 350 ? -3.539 28.817 2.716 1 59.63 350 TYR A C 1
ATOM 2842 O O . TYR A 1 350 ? -2.793 28.957 3.689 1 59.63 350 TYR A O 1
ATOM 2850 N N . ASN A 1 351 ? -3.05 28.345 1.527 1 59.3 351 ASN A N 1
ATOM 2851 C CA . ASN A 1 351 ? -1.778 27.643 1.396 1 59.3 351 ASN A CA 1
ATOM 2852 C C . ASN A 1 351 ? -1.58 26.628 2.518 1 59.3 351 ASN A C 1
ATOM 2854 O O . ASN A 1 351 ? -0.551 26.639 3.196 1 59.3 351 ASN A O 1
ATOM 2858 N N . PHE A 1 352 ? -2.65 25.976 2.919 1 51.4 352 PHE A N 1
ATOM 2859 C CA . PHE A 1 352 ? -2.449 24.9 3.882 1 51.4 352 PHE A CA 1
ATOM 2860 C C . PHE A 1 352 ? -1.731 23.722 3.234 1 51.4 352 PHE A C 1
ATOM 2862 O O . PHE A 1 352 ? -1.87 23.488 2.032 1 51.4 352 PHE A O 1
ATOM 2869 N N . MET B 1 1 ? -30.2 -73.631 23.237 1 29.84 1 MET B N 1
ATOM 2870 C CA . MET B 1 1 ? -30.397 -72.805 22.049 1 29.84 1 MET B CA 1
ATOM 2871 C C . MET B 1 1 ? -29.979 -71.363 22.314 1 29.84 1 MET B C 1
ATOM 2873 O O . MET B 1 1 ? -30.705 -70.612 22.968 1 29.84 1 MET B O 1
ATOM 2877 N N . ALA B 1 2 ? -28.651 -71.131 22.645 1 36.77 2 ALA B N 1
ATOM 2878 C CA . ALA B 1 2 ? -27.942 -69.863 22.798 1 36.77 2 ALA B CA 1
ATOM 2879 C C . ALA B 1 2 ? -28.099 -68.993 21.554 1 36.77 2 ALA B C 1
ATOM 2881 O O . ALA B 1 2 ? -27.709 -69.395 20.455 1 36.77 2 ALA B O 1
ATOM 2882 N N . LEU B 1 3 ? -29.181 -68.158 21.416 1 38.67 3 LEU B N 1
ATOM 2883 C CA . LEU B 1 3 ? -29.338 -67.118 20.405 1 38.67 3 LEU B CA 1
ATOM 2884 C C . LEU B 1 3 ? -28.16 -66.15 20.433 1 38.67 3 LEU B C 1
ATOM 2886 O O . LEU B 1 3 ? -27.933 -65.471 21.437 1 38.67 3 LEU B O 1
ATOM 2890 N N . LEU B 1 4 ? -27.035 -66.473 19.838 1 37.96 4 LEU B N 1
ATOM 2891 C CA . LEU B 1 4 ? -25.933 -65.557 19.564 1 37.96 4 LEU B CA 1
ATOM 2892 C C . LEU B 1 4 ? -26.431 -64.307 18.845 1 37.96 4 LEU B C 1
ATOM 2894 O O . LEU B 1 4 ? -26.98 -64.396 17.745 1 37.96 4 LEU B O 1
ATOM 2898 N N . PHE B 1 5 ? -26.928 -63.262 19.575 1 40.61 5 PHE B N 1
ATOM 2899 C CA . PHE B 1 5 ? -27.203 -61.933 19.041 1 40.61 5 PHE B CA 1
ATOM 2900 C C . PHE B 1 5 ? -25.983 -61.379 18.313 1 40.61 5 PHE B C 1
ATOM 2902 O O . PHE B 1 5 ? -24.944 -61.136 18.93 1 40.61 5 PHE B O 1
ATOM 2909 N N . ALA B 1 6 ? -25.78 -61.692 17.028 1 38.83 6 ALA B N 1
ATOM 2910 C CA . ALA B 1 6 ? -24.852 -60.974 16.158 1 38.83 6 ALA B CA 1
ATOM 2911 C C . ALA B 1 6 ? -25.194 -59.488 16.099 1 38.83 6 ALA B C 1
ATOM 2913 O O . ALA B 1 6 ? -26.258 -59.108 15.606 1 38.83 6 ALA B O 1
ATOM 2914 N N . ILE B 1 7 ? -24.764 -58.717 17.088 1 42.53 7 ILE B N 1
ATOM 2915 C CA . ILE B 1 7 ? -24.781 -57.268 16.925 1 42.53 7 ILE B CA 1
ATOM 2916 C C . ILE B 1 7 ? -24.056 -56.884 15.637 1 42.53 7 ILE B C 1
ATOM 2918 O O . ILE B 1 7 ? -22.846 -57.087 15.515 1 42.53 7 ILE B O 1
ATOM 2922 N N . ILE B 1 8 ? -24.747 -56.915 14.505 1 43.33 8 ILE B N 1
ATOM 2923 C CA . ILE B 1 8 ? -24.236 -56.278 13.296 1 43.33 8 ILE B CA 1
ATOM 2924 C C . ILE B 1 8 ? -23.944 -54.805 13.574 1 43.33 8 ILE B C 1
ATOM 2926 O O . ILE B 1 8 ? -24.863 -54.019 13.82 1 43.33 8 ILE B O 1
ATOM 2930 N N . VAL B 1 9 ? -22.782 -54.493 14.127 1 43.51 9 VAL B N 1
ATOM 2931 C CA . VAL B 1 9 ? -22.286 -53.121 14.091 1 43.51 9 VAL B CA 1
ATOM 2932 C C . VAL B 1 9 ? -22.255 -52.621 12.648 1 43.51 9 VAL B C 1
ATOM 2934 O O . VAL B 1 9 ? -21.472 -53.11 11.831 1 43.51 9 VAL B O 1
ATOM 2937 N N . ILE B 1 10 ? -23.383 -52.196 12.174 1 42.25 10 ILE B N 1
ATOM 2938 C CA . ILE B 1 10 ? -23.358 -51.394 10.955 1 42.25 10 ILE B CA 1
ATOM 2939 C C . ILE B 1 10 ? -22.355 -50.253 11.108 1 42.25 10 ILE B C 1
ATOM 2941 O O . ILE B 1 10 ? -22.554 -49.348 11.922 1 42.25 10 ILE B O 1
ATOM 2945 N N . LEU B 1 11 ? -21.066 -50.509 10.927 1 43.19 11 LEU B N 1
ATOM 2946 C CA . LEU B 1 11 ? -20.155 -49.394 10.694 1 43.19 11 LEU B CA 1
ATOM 2947 C C . LEU B 1 11 ? -20.736 -48.42 9.675 1 43.19 11 LEU B C 1
ATOM 2949 O O . LEU B 1 11 ? -20.78 -48.719 8.479 1 43.19 11 LEU B O 1
ATOM 2953 N N . VAL B 1 12 ? -21.721 -47.655 10.094 1 43.51 12 VAL B N 1
ATOM 2954 C CA . VAL B 1 12 ? -22.009 -46.489 9.265 1 43.51 12 VAL B CA 1
ATOM 2955 C C . VAL B 1 12 ? -20.702 -45.817 8.847 1 43.51 12 VAL B C 1
ATOM 2957 O O . VAL B 1 12 ? -19.992 -45.253 9.682 1 43.51 12 VAL B O 1
ATOM 2960 N N . THR B 1 13 ? -19.92 -46.378 8.003 1 43.59 13 THR B N 1
ATOM 2961 C CA . THR B 1 13 ? -18.951 -45.509 7.347 1 43.59 13 THR B CA 1
ATOM 2962 C C . THR B 1 13 ? -19.582 -44.165 6.992 1 43.59 13 THR B C 1
ATOM 2964 O O . THR B 1 13 ? -20.418 -44.086 6.089 1 43.59 13 THR B O 1
ATOM 2967 N N . THR B 1 14 ? -20.003 -43.447 7.918 1 44.6 14 THR B N 1
ATOM 2968 C CA . THR B 1 14 ? -20.329 -42.077 7.537 1 44.6 14 THR B CA 1
ATOM 2969 C C . THR B 1 14 ? -19.315 -41.541 6.529 1 44.6 14 THR B C 1
ATOM 2971 O O . THR B 1 14 ? -18.131 -41.405 6.844 1 44.6 14 THR B O 1
ATOM 2974 N N . ALA B 1 15 ? -19.334 -41.908 5.348 1 49.86 15 ALA B N 1
ATOM 2975 C CA . ALA B 1 15 ? -18.554 -41.319 4.263 1 49.86 15 ALA B CA 1
ATOM 2976 C C . ALA B 1 15 ? -18.351 -39.822 4.483 1 49.86 15 ALA B C 1
ATOM 2978 O O . ALA B 1 15 ? -19.318 -39.058 4.531 1 49.86 15 ALA B O 1
ATOM 2979 N N . MET B 1 16 ? -17.466 -39.348 5.357 1 57.83 16 MET B N 1
ATOM 2980 C CA . MET B 1 16 ? -16.889 -38.015 5.508 1 57.83 16 MET B CA 1
ATOM 2981 C C . MET B 1 16 ? -16.638 -37.373 4.147 1 57.83 16 MET B C 1
ATOM 2983 O O . MET B 1 16 ? -15.944 -37.945 3.305 1 57.83 16 MET B O 1
ATOM 2987 N N . SER B 1 17 ? -17.814 -36.586 3.476 1 76.18 17 SER B N 1
ATOM 2988 C CA . SER B 1 17 ? -17.827 -36.307 2.044 1 76.18 17 SER B CA 1
ATOM 2989 C C . SER B 1 17 ? -17.912 -34.809 1.773 1 76.18 17 SER B C 1
ATOM 2991 O O . SER B 1 17 ? -18.535 -34.069 2.536 1 76.18 17 SER B O 1
ATOM 2993 N N . LEU B 1 18 ? -16.955 -34.193 1.098 1 89.41 18 LEU B N 1
ATOM 2994 C CA . LEU B 1 18 ? -17.128 -32.9 0.446 1 89.41 18 LEU B CA 1
ATOM 2995 C C . LEU B 1 18 ? -18.526 -32.774 -0.15 1 89.41 18 LEU B C 1
ATOM 2997 O O . LEU B 1 18 ? -19.12 -33.772 -0.567 1 89.41 18 LEU B O 1
ATOM 3001 N N . PRO B 1 19 ? -19.146 -31.63 0.014 1 92.75 19 PRO B N 1
ATOM 3002 C CA . PRO B 1 19 ? -20.408 -31.433 -0.702 1 92.75 19 PRO B CA 1
ATOM 3003 C C . PRO B 1 19 ? -20.273 -31.654 -2.207 1 92.75 19 PRO B C 1
ATOM 3005 O O . PRO B 1 19 ? -19.164 -31.604 -2.745 1 92.75 19 PRO B O 1
ATOM 3008 N N . PRO B 1 20 ? -21.349 -31.909 -2.848 1 93.34 20 PRO B N 1
ATOM 3009 C CA . PRO B 1 20 ? -21.295 -32.194 -4.284 1 93.34 20 PRO B CA 1
ATOM 3010 C C . PRO B 1 20 ? -20.783 -31.01 -5.101 1 93.34 20 PRO B C 1
ATOM 3012 O O . PRO B 1 20 ? -20.224 -31.199 -6.184 1 93.34 20 PRO B O 1
ATOM 3015 N N . VAL B 1 21 ? -21.084 -29.85 -4.565 1 95.62 21 VAL B N 1
ATOM 3016 C CA . VAL B 1 21 ? -20.626 -28.659 -5.273 1 95.62 21 VAL B CA 1
ATOM 3017 C C . VAL B 1 21 ? -19.844 -27.76 -4.318 1 95.62 21 VAL B C 1
ATOM 3019 O O . VAL B 1 21 ? -20.289 -27.497 -3.199 1 95.62 21 VAL B O 1
ATOM 3022 N N . ILE B 1 22 ? -18.711 -27.408 -4.722 1 96.47 22 ILE B N 1
ATOM 3023 C CA . ILE B 1 22 ? -17.92 -26.419 -3.998 1 96.47 22 ILE B CA 1
ATOM 3024 C C . ILE B 1 22 ? -17.723 -25.179 -4.866 1 96.47 22 ILE B C 1
ATOM 3026 O O . ILE B 1 22 ? -17.278 -25.28 -6.012 1 96.47 22 ILE B O 1
ATOM 3030 N N . ARG B 1 23 ? -18.063 -24.024 -4.307 1 97.56 23 ARG B N 1
ATOM 3031 C CA . ARG B 1 23 ? -17.964 -22.761 -5.031 1 97.56 23 ARG B CA 1
ATOM 3032 C C . ARG B 1 23 ? -16.724 -21.982 -4.604 1 97.56 23 ARG B C 1
ATOM 3034 O O . ARG B 1 23 ? -16.448 -21.848 -3.41 1 97.56 23 ARG B O 1
ATOM 3041 N N . ILE B 1 24 ? -15.997 -21.554 -5.625 1 98.19 24 ILE B N 1
ATOM 3042 C CA . ILE B 1 24 ? -14.827 -20.731 -5.339 1 98.19 24 ILE B CA 1
ATOM 3043 C C . ILE B 1 24 ? -14.957 -19.385 -6.049 1 98.19 24 ILE B C 1
ATOM 3045 O O . ILE B 1 24 ? -15.582 -19.292 -7.108 1 98.19 24 ILE B O 1
ATOM 3049 N N . GLY B 1 25 ? -14.5 -18.372 -5.382 1 98.26 25 GLY B N 1
ATOM 3050 C CA . GLY B 1 25 ? -14.515 -17.043 -5.971 1 98.26 25 GLY B CA 1
ATOM 3051 C C . GLY B 1 25 ? -13.175 -16.631 -6.551 1 98.26 25 GLY B C 1
ATOM 3052 O O . GLY B 1 25 ? -12.125 -17.024 -6.04 1 98.26 25 GLY B O 1
ATOM 3053 N N . ALA B 1 26 ? -13.24 -15.885 -7.626 1 98.51 26 ALA B N 1
ATOM 3054 C CA . ALA B 1 26 ? -12.04 -15.285 -8.205 1 98.51 26 ALA B CA 1
ATOM 3055 C C . ALA B 1 26 ? -12.262 -13.809 -8.52 1 98.51 26 ALA B C 1
ATOM 3057 O O . ALA B 1 26 ? -13.336 -13.422 -8.987 1 98.51 26 ALA B O 1
ATOM 3058 N N . ILE B 1 27 ? -11.289 -13.032 -8.183 1 98.09 27 ILE B N 1
ATOM 3059 C CA . ILE B 1 27 ? -11.349 -11.603 -8.47 1 98.09 27 ILE B CA 1
ATOM 3060 C C . ILE B 1 27 ? -10.194 -11.212 -9.389 1 98.09 27 ILE B C 1
ATOM 3062 O O . ILE B 1 27 ? -9.025 -11.372 -9.029 1 98.09 27 ILE B O 1
ATOM 3066 N N . PHE B 1 28 ? -10.547 -10.761 -10.592 1 97.31 28 PHE B N 1
ATOM 3067 C CA . PHE B 1 28 ? -9.592 -10.263 -11.575 1 97.31 28 PHE B CA 1
ATOM 3068 C C . PHE B 1 28 ? -9.831 -8.786 -11.863 1 97.31 28 PHE B C 1
ATOM 3070 O O . PHE B 1 28 ? -10.945 -8.287 -11.691 1 97.31 28 PHE B O 1
ATOM 3077 N N . THR B 1 29 ? -8.753 -8.139 -12.185 1 94.78 29 THR B N 1
ATOM 3078 C CA . THR B 1 29 ? -8.953 -6.771 -12.65 1 94.78 29 THR B CA 1
ATOM 3079 C C . THR B 1 29 ? -9.585 -6.758 -14.039 1 94.78 29 THR B C 1
ATOM 3081 O O . THR B 1 29 ? -9.511 -7.749 -14.769 1 94.78 29 THR B O 1
ATOM 3084 N N . GLU B 1 30 ? -10.166 -5.664 -14.429 1 95.04 30 GLU B N 1
ATOM 3085 C CA . GLU B 1 30 ? -10.899 -5.555 -15.687 1 95.04 30 GLU B CA 1
ATOM 3086 C C . GLU B 1 30 ? -9.992 -5.836 -16.881 1 95.04 30 GLU B C 1
ATOM 3088 O O . GLU B 1 30 ? -10.425 -6.434 -17.869 1 95.04 30 GLU B O 1
ATOM 3093 N N . ASP B 1 31 ? -8.748 -5.522 -16.746 1 89.92 31 ASP B N 1
ATOM 3094 C CA . ASP B 1 31 ? -7.813 -5.724 -17.848 1 89.92 31 ASP B CA 1
ATOM 3095 C C . ASP B 1 31 ? -7.394 -7.189 -17.951 1 89.92 31 ASP B C 1
ATOM 3097 O O . ASP B 1 31 ? -6.774 -7.595 -18.937 1 89.92 31 ASP B O 1
ATOM 3101 N N . GLN B 1 32 ? -7.772 -7.979 -17.015 1 92.45 32 GLN B N 1
ATOM 3102 C CA . GLN B 1 32 ? -7.412 -9.393 -17.006 1 92.45 32 GLN B CA 1
ATOM 3103 C C . GLN B 1 32 ? -8.542 -10.252 -17.566 1 92.45 32 GLN B C 1
ATOM 3105 O O . GLN B 1 32 ? -8.442 -11.481 -17.589 1 92.45 32 GLN B O 1
ATOM 3110 N N . LYS B 1 33 ? -9.592 -9.561 -17.972 1 93.18 33 LYS B N 1
ATOM 3111 C CA . LYS B 1 33 ? -10.664 -10.325 -18.604 1 93.18 33 LYS B CA 1
ATOM 3112 C C . LYS B 1 33 ? -10.159 -11.063 -19.84 1 93.18 33 LYS B C 1
ATOM 3114 O O . LYS B 1 33 ? -9.524 -10.464 -20.711 1 93.18 33 LYS B O 1
ATOM 3119 N N . ASP B 1 34 ? -10.342 -12.352 -19.939 1 90.93 34 ASP B N 1
ATOM 3120 C CA . ASP B 1 34 ? -9.927 -13.234 -21.026 1 90.93 34 ASP B CA 1
ATOM 3121 C C . ASP B 1 34 ? -8.406 -13.253 -21.167 1 90.93 34 ASP B C 1
ATOM 3123 O O . ASP B 1 34 ? -7.882 -13.518 -22.251 1 90.93 34 ASP B O 1
ATOM 3127 N N . SER B 1 35 ? -7.781 -12.856 -20.066 1 90.76 35 SER B N 1
ATOM 3128 C CA . SER B 1 35 ? -6.323 -12.914 -20.043 1 90.76 35 SER B CA 1
ATOM 3129 C C . SER B 1 35 ? -5.83 -14.337 -19.801 1 90.76 35 SER B C 1
ATOM 3131 O O . SER B 1 35 ? -6.613 -15.216 -19.433 1 90.76 35 SER B O 1
ATOM 3133 N N . PRO B 1 36 ? -4.574 -14.553 -20.017 1 90.24 36 PRO B N 1
ATOM 3134 C CA . PRO B 1 36 ? -4.012 -15.872 -19.72 1 90.24 36 PRO B CA 1
ATOM 3135 C C . PRO B 1 36 ? -4.24 -16.299 -18.272 1 90.24 36 PRO B C 1
ATOM 3137 O O . PRO B 1 36 ? -4.455 -17.483 -17.999 1 90.24 36 PRO B O 1
ATOM 3140 N N . SER B 1 37 ? -4.249 -15.353 -17.427 1 93.67 37 SER B N 1
ATOM 3141 C CA . SER B 1 37 ? -4.457 -15.679 -16.02 1 93.67 37 SER B CA 1
ATOM 3142 C C . SER B 1 37 ? -5.867 -16.204 -15.777 1 93.67 37 SER B C 1
ATOM 3144 O O . SER B 1 37 ? -6.05 -17.214 -15.094 1 93.67 37 SER B O 1
ATOM 3146 N N . GLU B 1 38 ? -6.805 -15.525 -16.324 1 95.08 38 GLU B N 1
ATOM 3147 C CA . GLU B 1 38 ? -8.182 -15.984 -16.167 1 95.08 38 GLU B CA 1
ATOM 3148 C C . GLU B 1 38 ? -8.389 -17.344 -16.829 1 95.08 38 GLU B C 1
ATOM 3150 O O . GLU B 1 38 ? -9.047 -18.221 -16.266 1 95.08 38 GLU B O 1
ATOM 3155 N N . LEU B 1 39 ? -7.829 -17.495 -17.999 1 93.52 39 LEU B N 1
ATOM 3156 C CA . LEU B 1 39 ? -7.984 -18.743 -18.738 1 93.52 39 LEU B CA 1
ATOM 3157 C C . LEU B 1 39 ? -7.317 -19.898 -17.999 1 93.52 39 LEU B C 1
ATOM 3159 O O . LEU B 1 39 ? -7.838 -21.016 -17.986 1 93.52 39 LEU B O 1
ATOM 3163 N N . ALA B 1 40 ? -6.184 -19.606 -17.465 1 94.05 40 ALA B N 1
ATOM 3164 C CA . ALA B 1 40 ? -5.503 -20.627 -16.672 1 94.05 40 ALA B CA 1
ATOM 3165 C C . ALA B 1 40 ? -6.358 -21.06 -15.485 1 94.05 40 ALA B C 1
ATOM 3167 O O . ALA B 1 40 ? -6.389 -22.241 -15.132 1 94.05 40 ALA B O 1
ATOM 3168 N N . PHE B 1 41 ? -7.051 -20.161 -14.879 1 96.14 41 PHE B N 1
ATOM 3169 C CA . PHE B 1 41 ? -7.949 -20.434 -13.763 1 96.14 41 PHE B CA 1
ATOM 3170 C C . PHE B 1 41 ? -9.087 -21.351 -14.197 1 96.14 41 PHE B C 1
ATOM 3172 O O . PHE B 1 41 ? -9.344 -22.374 -13.559 1 96.14 41 PHE B O 1
ATOM 3179 N N . LYS B 1 42 ? -9.694 -20.961 -15.272 1 95.28 42 LYS B N 1
ATOM 3180 C CA . LYS B 1 42 ? -10.815 -21.734 -15.799 1 95.28 42 LYS B CA 1
ATOM 3181 C C . LYS B 1 42 ? -10.368 -23.131 -16.222 1 95.28 42 LYS B C 1
ATOM 3183 O O . LYS B 1 42 ? -11.056 -24.117 -15.952 1 95.28 42 LYS B O 1
ATOM 3188 N N . TYR B 1 43 ? -9.254 -23.189 -16.818 1 94.25 43 TYR B N 1
ATOM 3189 C CA . TYR B 1 43 ? -8.737 -24.477 -17.266 1 94.25 43 TYR B CA 1
ATOM 3190 C C . TYR B 1 43 ? -8.432 -25.384 -16.079 1 94.25 43 TYR B C 1
ATOM 3192 O O . TYR B 1 43 ? -8.685 -26.59 -16.131 1 94.25 43 TYR B O 1
ATOM 3200 N N . ALA B 1 44 ? -7.8 -24.798 -15.08 1 95.38 44 ALA B N 1
ATOM 3201 C CA . ALA B 1 44 ? -7.486 -25.589 -13.893 1 95.38 44 ALA B CA 1
ATOM 3202 C C . ALA B 1 44 ? -8.742 -26.237 -13.318 1 95.38 44 ALA B C 1
ATOM 3204 O O . ALA B 1 44 ? -8.732 -27.419 -12.964 1 95.38 44 ALA B O 1
ATOM 3205 N N . ILE B 1 45 ? -9.811 -25.483 -13.247 1 96.55 45 ILE B N 1
ATOM 3206 C CA . ILE B 1 45 ? -11.068 -25.982 -12.701 1 96.55 45 ILE B CA 1
ATOM 3207 C C . ILE B 1 45 ? -11.632 -27.069 -13.613 1 96.55 45 ILE B C 1
ATOM 3209 O O . ILE B 1 45 ? -12.095 -28.108 -13.138 1 96.55 45 ILE B O 1
ATOM 3213 N N . TYR B 1 46 ? -11.568 -26.774 -14.883 1 94.29 46 TYR B N 1
ATOM 3214 C CA . TYR B 1 46 ? -12.017 -27.758 -15.862 1 94.29 46 TYR B CA 1
ATOM 3215 C C . TYR B 1 46 ? -11.278 -29.079 -15.686 1 94.29 46 TYR B C 1
ATOM 3217 O O . TYR B 1 46 ? -11.899 -30.144 -15.641 1 94.29 46 TYR B O 1
ATOM 3225 N N . LYS B 1 47 ? -10.013 -29.006 -15.56 1 93.44 47 LYS B N 1
ATOM 3226 C CA . LYS B 1 47 ? -9.179 -30.197 -15.421 1 93.44 47 LYS B CA 1
ATOM 3227 C C . LYS B 1 47 ? -9.5 -30.946 -14.131 1 93.44 47 LYS B C 1
ATOM 3229 O O . LYS B 1 47 ? -9.583 -32.175 -14.125 1 93.44 47 LYS B O 1
ATOM 3234 N N . ILE B 1 48 ? -9.655 -30.247 -13.071 1 95.57 48 ILE B N 1
ATOM 3235 C CA . ILE B 1 48 ? -9.949 -30.841 -11.772 1 95.57 48 ILE B CA 1
ATOM 3236 C C . ILE B 1 48 ? -11.296 -31.558 -11.826 1 95.57 48 ILE B C 1
ATOM 3238 O O . ILE B 1 48 ? -11.432 -32.676 -11.323 1 95.57 48 ILE B O 1
ATOM 3242 N N . ASN B 1 49 ? -12.271 -30.892 -12.42 1 95.71 49 ASN B N 1
ATOM 3243 C CA . ASN B 1 49 ? -13.611 -31.464 -12.497 1 95.71 49 ASN B CA 1
ATOM 3244 C C . ASN B 1 49 ? -13.64 -32.708 -13.379 1 95.71 49 ASN B C 1
ATOM 3246 O O . ASN B 1 49 ? -14.523 -33.556 -13.236 1 95.71 49 ASN B O 1
ATOM 3250 N N . LYS B 1 50 ? -12.653 -32.836 -14.231 1 92.46 50 LYS B N 1
ATOM 3251 C CA . LYS B 1 50 ? -12.556 -34.002 -15.105 1 92.46 50 LYS B CA 1
ATOM 3252 C C . LYS B 1 50 ? -11.793 -35.136 -14.426 1 92.46 50 LYS B C 1
ATOM 3254 O O . LYS B 1 50 ? -11.925 -36.299 -14.813 1 92.46 50 LYS B O 1
ATOM 3259 N N . ASP B 1 51 ? -10.99 -34.727 -13.45 1 91.17 51 ASP B N 1
ATOM 3260 C CA . ASP B 1 51 ? -10.2 -35.716 -12.723 1 91.17 51 ASP B CA 1
ATOM 3261 C C . ASP B 1 51 ? -11.006 -36.333 -11.583 1 91.17 51 ASP B C 1
ATOM 3263 O O . ASP B 1 51 ? -11.045 -35.789 -10.478 1 91.17 51 ASP B O 1
ATOM 3267 N N . LYS B 1 52 ? -11.468 -37.501 -11.704 1 88.74 52 LYS B N 1
ATOM 3268 C CA . LYS B 1 52 ? -12.336 -38.15 -10.726 1 88.74 52 LYS B CA 1
ATOM 3269 C C . LYS B 1 52 ? -11.525 -38.74 -9.576 1 88.74 52 LYS B C 1
ATOM 3271 O O . LYS B 1 52 ? -12.081 -39.097 -8.536 1 88.74 52 LYS B O 1
ATOM 3276 N N . THR B 1 53 ? -10.252 -38.723 -9.722 1 91.19 53 THR B N 1
ATOM 3277 C CA . THR B 1 53 ? -9.409 -39.299 -8.681 1 91.19 53 THR B CA 1
ATOM 3278 C C . THR B 1 53 ? -9.107 -38.267 -7.597 1 91.19 53 THR B C 1
ATOM 3280 O O . THR B 1 53 ? -8.794 -38.627 -6.46 1 91.19 53 THR B O 1
ATOM 3283 N N . LEU B 1 54 ? -9.227 -37.065 -7.973 1 91.75 54 LEU B N 1
ATOM 3284 C CA . LEU B 1 54 ? -8.889 -36.014 -7.02 1 91.75 54 LEU B CA 1
ATOM 3285 C C . LEU B 1 54 ? -10.101 -35.635 -6.176 1 91.75 54 LEU B C 1
ATOM 3287 O O . LEU B 1 54 ? -10.067 -35.743 -4.948 1 91.75 54 LEU B O 1
ATOM 3291 N N . LEU B 1 55 ? -11.195 -35.224 -6.883 1 91.66 55 LEU B N 1
ATOM 3292 C CA . LEU B 1 55 ? -12.459 -34.892 -6.236 1 91.66 55 LEU B CA 1
ATOM 3293 C C . LEU B 1 55 ? -13.602 -35.713 -6.823 1 91.66 55 LEU B C 1
ATOM 3295 O O . LEU B 1 55 ? -14.398 -35.201 -7.614 1 91.66 55 LEU B O 1
ATOM 3299 N N . ALA B 1 56 ? -13.768 -36.933 -6.44 1 86.27 56 ALA B N 1
ATOM 3300 C CA . ALA B 1 56 ? -14.617 -37.928 -7.089 1 86.27 56 ALA B CA 1
ATOM 3301 C C . ALA B 1 56 ? -16.083 -37.507 -7.05 1 86.27 56 ALA B C 1
ATOM 3303 O O . ALA B 1 56 ? -16.807 -37.661 -8.037 1 86.27 56 ALA B O 1
ATOM 3304 N N . ASN B 1 57 ? -16.55 -36.909 -5.996 1 88.22 57 ASN B N 1
ATOM 3305 C CA . ASN B 1 57 ? -17.975 -36.636 -5.845 1 88.22 57 ASN B CA 1
ATOM 3306 C C . ASN B 1 57 ? -18.242 -35.147 -5.645 1 88.22 57 ASN B C 1
ATOM 3308 O O . ASN B 1 57 ? -19.262 -34.768 -5.067 1 88.22 57 ASN B O 1
ATOM 3312 N N . THR B 1 58 ? -17.243 -34.385 -6.039 1 93.99 58 THR B N 1
ATOM 3313 C CA . THR B 1 58 ? -17.379 -32.949 -5.823 1 93.99 58 THR B CA 1
ATOM 3314 C C . THR B 1 58 ? -17.014 -32.175 -7.086 1 93.99 58 THR B C 1
ATOM 3316 O O . THR B 1 58 ? -16.032 -32.499 -7.757 1 93.99 58 THR B O 1
ATOM 3319 N N . THR B 1 59 ? -17.824 -31.259 -7.485 1 96.31 59 THR B N 1
ATOM 3320 C CA . THR B 1 59 ? -17.563 -30.382 -8.621 1 96.31 59 THR B CA 1
ATOM 3321 C C . THR B 1 59 ? -17.236 -28.968 -8.148 1 96.31 59 THR B C 1
ATOM 3323 O O . THR B 1 59 ? -17.923 -28.423 -7.281 1 96.31 59 THR B O 1
ATOM 3326 N N . LEU B 1 60 ? -16.178 -28.46 -8.724 1 96.99 60 LEU B N 1
ATOM 3327 C CA . LEU B 1 60 ? -15.83 -27.074 -8.43 1 96.99 60 LEU B CA 1
ATOM 3328 C C . LEU B 1 60 ? -16.535 -26.121 -9.389 1 96.99 60 LEU B C 1
ATOM 3330 O O . LEU B 1 60 ? -16.527 -26.337 -10.603 1 96.99 60 LEU B O 1
ATOM 3334 N N . VAL B 1 61 ? -17.194 -25.159 -8.849 1 97.65 61 VAL B N 1
ATOM 3335 C CA . VAL B 1 61 ? -17.81 -24.098 -9.638 1 97.65 61 VAL B CA 1
ATOM 3336 C C . VAL B 1 61 ? -17.22 -22.747 -9.237 1 97.65 61 VAL B C 1
ATOM 3338 O O . VAL B 1 61 ? -16.859 -22.541 -8.077 1 97.65 61 VAL B O 1
ATOM 3341 N N . TYR B 1 62 ? -17.049 -21.901 -10.251 1 97.95 62 TYR B N 1
ATOM 3342 C CA . TYR B 1 62 ? -16.383 -20.645 -9.925 1 97.95 62 TYR B CA 1
ATOM 3343 C C . TYR B 1 62 ? -17.318 -19.461 -10.14 1 97.95 62 TYR B C 1
ATOM 3345 O O . TYR B 1 62 ? -18.252 -19.536 -10.941 1 97.95 62 TYR B O 1
ATOM 3353 N N . ASP B 1 63 ? -17.143 -18.424 -9.364 1 97.83 63 ASP B N 1
ATOM 3354 C CA . ASP B 1 63 ? -17.728 -17.096 -9.52 1 97.83 63 ASP B CA 1
ATOM 3355 C C . ASP B 1 63 ? -16.647 -16.043 -9.754 1 97.83 63 ASP B C 1
ATOM 3357 O O . ASP B 1 63 ? -15.942 -15.651 -8.821 1 97.83 63 ASP B O 1
ATOM 3361 N N . ILE B 1 64 ? -16.56 -15.557 -11.001 1 98.23 64 ILE B N 1
ATOM 3362 C CA . ILE B 1 64 ? -15.522 -14.591 -11.343 1 98.23 64 ILE B CA 1
ATOM 3363 C C . ILE B 1 64 ? -16.102 -13.179 -11.316 1 98.23 64 ILE B C 1
ATOM 3365 O O . ILE B 1 64 ? -17.172 -12.93 -11.878 1 98.23 64 ILE B O 1
ATOM 3369 N N . GLN B 1 65 ? -15.413 -12.315 -10.642 1 97.79 65 GLN B N 1
ATOM 3370 C CA . GLN B 1 65 ? -15.748 -10.895 -10.638 1 97.79 65 GLN B CA 1
ATOM 3371 C C . GLN B 1 65 ? -14.606 -10.058 -11.206 1 97.79 65 GLN B C 1
ATOM 3373 O O . GLN B 1 65 ? -13.433 -10.368 -10.988 1 97.79 65 GLN B O 1
ATOM 3378 N N . TYR B 1 66 ? -15.017 -9.06 -11.949 1 97.13 66 TYR B N 1
ATOM 3379 C CA . TYR B 1 66 ? -14.047 -8.121 -12.502 1 97.13 66 TYR B CA 1
ATOM 3380 C C . TYR B 1 66 ? -14.128 -6.774 -11.795 1 97.13 66 TYR B C 1
ATOM 3382 O O . TYR B 1 66 ? -15.219 -6.234 -11.595 1 97.13 66 TYR B O 1
ATOM 3390 N N . VAL B 1 67 ? -12.954 -6.268 -11.403 1 95.37 67 VAL B N 1
ATOM 3391 C CA . VAL B 1 67 ? -12.931 -5.022 -10.644 1 95.37 67 VAL B CA 1
ATOM 3392 C C . VAL B 1 67 ? -11.938 -4.05 -11.277 1 95.37 67 VAL B C 1
ATOM 3394 O O . VAL B 1 67 ? -10.945 -4.469 -11.877 1 95.37 67 VAL B O 1
ATOM 3397 N N . PRO B 1 68 ? -12.291 -2.733 -11.186 1 88.85 68 PRO B N 1
ATOM 3398 C CA . PRO B 1 68 ? -11.286 -1.767 -11.639 1 88.85 68 PRO B CA 1
ATOM 3399 C C . PRO B 1 68 ? -10.032 -1.768 -10.768 1 88.85 68 PRO B C 1
ATOM 3401 O O . PRO B 1 68 ? -10.103 -2.084 -9.578 1 88.85 68 PRO B O 1
ATOM 3404 N N . LYS B 1 69 ? -8.992 -1.324 -11.471 1 82.51 69 LYS B N 1
ATOM 3405 C CA . LYS B 1 69 ? -7.757 -1.177 -10.706 1 82.51 69 LYS B CA 1
ATOM 3406 C C . LYS B 1 69 ? -7.883 -0.067 -9.667 1 82.51 69 LYS B C 1
ATOM 3408 O O . LYS B 1 69 ? -8.6 0.913 -9.881 1 82.51 69 LYS B O 1
ATOM 3413 N N . ASP B 1 70 ? -7.517 -0.165 -8.519 1 75.23 70 ASP B N 1
ATOM 3414 C CA . ASP B 1 70 ? -7.362 0.855 -7.487 1 75.23 70 ASP B CA 1
ATOM 3415 C C . ASP B 1 70 ? -8.699 1.167 -6.817 1 75.23 70 ASP B C 1
ATOM 3417 O O . ASP B 1 70 ? -8.869 2.235 -6.226 1 75.23 70 ASP B O 1
ATOM 3421 N N . ASP B 1 71 ? -9.652 0.34 -7.15 1 85.72 71 ASP B N 1
ATOM 3422 C CA . ASP B 1 71 ? -10.935 0.524 -6.479 1 85.72 71 ASP B CA 1
ATOM 3423 C C . ASP B 1 71 ? -11.152 -0.543 -5.408 1 85.72 71 ASP B C 1
ATOM 3425 O O . ASP B 1 71 ? -11.845 -1.535 -5.644 1 85.72 71 ASP B O 1
ATOM 3429 N N . SER B 1 72 ? -10.665 -0.246 -4.312 1 87.82 72 SER B N 1
ATOM 3430 C CA . SER B 1 72 ? -10.696 -1.213 -3.22 1 87.82 72 SER B CA 1
ATOM 3431 C C . SER B 1 72 ? -12.102 -1.353 -2.645 1 87.82 72 SER B C 1
ATOM 3433 O O . SER B 1 72 ? -12.463 -2.411 -2.125 1 87.82 72 SER B O 1
ATOM 3435 N N . PHE B 1 73 ? -12.963 -0.285 -2.74 1 88.82 73 PHE B N 1
ATOM 3436 C CA . PHE B 1 73 ? -14.305 -0.314 -2.17 1 88.82 73 PHE B CA 1
ATOM 3437 C C . PHE B 1 73 ? -15.206 -1.261 -2.954 1 88.82 73 PHE B C 1
ATOM 3439 O O . PHE B 1 73 ? -15.818 -2.162 -2.378 1 88.82 73 PHE B O 1
ATOM 3446 N N . ARG B 1 74 ? -15.181 -1.086 -4.212 1 90.79 74 ARG B N 1
ATOM 3447 C CA . ARG B 1 74 ? -16.005 -1.948 -5.053 1 90.79 74 ARG B CA 1
ATOM 3448 C C . ARG B 1 74 ? -15.484 -3.382 -5.044 1 90.79 74 ARG B C 1
ATOM 3450 O O . ARG B 1 74 ? -16.266 -4.332 -5.115 1 90.79 74 ARG B O 1
ATOM 3457 N N . THR B 1 75 ? -14.189 -3.468 -4.966 1 93.79 75 THR B N 1
ATOM 3458 C CA . THR B 1 75 ? -13.587 -4.794 -4.879 1 93.79 75 THR B CA 1
ATOM 3459 C C . THR B 1 75 ? -14.077 -5.529 -3.636 1 93.79 75 THR B C 1
ATOM 3461 O O . THR B 1 75 ? -14.433 -6.708 -3.705 1 93.79 75 THR B O 1
ATOM 3464 N N . SER B 1 76 ? -14.11 -4.837 -2.528 1 92.55 76 SER B N 1
ATOM 3465 C CA . SER B 1 76 ? -14.591 -5.431 -1.285 1 92.55 76 SER B CA 1
ATOM 3466 C C . SER B 1 76 ? -16.054 -5.847 -1.4 1 92.55 76 SER B C 1
ATOM 3468 O O . SER B 1 76 ? -16.444 -6.907 -0.906 1 92.55 76 SER B O 1
ATOM 3470 N N . LYS B 1 77 ? -16.803 -5.05 -2.051 1 92.66 77 LYS B N 1
ATOM 3471 C CA . LYS B 1 77 ? -18.219 -5.358 -2.233 1 92.66 77 LYS B CA 1
ATOM 3472 C C . LYS B 1 77 ? -18.403 -6.632 -3.052 1 92.66 77 LYS B C 1
ATOM 3474 O O . LYS B 1 77 ? -19.226 -7.484 -2.708 1 92.66 77 LYS B O 1
ATOM 3479 N N . LYS B 1 78 ? -17.678 -6.696 -4.057 1 95.15 78 LYS B N 1
ATOM 3480 C CA . LYS B 1 78 ? -17.766 -7.876 -4.912 1 95.15 78 LYS B CA 1
ATOM 3481 C C . LYS B 1 78 ? -17.334 -9.132 -4.162 1 95.15 78 LYS B C 1
ATOM 3483 O O . LYS B 1 78 ? -17.944 -10.193 -4.312 1 95.15 78 LYS B O 1
ATOM 3488 N N . ALA B 1 79 ? -16.275 -9.007 -3.369 1 95.99 79 ALA B N 1
ATOM 3489 C CA . ALA B 1 79 ? -15.827 -10.141 -2.563 1 95.99 79 ALA B CA 1
ATOM 3490 C C . ALA B 1 79 ? -16.902 -10.562 -1.565 1 95.99 79 ALA B C 1
ATOM 3492 O O . ALA B 1 79 ? -17.151 -11.755 -1.379 1 95.99 79 ALA B O 1
ATOM 3493 N N . CYS B 1 80 ? -17.541 -9.586 -0.932 1 95.18 80 CYS B N 1
ATOM 3494 C CA . CYS B 1 80 ? -18.585 -9.872 0.046 1 95.18 80 CYS B CA 1
ATOM 3495 C C . CYS B 1 80 ? -19.778 -10.553 -0.614 1 95.18 80 CYS B C 1
ATOM 3497 O O . CYS B 1 80 ? -20.384 -11.454 -0.031 1 95.18 80 CYS B O 1
ATOM 3499 N N . LYS B 1 81 ? -20.064 -10.111 -1.812 1 95.37 81 LYS B N 1
ATOM 3500 C CA . LYS B 1 81 ? -21.14 -10.752 -2.562 1 95.37 81 LYS B CA 1
ATOM 3501 C C . LYS B 1 81 ? -20.812 -12.214 -2.854 1 95.37 81 LYS B C 1
ATOM 3503 O O . LYS B 1 81 ? -21.67 -13.088 -2.715 1 95.37 81 LYS B O 1
ATOM 3508 N N . GLN B 1 82 ? -19.595 -12.466 -3.206 1 97.18 82 GLN B N 1
ATOM 3509 C CA . GLN B 1 82 ? -19.179 -13.84 -3.466 1 97.18 82 GLN B CA 1
ATOM 3510 C C . GLN B 1 82 ? -19.291 -14.696 -2.207 1 97.18 82 GLN B C 1
ATOM 3512 O O . GLN B 1 82 ? -19.748 -15.839 -2.265 1 97.18 82 GLN B O 1
ATOM 3517 N N . LEU B 1 83 ? -18.902 -14.139 -1.116 1 96.55 83 LEU B N 1
ATOM 3518 C CA . LEU B 1 83 ? -18.92 -14.866 0.148 1 96.55 83 LEU B CA 1
ATOM 3519 C C . LEU B 1 83 ? -20.352 -15.154 0.589 1 96.55 83 LEU B C 1
ATOM 3521 O O . LEU B 1 83 ? -20.627 -16.207 1.17 1 96.55 83 LEU B O 1
ATOM 3525 N N . SER B 1 84 ? -21.246 -14.251 0.225 1 95.42 84 SER B N 1
ATOM 3526 C CA . SER B 1 84 ? -22.653 -14.447 0.555 1 95.42 84 SER B CA 1
ATOM 3527 C C . SER B 1 84 ? -23.274 -15.544 -0.304 1 95.42 84 SER B C 1
ATOM 3529 O O . SER B 1 84 ? -24.36 -16.041 0.003 1 95.42 84 SER B O 1
ATOM 3531 N N . ARG B 1 85 ? -22.566 -15.92 -1.343 1 94.75 85 ARG B N 1
ATOM 3532 C CA . ARG B 1 85 ? -23.024 -16.994 -2.217 1 94.75 85 ARG B CA 1
ATOM 3533 C C . ARG B 1 85 ? -22.255 -18.284 -1.951 1 94.75 85 ARG B C 1
ATOM 3535 O O . ARG B 1 85 ? -22.038 -19.083 -2.864 1 94.75 85 ARG B O 1
ATOM 3542 N N . SER B 1 86 ? -21.686 -18.411 -0.79 1 93.73 86 SER B N 1
ATOM 3543 C CA . SER B 1 86 ? -21.103 -19.628 -0.236 1 93.73 86 SER B CA 1
ATOM 3544 C C . SER B 1 86 ? -19.814 -20.002 -0.959 1 93.73 86 SER B C 1
ATOM 3546 O O . SER B 1 86 ? -19.587 -21.174 -1.268 1 93.73 86 SER B O 1
ATOM 3548 N N . VAL B 1 87 ? -19.052 -19.005 -1.245 1 95.79 87 VAL B N 1
ATOM 3549 C CA . VAL B 1 87 ? -17.715 -19.271 -1.765 1 95.79 87 VAL B CA 1
ATOM 3550 C C . VAL B 1 87 ? -16.809 -19.758 -0.636 1 95.79 87 VAL B C 1
ATOM 3552 O O . VAL B 1 87 ? -16.805 -19.185 0.456 1 95.79 87 VAL B O 1
ATOM 3555 N N . GLN B 1 88 ? -16.042 -20.809 -0.947 1 95.19 88 GLN B N 1
ATOM 3556 C CA . GLN B 1 88 ? -15.237 -21.45 0.087 1 95.19 88 GLN B CA 1
ATOM 3557 C C . GLN B 1 88 ? -13.775 -21.023 -0.01 1 95.19 88 GLN B C 1
ATOM 3559 O O . GLN B 1 88 ? -12.952 -21.414 0.82 1 95.19 88 GLN B O 1
ATOM 3564 N N . GLY B 1 89 ? -13.375 -20.257 -0.932 1 97.31 89 GLY B N 1
ATOM 3565 C CA . GLY B 1 89 ? -12.055 -19.689 -1.152 1 97.31 89 GLY B CA 1
ATOM 3566 C C . GLY B 1 89 ? -12.048 -18.576 -2.183 1 97.31 89 GLY B C 1
ATOM 3567 O O . GLY B 1 89 ? -12.838 -18.596 -3.13 1 97.31 89 GLY B O 1
ATOM 3568 N N . ILE B 1 90 ? -11.197 -17.63 -1.966 1 98.43 90 ILE B N 1
ATOM 3569 C CA . ILE B 1 90 ? -11.119 -16.51 -2.897 1 98.43 90 ILE B CA 1
ATOM 3570 C C . ILE B 1 90 ? -9.738 -16.475 -3.548 1 98.43 90 ILE B C 1
ATOM 3572 O O . ILE B 1 90 ? -8.718 -16.544 -2.858 1 98.43 90 ILE B O 1
ATOM 3576 N N . PHE B 1 91 ? -9.761 -16.395 -4.86 1 98.45 91 PHE B N 1
ATOM 3577 C CA . PHE B 1 91 ? -8.526 -16.326 -5.631 1 98.45 91 PHE B CA 1
ATOM 3578 C C . PHE B 1 91 ? -8.286 -14.912 -6.144 1 98.45 91 PHE B C 1
ATOM 3580 O O . PHE B 1 91 ? -9.202 -14.27 -6.663 1 98.45 91 PHE B O 1
ATOM 3587 N N . GLY B 1 92 ? -7.053 -14.391 -5.954 1 95.42 92 GLY B N 1
ATOM 3588 C CA . GLY B 1 92 ? -6.733 -13.05 -6.416 1 95.42 92 GLY B CA 1
ATOM 3589 C C . GLY B 1 92 ? -7.189 -11.964 -5.46 1 95.42 92 GLY B C 1
ATOM 3590 O O . GLY B 1 92 ? -7.44 -12.231 -4.283 1 95.42 92 GLY B O 1
ATOM 3591 N N . PRO B 1 93 ? -7.236 -10.814 -5.916 1 94.81 93 PRO B N 1
ATOM 3592 C CA . PRO B 1 93 ? -6.726 -10.302 -7.19 1 94.81 93 PRO B CA 1
ATOM 3593 C C . PRO B 1 93 ? -5.202 -10.224 -7.228 1 94.81 93 PRO B C 1
ATOM 3595 O O . PRO B 1 93 ? -4.545 -10.415 -6.202 1 94.81 93 PRO B O 1
ATOM 3598 N N . SER B 1 94 ? -4.682 -9.98 -8.496 1 90.67 94 SER B N 1
ATOM 3599 C CA . SER B 1 94 ? -3.236 -9.914 -8.683 1 90.67 94 SER B CA 1
ATOM 3600 C C . SER B 1 94 ? -2.682 -8.565 -8.237 1 90.67 94 SER B C 1
ATOM 3602 O O . SER B 1 94 ? -1.482 -8.432 -7.989 1 90.67 94 SER B O 1
ATOM 3604 N N . ASP B 1 95 ? -3.502 -7.588 -8.136 1 86.48 95 ASP B N 1
ATOM 3605 C CA . ASP B 1 95 ? -3.092 -6.273 -7.653 1 86.48 95 ASP B CA 1
ATOM 3606 C C . ASP B 1 95 ? -2.802 -6.304 -6.154 1 86.48 95 ASP B C 1
ATOM 3608 O O . ASP B 1 95 ? -3.665 -6.681 -5.357 1 86.48 95 ASP B O 1
ATOM 3612 N N . PRO B 1 96 ? -1.61 -5.855 -5.811 1 81.2 96 PRO B N 1
ATOM 3613 C CA . PRO B 1 96 ? -1.233 -5.997 -4.403 1 81.2 96 PRO B CA 1
ATOM 3614 C C . PRO B 1 96 ? -2.111 -5.165 -3.471 1 81.2 96 PRO B C 1
ATOM 3616 O O . PRO B 1 96 ? -2.415 -5.596 -2.355 1 81.2 96 PRO B O 1
ATOM 3619 N N . LEU B 1 97 ? -2.453 -4.02 -3.942 1 79.17 97 LEU B N 1
ATOM 3620 C CA 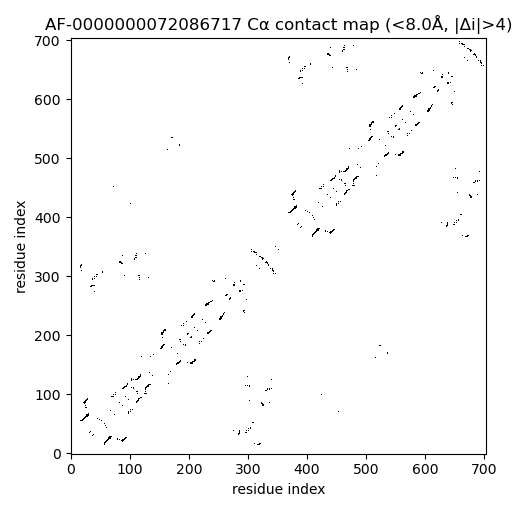. LEU B 1 97 ? -3.271 -3.154 -3.099 1 79.17 97 LEU B CA 1
ATOM 3621 C C . LEU B 1 97 ? -4.663 -3.745 -2.903 1 79.17 97 LEU B C 1
ATOM 3623 O O . LEU B 1 97 ? -5.164 -3.805 -1.778 1 79.17 97 LEU B O 1
ATOM 3627 N N . LEU B 1 98 ? -5.249 -4.181 -3.969 1 89.11 98 LEU B N 1
ATOM 3628 C CA . LEU B 1 98 ? -6.567 -4.799 -3.881 1 89.11 98 LEU B CA 1
ATOM 3629 C C . LEU B 1 98 ? -6.505 -6.102 -3.09 1 89.11 98 LEU B C 1
ATOM 3631 O O . LEU B 1 98 ? -7.412 -6.404 -2.311 1 89.11 98 LEU B O 1
ATOM 3635 N N . GLY B 1 99 ? -5.406 -6.82 -3.312 1 90.43 99 GLY B N 1
ATOM 3636 C CA . GLY B 1 99 ? -5.227 -8.086 -2.619 1 90.43 99 GLY B CA 1
ATOM 3637 C C . GLY B 1 99 ? -5.2 -7.941 -1.109 1 90.43 99 GLY B C 1
ATOM 3638 O O . GLY B 1 99 ? -5.746 -8.781 -0.39 1 90.43 99 GLY B O 1
ATOM 3639 N N . ALA B 1 100 ? -4.582 -6.885 -0.632 1 84.57 100 ALA B N 1
ATOM 3640 C CA . ALA B 1 100 ? -4.508 -6.645 0.807 1 84.57 100 ALA B CA 1
ATOM 3641 C C . ALA B 1 100 ? -5.896 -6.417 1.397 1 84.57 100 ALA B C 1
ATOM 3643 O O . ALA B 1 100 ? -6.189 -6.871 2.506 1 84.57 100 ALA B O 1
ATOM 3644 N N . HIS B 1 101 ? -6.708 -5.799 0.663 1 86.44 101 HIS B N 1
ATOM 3645 C CA . HIS B 1 101 ? -8.072 -5.535 1.106 1 86.44 101 HIS B CA 1
ATOM 3646 C C . HIS B 1 101 ? -8.891 -6.82 1.164 1 86.44 101 HIS B C 1
ATOM 3648 O O . HIS B 1 101 ? -9.621 -7.053 2.131 1 86.44 101 HIS B O 1
ATOM 3654 N N . ILE B 1 102 ? -8.743 -7.588 0.188 1 93.59 102 ILE B N 1
ATOM 3655 C CA . ILE B 1 102 ? -9.46 -8.858 0.139 1 93.59 102 ILE B CA 1
ATOM 3656 C C . ILE B 1 102 ? -8.961 -9.775 1.254 1 93.59 102 ILE B C 1
ATOM 3658 O O . ILE B 1 102 ? -9.752 -10.472 1.893 1 93.59 102 ILE B O 1
ATOM 3662 N N . GLN B 1 103 ? -7.677 -9.706 1.48 1 92.42 103 GLN B N 1
ATOM 3663 C CA . GLN B 1 103 ? -7.092 -10.52 2.541 1 92.42 103 GLN B CA 1
ATOM 3664 C C . GLN B 1 103 ? -7.708 -10.184 3.896 1 92.42 103 GLN B C 1
ATOM 3666 O O . GLN B 1 103 ? -7.956 -11.077 4.709 1 92.42 103 GLN B O 1
ATOM 3671 N N . SER B 1 104 ? -7.925 -8.933 4.166 1 90.17 104 SER B N 1
ATOM 3672 C CA . SER B 1 104 ? -8.512 -8.505 5.432 1 90.17 104 SER B CA 1
ATOM 3673 C C . SER B 1 104 ? -9.912 -9.079 5.614 1 90.17 104 SER B C 1
ATOM 3675 O O . SER B 1 104 ? -10.283 -9.488 6.717 1 90.17 104 SER B O 1
ATOM 3677 N N . ILE B 1 105 ? -10.709 -9.145 4.54 1 94.02 105 ILE B N 1
ATOM 3678 C CA . ILE B 1 105 ? -12.058 -9.7 4.563 1 94.02 105 ILE B CA 1
ATOM 3679 C C . ILE B 1 105 ? -11.992 -11.204 4.823 1 94.02 105 ILE B C 1
ATOM 3681 O O . ILE B 1 105 ? -12.702 -11.722 5.687 1 94.02 105 ILE B O 1
ATOM 3685 N N . CYS B 1 106 ? -11.062 -11.858 4.096 1 96.43 106 CYS B N 1
ATOM 3686 C CA . CYS B 1 106 ? -10.917 -13.305 4.209 1 96.43 106 CYS B CA 1
ATOM 3687 C C . CYS B 1 106 ? -10.471 -13.7 5.611 1 96.43 106 CYS B C 1
ATOM 3689 O O . CYS B 1 106 ? -10.939 -14.701 6.157 1 96.43 106 CYS B O 1
ATOM 3691 N N . GLU B 1 107 ? -9.626 -12.882 6.124 1 93.44 107 GLU B N 1
ATOM 3692 C CA . GLU B 1 107 ? -9.165 -13.149 7.484 1 93.44 107 GLU B CA 1
ATOM 3693 C C . GLU B 1 107 ? -10.301 -12.997 8.491 1 93.44 107 GLU B C 1
ATOM 3695 O O . GLU B 1 107 ? -10.451 -13.822 9.395 1 93.44 107 GLU B O 1
ATOM 3700 N N . ALA B 1 108 ? -11.086 -12.001 8.315 1 92.23 108 ALA B N 1
ATOM 3701 C CA . ALA B 1 108 ? -12.186 -11.721 9.235 1 92.23 108 ALA B CA 1
ATOM 3702 C C . ALA B 1 108 ? -13.233 -12.83 9.191 1 92.23 108 ALA B C 1
ATOM 3704 O O . ALA B 1 108 ? -13.879 -13.122 10.201 1 92.23 108 ALA B O 1
ATOM 3705 N N . LEU B 1 109 ? -13.393 -13.527 8.082 1 96.19 109 LEU B N 1
ATOM 3706 C CA . LEU B 1 109 ? -14.475 -14.49 7.912 1 96.19 109 LEU B CA 1
ATOM 3707 C C . LEU B 1 109 ? -13.931 -15.914 7.858 1 96.19 109 LEU B C 1
ATOM 3709 O O . LEU B 1 109 ? -14.683 -16.862 7.62 1 96.19 109 LEU B O 1
ATOM 3713 N N . ASP B 1 110 ? -12.599 -16.059 7.983 1 96.47 110 ASP B N 1
ATOM 3714 C CA . ASP B 1 110 ? -11.904 -17.343 8.001 1 96.47 110 ASP B CA 1
ATOM 3715 C C . ASP B 1 110 ? -12.079 -18.08 6.675 1 96.47 110 ASP B C 1
ATOM 3717 O O . ASP B 1 110 ? -12.44 -19.259 6.658 1 96.47 110 ASP B O 1
ATOM 3721 N N . VAL B 1 111 ? -11.877 -17.382 5.652 1 97.71 111 VAL B N 1
ATOM 3722 C CA . VAL B 1 111 ? -11.936 -17.963 4.315 1 97.71 111 VAL B CA 1
ATOM 3723 C C . VAL B 1 111 ? -10.541 -17.976 3.695 1 97.71 111 VAL B C 1
ATOM 3725 O O . VAL B 1 111 ? -9.841 -16.961 3.705 1 97.71 111 VAL B O 1
ATOM 3728 N N . PRO B 1 112 ? -10.123 -19.065 3.147 1 97.77 112 PRO B N 1
ATOM 3729 C CA . PRO B 1 112 ? -8.804 -19.103 2.511 1 97.77 112 PRO B CA 1
ATOM 3730 C C . PRO B 1 112 ? -8.687 -18.136 1.336 1 97.77 112 PRO B C 1
ATOM 3732 O O . PRO B 1 112 ? -9.582 -18.076 0.489 1 97.77 112 PRO B O 1
ATOM 3735 N N . HIS B 1 113 ? -7.625 -17.394 1.346 1 97.51 113 HIS B N 1
ATOM 3736 C CA . HIS B 1 113 ? -7.289 -16.477 0.262 1 97.51 113 HIS B CA 1
ATOM 3737 C C . HIS B 1 113 ? -6.062 -16.958 -0.505 1 97.51 113 HIS B C 1
ATOM 3739 O O . HIS B 1 113 ? -4.952 -16.969 0.033 1 97.51 113 HIS B O 1
ATOM 3745 N N . LEU B 1 114 ? -6.287 -17.362 -1.722 1 97.33 114 LEU B N 1
ATOM 3746 C CA . LEU B 1 114 ? -5.191 -17.847 -2.553 1 97.33 114 LEU B CA 1
ATOM 3747 C C . LEU B 1 114 ? -4.655 -16.736 -3.45 1 97.33 114 LEU B C 1
ATOM 3749 O O . LEU B 1 114 ? -5.4 -16.164 -4.249 1 97.33 114 LEU B O 1
ATOM 3753 N N . GLU B 1 115 ? -3.414 -16.5 -3.271 1 94.3 115 GLU B N 1
ATOM 3754 C CA . GLU B 1 115 ? -2.784 -15.37 -3.948 1 94.3 115 GLU B CA 1
ATOM 3755 C C . GLU B 1 115 ? -1.638 -15.832 -4.843 1 94.3 115 GLU B C 1
ATOM 3757 O O . GLU B 1 115 ? -0.99 -16.842 -4.56 1 94.3 115 GLU B O 1
ATOM 3762 N N . ALA B 1 116 ? -1.437 -15.093 -5.957 1 92.63 116 ALA B N 1
ATOM 3763 C CA . ALA B 1 116 ? -0.337 -15.331 -6.888 1 92.63 116 ALA B CA 1
ATOM 3764 C C . ALA B 1 116 ? 0.355 -14.024 -7.264 1 92.63 116 ALA B C 1
ATOM 3766 O O . ALA B 1 116 ? 0.605 -13.764 -8.444 1 92.63 116 ALA B O 1
ATOM 3767 N N . ARG B 1 117 ? 0.643 -13.244 -6.189 1 87.52 117 ARG B N 1
ATOM 3768 C CA . ARG B 1 117 ? 1.176 -11.905 -6.421 1 87.52 117 ARG B CA 1
ATOM 3769 C C . ARG B 1 117 ? 2.273 -11.571 -5.415 1 87.52 117 ARG B C 1
ATOM 3771 O O . ARG B 1 117 ? 2.405 -12.239 -4.388 1 87.52 117 ARG B O 1
ATOM 3778 N N . VAL B 1 118 ? 2.933 -10.498 -5.824 1 81.31 118 VAL B N 1
ATOM 3779 C CA . VAL B 1 118 ? 3.9 -9.948 -4.881 1 81.31 118 VAL B CA 1
ATOM 3780 C C . VAL B 1 118 ? 3.17 -9.349 -3.681 1 81.31 118 VAL B C 1
ATOM 3782 O O . VAL B 1 118 ? 2.122 -8.718 -3.836 1 81.31 118 VAL B O 1
ATOM 3785 N N . ASP B 1 119 ? 3.682 -9.603 -2.469 1 76.04 119 ASP B N 1
ATOM 3786 C CA . ASP B 1 119 ? 3.094 -9.072 -1.244 1 76.04 119 ASP B CA 1
ATOM 3787 C C . ASP B 1 119 ? 4.004 -8.024 -0.607 1 76.04 119 ASP B C 1
ATOM 3789 O O . ASP B 1 119 ? 5.155 -8.315 -0.272 1 76.04 119 ASP B O 1
ATOM 3793 N N . PHE B 1 120 ? 3.485 -6.878 -0.374 1 65.76 120 PHE B N 1
ATOM 3794 C CA . PHE B 1 120 ? 4.271 -5.767 0.15 1 65.76 120 PHE B CA 1
ATOM 3795 C C . PHE B 1 120 ? 4.307 -5.801 1.673 1 65.76 120 PHE B C 1
ATOM 3797 O O . PHE B 1 120 ? 5.067 -5.058 2.298 1 65.76 120 PHE B O 1
ATOM 3804 N N . GLU B 1 121 ? 3.487 -6.62 2.188 1 65.64 121 GLU B N 1
ATOM 3805 C CA . GLU B 1 121 ? 3.427 -6.694 3.645 1 65.64 121 GLU B CA 1
ATOM 3806 C C . GLU B 1 121 ? 4.117 -7.952 4.163 1 65.64 121 GLU B C 1
ATOM 3808 O O . GLU B 1 121 ? 3.596 -9.059 4.013 1 65.64 121 GLU B O 1
ATOM 3813 N N . PRO B 1 122 ? 5.271 -7.765 4.64 1 58.84 122 PRO B N 1
ATOM 3814 C CA . PRO B 1 122 ? 6.088 -8.91 5.05 1 58.84 122 PRO B CA 1
ATOM 3815 C C . PRO B 1 122 ? 5.468 -9.694 6.204 1 58.84 122 PRO B C 1
ATOM 3817 O O . PRO B 1 122 ? 5.977 -10.753 6.58 1 58.84 122 PRO B O 1
ATOM 3820 N N . THR B 1 123 ? 4.305 -9.281 6.599 1 64.97 123 THR B N 1
ATOM 3821 C CA . THR B 1 123 ? 3.817 -9.931 7.809 1 64.97 123 THR B CA 1
ATOM 3822 C C . THR B 1 123 ? 2.968 -11.151 7.463 1 64.97 123 THR B C 1
ATOM 3824 O O . THR B 1 123 ? 2.383 -11.22 6.38 1 64.97 123 THR B O 1
ATOM 3827 N N . PHE B 1 124 ? 3.172 -12.158 8.37 1 70.57 124 PHE B N 1
ATOM 3828 C CA . PHE B 1 124 ? 2.325 -13.338 8.248 1 70.57 124 PHE B CA 1
ATOM 3829 C C . PHE B 1 124 ? 0.851 -12.954 8.303 1 70.57 124 PHE B C 1
ATOM 3831 O O . PHE B 1 124 ? 0.449 -12.131 9.128 1 70.57 124 PHE B O 1
ATOM 3838 N N . LYS B 1 125 ? 0.177 -13.524 7.283 1 82.05 125 LYS B N 1
ATOM 3839 C CA . LYS B 1 125 ? -1.261 -13.281 7.211 1 82.05 125 LYS B CA 1
ATOM 3840 C C . LYS B 1 125 ? -2.045 -14.584 7.335 1 82.05 125 LYS B C 1
ATOM 3842 O O . LYS B 1 125 ? -1.849 -15.511 6.545 1 82.05 125 LYS B O 1
ATOM 3847 N N . GLU B 1 126 ? -2.841 -14.597 8.346 1 86.97 126 GLU B N 1
ATOM 3848 C CA . GLU B 1 126 ? -3.696 -15.772 8.484 1 86.97 126 GLU B CA 1
ATOM 3849 C C . GLU B 1 126 ? -4.662 -15.893 7.308 1 86.97 126 GLU B C 1
ATOM 3851 O O . GLU B 1 126 ? -5.153 -14.886 6.795 1 86.97 126 GLU B O 1
ATOM 3856 N N . PHE B 1 127 ? -4.859 -17.156 6.783 1 93.82 127 PHE B N 1
ATOM 3857 C CA . PHE B 1 127 ? -5.819 -17.511 5.744 1 93.82 127 PHE B CA 1
ATOM 3858 C C . PHE B 1 127 ? -5.324 -17.062 4.374 1 93.82 127 PHE B C 1
ATOM 3860 O O . PHE B 1 127 ? -6.109 -16.954 3.43 1 93.82 127 PHE B O 1
ATOM 3867 N N . SER B 1 128 ? -4.048 -16.65 4.357 1 93.43 128 SER B N 1
ATOM 3868 C CA . SER B 1 128 ? -3.43 -16.292 3.085 1 93.43 128 SER B CA 1
ATOM 3869 C C . SER B 1 128 ? -2.491 -17.39 2.598 1 93.43 128 SER B C 1
ATOM 3871 O O . SER B 1 128 ? -1.608 -17.833 3.337 1 93.43 128 SER B O 1
ATOM 3873 N N . ILE B 1 129 ? -2.727 -17.868 1.402 1 94.27 129 ILE B N 1
ATOM 3874 C CA . ILE B 1 129 ? -1.84 -18.81 0.726 1 94.27 129 ILE B CA 1
ATOM 3875 C C . ILE B 1 129 ? -1.276 -18.169 -0.54 1 94.27 129 ILE B C 1
ATOM 3877 O O . ILE B 1 129 ? -1.961 -18.092 -1.563 1 94.27 129 ILE B O 1
ATOM 3881 N N . ASN B 1 130 ? -0.129 -17.719 -0.441 1 92.6 130 ASN B N 1
ATOM 3882 C CA . ASN B 1 130 ? 0.489 -17.032 -1.57 1 92.6 130 ASN B CA 1
ATOM 3883 C C . ASN B 1 130 ? 1.503 -17.923 -2.282 1 92.6 130 ASN B C 1
ATOM 3885 O O . ASN B 1 130 ? 2.474 -18.376 -1.672 1 92.6 130 ASN B O 1
ATOM 3889 N N . LEU B 1 131 ? 1.286 -18.164 -3.535 1 92.79 131 LEU B N 1
ATOM 3890 C CA . LEU B 1 131 ? 2.156 -19.069 -4.278 1 92.79 131 LEU B CA 1
ATOM 3891 C C . LEU B 1 131 ? 3.278 -18.299 -4.968 1 92.79 131 LEU B C 1
ATOM 3893 O O . LEU B 1 131 ? 4.208 -18.902 -5.509 1 92.79 131 LEU B O 1
ATOM 3897 N N . TYR B 1 132 ? 3.158 -17 -4.958 1 91 132 TYR B N 1
ATOM 3898 C CA . TYR B 1 132 ? 4.26 -16.194 -5.472 1 91 132 TYR B CA 1
ATOM 3899 C C . TYR B 1 132 ? 5.464 -16.259 -4.54 1 91 132 TYR B C 1
ATOM 3901 O O . TYR B 1 132 ? 5.312 -16.228 -3.316 1 91 132 TYR B O 1
ATOM 3909 N N . PRO B 1 133 ? 6.626 -16.346 -5.129 1 88.07 133 PRO B N 1
ATOM 3910 C CA . PRO B 1 133 ? 7.801 -16.385 -4.255 1 88.07 133 PRO B CA 1
ATOM 3911 C C . PRO B 1 133 ? 7.88 -15.182 -3.319 1 88.07 133 PRO B C 1
ATOM 3913 O O . PRO B 1 133 ? 7.572 -14.058 -3.725 1 88.07 133 PRO B O 1
ATOM 3916 N N . SER B 1 134 ? 8.251 -15.47 -2.105 1 83.46 134 SER B N 1
ATOM 3917 C CA . SER B 1 134 ? 8.399 -14.375 -1.151 1 83.46 134 SER B CA 1
ATOM 3918 C C . SER B 1 134 ? 9.484 -13.399 -1.595 1 83.46 134 SER B C 1
ATOM 3920 O O . SER B 1 134 ? 10.521 -13.811 -2.118 1 83.46 134 SER B O 1
ATOM 3922 N N . GLN B 1 135 ? 9.253 -12.185 -1.364 1 79.87 135 GLN B N 1
ATOM 3923 C CA . GLN B 1 135 ? 10.22 -11.158 -1.736 1 79.87 135 GLN B CA 1
ATOM 3924 C C . GLN B 1 135 ? 11.547 -11.363 -1.011 1 79.87 135 GLN B C 1
ATOM 3926 O O . GLN B 1 135 ? 12.612 -11.088 -1.566 1 79.87 135 GLN B O 1
ATOM 3931 N N . ASP B 1 136 ? 11.442 -11.85 0.176 1 78.34 136 ASP B N 1
ATOM 3932 C CA . ASP B 1 136 ? 12.653 -12.133 0.939 1 78.34 136 ASP B CA 1
ATOM 3933 C C . ASP B 1 136 ? 13.52 -13.17 0.229 1 78.34 136 ASP B C 1
ATOM 3935 O O . ASP B 1 136 ? 14.74 -13.012 0.14 1 78.34 136 ASP B O 1
ATOM 3939 N N . HIS B 1 137 ? 12.866 -14.175 -0.245 1 84.23 137 HIS B N 1
ATOM 3940 C CA . HIS B 1 137 ? 13.595 -15.225 -0.947 1 84.23 137 HIS B CA 1
ATOM 3941 C C . HIS B 1 137 ? 14.17 -14.712 -2.263 1 84.23 137 HIS B C 1
ATOM 3943 O O . HIS B 1 137 ? 15.293 -15.063 -2.634 1 84.23 137 HIS B O 1
ATOM 3949 N N . LEU B 1 138 ? 13.407 -13.914 -2.876 1 86.56 138 LEU B N 1
ATOM 3950 C CA . LEU B 1 138 ? 13.88 -13.357 -4.139 1 86.56 138 LEU B CA 1
ATOM 3951 C C . LEU B 1 138 ? 15.061 -12.419 -3.912 1 86.56 138 LEU B C 1
ATOM 3953 O O . LEU B 1 138 ? 16.041 -12.457 -4.658 1 86.56 138 LEU B O 1
ATOM 3957 N N . ASN B 1 139 ? 14.959 -11.642 -2.928 1 82.76 139 ASN B N 1
ATOM 3958 C CA . ASN B 1 139 ? 16.06 -10.742 -2.602 1 82.76 139 ASN B CA 1
ATOM 3959 C C . ASN B 1 139 ? 17.335 -11.513 -2.271 1 82.76 139 ASN B C 1
ATOM 3961 O O . ASN B 1 139 ? 18.425 -11.132 -2.703 1 82.76 139 ASN B O 1
ATOM 3965 N N . LYS B 1 140 ? 17.182 -12.544 -1.55 1 84.54 140 LYS B N 1
ATOM 3966 C CA . LYS B 1 140 ? 18.33 -13.383 -1.222 1 84.54 140 LYS B CA 1
ATOM 3967 C C . LYS B 1 140 ? 18.932 -14.007 -2.477 1 84.54 140 LYS B C 1
ATOM 3969 O O . LYS B 1 140 ? 20.155 -14.072 -2.62 1 84.54 140 LYS B O 1
ATOM 3974 N N . ALA B 1 141 ? 18.024 -14.449 -3.283 1 88.69 141 ALA B N 1
ATOM 3975 C CA . ALA B 1 141 ? 18.489 -15.045 -4.533 1 88.69 141 ALA B CA 1
ATOM 3976 C C . ALA B 1 141 ? 19.267 -14.031 -5.367 1 88.69 141 ALA B C 1
ATOM 3978 O O . ALA B 1 141 ? 20.313 -14.357 -5.934 1 88.69 141 ALA B O 1
ATOM 3979 N N . PHE B 1 142 ? 18.807 -12.849 -5.443 1 87 142 PHE B N 1
ATOM 3980 C CA . PHE B 1 142 ? 19.488 -11.801 -6.195 1 87 142 PHE B CA 1
ATOM 3981 C C . PHE B 1 142 ? 20.847 -11.489 -5.578 1 87 142 PHE B C 1
ATOM 3983 O O . PHE B 1 142 ? 21.841 -11.351 -6.293 1 87 142 PHE B O 1
ATOM 3990 N N . LYS B 1 143 ? 20.87 -11.439 -4.34 1 84.52 143 LYS B N 1
ATOM 3991 C CA . LYS B 1 143 ? 22.118 -11.152 -3.638 1 84.52 143 LYS B CA 1
ATOM 3992 C C . LYS B 1 143 ? 23.147 -12.253 -3.875 1 84.52 143 LYS B C 1
ATOM 3994 O O . LYS B 1 143 ? 24.322 -11.97 -4.12 1 84.52 143 LYS B O 1
ATOM 3999 N N . ASP B 1 144 ? 22.703 -13.442 -3.718 1 87.87 144 ASP B N 1
ATOM 4000 C CA . ASP B 1 144 ? 23.593 -14.577 -3.942 1 87.87 144 ASP B CA 1
ATOM 4001 C C . ASP B 1 144 ? 24.16 -14.559 -5.359 1 87.87 144 ASP B C 1
ATOM 4003 O O . ASP B 1 144 ? 25.344 -14.836 -5.564 1 87.87 144 ASP B O 1
ATOM 4007 N N . LEU B 1 145 ? 23.312 -14.229 -6.224 1 89.28 145 LEU B N 1
ATOM 4008 C CA . LEU B 1 145 ? 23.746 -14.181 -7.615 1 89.28 145 LEU B CA 1
ATOM 4009 C C . LEU B 1 145 ? 24.776 -13.075 -7.825 1 89.28 145 LEU B C 1
ATOM 4011 O O . LEU B 1 145 ? 25.794 -13.287 -8.487 1 89.28 145 LEU B O 1
ATOM 4015 N N . MET B 1 146 ? 24.531 -11.94 -7.324 1 87.88 146 MET B N 1
ATOM 4016 C CA . MET B 1 146 ? 25.457 -10.818 -7.449 1 87.88 146 MET B CA 1
ATOM 4017 C C . MET B 1 146 ? 26.806 -11.153 -6.821 1 87.88 146 MET B C 1
ATOM 4019 O O . MET B 1 146 ? 27.854 -10.827 -7.379 1 87.88 146 MET B O 1
ATOM 4023 N N . SER B 1 147 ? 26.735 -11.813 -5.691 1 85.36 147 SER B N 1
ATOM 4024 C CA . SER B 1 147 ? 27.96 -12.218 -5.009 1 85.36 147 SER B CA 1
ATOM 4025 C C . SER B 1 147 ? 28.735 -13.246 -5.828 1 85.36 147 SER B C 1
ATOM 4027 O O . SER B 1 147 ? 29.954 -13.139 -5.974 1 85.36 147 SER B O 1
ATOM 4029 N N . PHE B 1 148 ? 28.036 -14.2 -6.312 1 89.38 148 PHE B N 1
ATOM 4030 C CA . PHE B 1 148 ? 28.637 -15.251 -7.126 1 89.38 148 PHE B CA 1
ATOM 4031 C C . PHE B 1 148 ? 29.317 -14.661 -8.355 1 89.38 148 PHE B C 1
ATOM 4033 O O . PHE B 1 148 ? 30.394 -15.112 -8.752 1 89.38 148 PHE B O 1
ATOM 4040 N N . LEU B 1 149 ? 28.698 -13.603 -8.914 1 89.74 149 LEU B N 1
ATOM 4041 C CA . LEU B 1 149 ? 29.216 -13.003 -10.139 1 89.74 149 LEU B CA 1
ATOM 4042 C C . LEU B 1 149 ? 30.165 -11.853 -9.821 1 89.74 149 LEU B C 1
ATOM 4044 O O . LEU B 1 149 ? 30.639 -11.164 -10.727 1 89.74 149 LEU B O 1
ATOM 4048 N N . ASN B 1 150 ? 30.349 -11.569 -8.579 1 88.27 150 ASN B N 1
ATOM 4049 C CA . ASN B 1 150 ? 31.281 -10.559 -8.09 1 88.27 150 ASN B CA 1
ATOM 4050 C C . ASN B 1 150 ? 30.947 -9.175 -8.64 1 88.27 150 ASN B C 1
ATOM 4052 O O . ASN B 1 150 ? 31.82 -8.487 -9.174 1 88.27 150 ASN B O 1
ATOM 4056 N N . TRP B 1 151 ? 29.674 -8.873 -8.596 1 89.19 151 TRP B N 1
ATOM 4057 C CA . TRP B 1 151 ? 29.242 -7.545 -9.018 1 89.19 151 TRP B CA 1
ATOM 4058 C C . TRP B 1 151 ? 29.641 -6.491 -7.991 1 89.19 151 TRP B C 1
ATOM 4060 O O . TRP B 1 151 ? 29.274 -6.587 -6.818 1 89.19 151 TRP B O 1
ATOM 4070 N N . THR B 1 152 ? 30.436 -5.504 -8.416 1 83.67 152 THR B N 1
ATOM 4071 C CA . THR B 1 152 ? 30.922 -4.484 -7.493 1 83.67 152 THR B CA 1
ATOM 4072 C C . THR B 1 152 ? 30.236 -3.146 -7.756 1 83.67 152 THR B C 1
ATOM 4074 O O . THR B 1 152 ? 30.161 -2.296 -6.866 1 83.67 152 THR B O 1
ATOM 4077 N N . ARG B 1 153 ? 29.873 -2.936 -8.984 1 84.89 153 ARG B N 1
ATOM 4078 C CA . ARG B 1 153 ? 29.13 -1.744 -9.381 1 84.89 153 ARG B CA 1
ATOM 4079 C C . ARG B 1 153 ? 27.87 -2.117 -10.154 1 84.89 153 ARG B C 1
ATOM 4081 O O . ARG B 1 153 ? 27.948 -2.729 -11.222 1 84.89 153 ARG B O 1
ATOM 4088 N N . VAL B 1 154 ? 26.711 -1.746 -9.52 1 89.03 154 VAL B N 1
ATOM 4089 C CA . VAL B 1 154 ? 25.461 -2.238 -10.09 1 89.03 154 VAL B CA 1
ATOM 4090 C C . VAL B 1 154 ? 24.475 -1.083 -10.25 1 89.03 154 VAL B C 1
ATOM 4092 O O . VAL B 1 154 ? 24.369 -0.223 -9.373 1 89.03 154 VAL B O 1
ATOM 4095 N N . ALA B 1 155 ? 23.844 -1.066 -11.398 1 89.26 155 ALA B N 1
ATOM 4096 C CA . ALA B 1 155 ? 22.735 -0.136 -11.596 1 89.26 155 ALA B CA 1
ATOM 4097 C C . ALA B 1 155 ? 21.392 -0.845 -11.446 1 89.26 155 ALA B C 1
ATOM 4099 O O . ALA B 1 155 ? 21.183 -1.92 -12.015 1 89.26 155 ALA B O 1
ATOM 4100 N N . ILE B 1 156 ? 20.515 -0.3 -10.606 1 87.61 156 ILE B N 1
ATOM 4101 C CA . ILE B 1 156 ? 19.152 -0.804 -10.478 1 87.61 156 ILE B CA 1
ATOM 4102 C C . ILE B 1 156 ? 18.187 0.129 -11.205 1 87.61 156 ILE B C 1
ATOM 4104 O O . ILE B 1 156 ? 18.069 1.306 -10.854 1 87.61 156 ILE B O 1
ATOM 4108 N N . ILE B 1 157 ? 17.58 -0.396 -12.211 1 89.69 157 ILE B N 1
ATOM 4109 C CA . ILE B 1 157 ? 16.574 0.355 -12.954 1 89.69 157 ILE B CA 1
ATOM 4110 C C . ILE B 1 157 ? 15.188 -0.223 -12.676 1 89.69 157 ILE B C 1
ATOM 4112 O O . ILE B 1 157 ? 14.931 -1.397 -12.953 1 89.69 157 ILE B O 1
ATOM 4116 N N . TYR B 1 158 ? 14.337 0.594 -12.105 1 86.77 158 TYR B N 1
ATOM 4117 C CA . TYR B 1 158 ? 12.995 0.118 -11.79 1 86.77 158 TYR B CA 1
ATOM 4118 C C . TYR B 1 158 ? 11.936 1.05 -12.366 1 86.77 158 TYR B C 1
ATOM 4120 O O . TYR B 1 158 ? 12.192 2.239 -12.571 1 86.77 158 TYR B O 1
ATOM 4128 N N . GLU B 1 159 ? 10.776 0.499 -12.647 1 86.12 159 GLU B N 1
ATOM 4129 C CA . GLU B 1 159 ? 9.76 1.284 -13.342 1 86.12 159 GLU B CA 1
ATOM 4130 C C . GLU B 1 159 ? 8.656 1.727 -12.386 1 86.12 159 GLU B C 1
ATOM 4132 O O . GLU B 1 159 ? 8.328 2.914 -12.316 1 86.12 159 GLU B O 1
ATOM 4137 N N . GLU B 1 160 ? 8.09 0.748 -11.615 1 75.9 160 GLU B N 1
ATOM 4138 C CA . GLU B 1 160 ? 6.922 1.036 -10.79 1 75.9 160 GLU B CA 1
ATOM 4139 C C . GLU B 1 160 ? 7.331 1.595 -9.43 1 75.9 160 GLU B C 1
ATOM 4141 O O . GLU B 1 160 ? 8.383 1.237 -8.897 1 75.9 160 GLU B O 1
ATOM 4146 N N . ASP B 1 161 ? 6.45 2.389 -8.835 1 65.27 161 ASP B N 1
ATOM 4147 C CA . ASP B 1 161 ? 6.731 3.08 -7.581 1 65.27 161 ASP B CA 1
ATOM 4148 C C . ASP B 1 161 ? 7.1 2.09 -6.478 1 65.27 161 ASP B C 1
ATOM 4150 O O . ASP B 1 161 ? 7.979 2.364 -5.659 1 65.27 161 ASP B O 1
ATOM 4154 N N . TYR B 1 162 ? 6.518 0.96 -6.577 1 63.52 162 TYR B N 1
ATOM 4155 C CA . TYR B 1 162 ? 6.789 0.006 -5.507 1 63.52 162 TYR B CA 1
ATOM 4156 C C . TYR B 1 162 ? 7.942 -0.918 -5.88 1 63.52 162 TYR B C 1
ATOM 4158 O O . TYR B 1 162 ? 8.323 -1.792 -5.097 1 63.52 162 TYR B O 1
ATOM 4166 N N . GLY B 1 163 ? 8.518 -0.637 -6.977 1 68.68 163 GLY B N 1
ATOM 4167 C CA . GLY B 1 163 ? 9.591 -1.499 -7.448 1 68.68 163 GLY B CA 1
ATOM 4168 C C . GLY B 1 163 ? 10.787 -1.527 -6.515 1 68.68 163 GLY B C 1
ATOM 4169 O O . GLY B 1 163 ? 11.375 -2.586 -6.283 1 68.68 163 GLY B O 1
ATOM 4170 N N . LEU B 1 164 ? 11.074 -0.357 -6.054 1 68.17 164 LEU B N 1
ATOM 4171 C CA . LEU B 1 164 ? 12.235 -0.293 -5.172 1 68.17 164 LEU B CA 1
ATOM 4172 C C . LEU B 1 164 ? 11.968 -1.038 -3.868 1 68.17 164 LEU B C 1
ATOM 4174 O O . LEU B 1 164 ? 12.892 -1.576 -3.255 1 68.17 164 LEU B O 1
ATOM 4178 N N . PHE B 1 165 ? 10.739 -1.098 -3.608 1 64.85 165 PHE B N 1
ATOM 4179 C CA . PHE B 1 165 ? 10.37 -1.839 -2.408 1 64.85 165 PHE B CA 1
ATOM 4180 C C . PHE B 1 165 ? 10.738 -3.311 -2.546 1 64.85 165 PHE B C 1
ATOM 4182 O O . PHE B 1 165 ? 11.216 -3.929 -1.592 1 64.85 165 PHE B O 1
ATOM 4189 N N . LYS B 1 166 ? 10.603 -3.717 -3.657 1 71.21 166 LYS B N 1
ATOM 4190 C CA . LYS B 1 166 ? 10.867 -5.126 -3.938 1 71.21 166 LYS B CA 1
ATOM 4191 C C . LYS B 1 166 ? 12.36 -5.43 -3.864 1 71.21 166 LYS B C 1
ATOM 4193 O O . LYS B 1 166 ? 12.755 -6.575 -3.63 1 71.21 166 LYS B O 1
ATOM 4198 N N . LEU B 1 167 ? 13.111 -4.358 -4.034 1 69.71 167 LEU B N 1
ATOM 4199 C CA . LEU B 1 167 ? 14.548 -4.577 -4.165 1 69.71 167 LEU B CA 1
ATOM 4200 C C . LEU B 1 167 ? 15.294 -4.023 -2.956 1 69.71 167 LEU B C 1
ATOM 4202 O O . LEU B 1 167 ? 16.525 -3.954 -2.959 1 69.71 167 LEU B O 1
ATOM 4206 N N . GLN B 1 168 ? 14.486 -3.735 -1.958 1 67.72 168 GLN B N 1
ATOM 4207 C CA . GLN B 1 168 ? 15.018 -2.994 -0.819 1 67.72 168 GLN B CA 1
ATOM 4208 C C . GLN B 1 168 ? 16.13 -3.776 -0.124 1 67.72 168 GLN B C 1
ATOM 4210 O O . GLN B 1 168 ? 17.104 -3.19 0.351 1 67.72 168 GLN B O 1
ATOM 4215 N N . ASP B 1 169 ? 15.951 -5.084 -0.068 1 66.33 169 ASP B N 1
ATOM 4216 C CA . ASP B 1 169 ? 16.942 -5.884 0.645 1 66.33 169 ASP B CA 1
ATOM 4217 C C . ASP B 1 169 ? 18.288 -5.86 -0.075 1 66.33 169 ASP B C 1
ATOM 4219 O O . ASP B 1 169 ? 19.332 -6.088 0.541 1 66.33 169 ASP B O 1
ATOM 4223 N N . LEU B 1 170 ? 18.18 -5.651 -1.398 1 66.85 170 LEU B N 1
ATOM 4224 C CA . LEU B 1 170 ? 19.424 -5.523 -2.149 1 66.85 170 LEU B CA 1
ATOM 4225 C C . LEU B 1 170 ? 20.14 -4.223 -1.797 1 66.85 170 LEU B C 1
ATOM 4227 O O . LEU B 1 170 ? 21.368 -4.143 -1.879 1 66.85 170 LEU B O 1
ATOM 4231 N N . VAL B 1 171 ? 19.26 -3.402 -1.414 1 62.08 171 VAL B N 1
ATOM 4232 C CA . VAL B 1 171 ? 19.788 -2.077 -1.104 1 62.08 171 VAL B CA 1
ATOM 4233 C C . VAL B 1 171 ? 20.279 -2.041 0.341 1 62.08 171 VAL B C 1
ATOM 4235 O O . VAL B 1 171 ? 21.199 -1.289 0.672 1 62.08 171 VAL B O 1
ATOM 4238 N N . LYS B 1 172 ? 19.648 -2.993 1.251 1 56.44 172 LYS B N 1
ATOM 4239 C CA . LYS B 1 172 ? 19.961 -3.069 2.676 1 56.44 172 LYS B CA 1
ATOM 4240 C C . LYS B 1 172 ? 21.326 -3.712 2.905 1 56.44 172 LYS B C 1
ATOM 4242 O O . LYS B 1 172 ? 21.944 -3.511 3.953 1 56.44 172 LYS B O 1
ATOM 4247 N N . SER B 1 173 ? 21.668 -4.693 2.081 1 50.28 173 SER B N 1
ATOM 4248 C CA . SER B 1 173 ? 22.712 -5.653 2.428 1 50.28 173 SER B CA 1
ATOM 4249 C C . SER B 1 173 ? 23.944 -4.951 2.989 1 50.28 173 SER B C 1
ATOM 4251 O O . SER B 1 173 ? 24.379 -3.929 2.455 1 50.28 173 SER B O 1
ATOM 4253 N N . PRO B 1 174 ? 24.029 -5.217 4.327 1 45.06 174 PRO B N 1
ATOM 4254 C CA . PRO B 1 174 ? 25.354 -4.828 4.813 1 45.06 174 PRO B CA 1
ATOM 4255 C C . PRO B 1 174 ? 26.422 -4.878 3.723 1 45.06 174 PRO B C 1
ATOM 4257 O O . PRO B 1 174 ? 26.366 -5.737 2.839 1 45.06 174 PRO B O 1
ATOM 4260 N N . PRO B 1 175 ? 26.789 -3.695 3.493 1 41.44 175 PRO B N 1
ATOM 4261 C CA . PRO B 1 175 ? 27.959 -3.784 2.616 1 41.44 175 PRO B CA 1
ATOM 4262 C C . PRO B 1 175 ? 28.816 -5.016 2.899 1 41.44 175 PRO B C 1
ATOM 4264 O O . PRO B 1 175 ? 29.376 -5.146 3.99 1 41.44 175 PRO B O 1
ATOM 4267 N N . SER B 1 176 ? 28.561 -6.089 3.047 1 41.99 176 SER B N 1
ATOM 4268 C CA . SER B 1 176 ? 29.885 -6.581 2.682 1 41.99 176 SER B CA 1
ATOM 4269 C C . SER B 1 176 ? 30.587 -5.621 1.727 1 41.99 176 SER B C 1
ATOM 4271 O O . SER B 1 176 ? 29.935 -4.827 1.046 1 41.99 176 SER B O 1
ATOM 4273 N N . ALA B 1 177 ? 31.918 -5.537 1.513 1 46.86 177 ALA B N 1
ATOM 4274 C CA . ALA B 1 177 ? 32.802 -4.501 0.984 1 46.86 177 ALA B CA 1
ATOM 4275 C C . ALA B 1 177 ? 32.116 -3.709 -0.126 1 46.86 177 ALA B C 1
ATOM 4277 O O . ALA B 1 177 ? 32.09 -2.476 -0.092 1 46.86 177 ALA B O 1
ATOM 4278 N N . ARG B 1 178 ? 32.328 -4.083 -1.509 1 54.81 178 ARG B N 1
ATOM 4279 C CA . ARG B 1 178 ? 32.883 -3.517 -2.734 1 54.81 178 ARG B CA 1
ATOM 4280 C C . ARG B 1 178 ? 31.778 -3.162 -3.723 1 54.81 178 ARG B C 1
ATOM 4282 O O . ARG B 1 178 ? 32.054 -2.842 -4.881 1 54.81 178 ARG B O 1
ATOM 4289 N N . THR B 1 179 ? 30.188 -3.315 -3.142 1 66.71 179 THR B N 1
ATOM 4290 C CA . THR B 1 179 ? 29.368 -3.12 -4.332 1 66.71 179 THR B CA 1
ATOM 4291 C C . THR B 1 179 ? 28.73 -1.733 -4.328 1 66.71 179 THR B C 1
ATOM 4293 O O . THR B 1 179 ? 28.107 -1.334 -3.342 1 66.71 179 THR B O 1
ATOM 4296 N N . GLU B 1 180 ? 28.878 -0.954 -5.125 1 71.28 180 GLU B N 1
ATOM 4297 C CA . GLU B 1 180 ? 28.275 0.346 -5.402 1 71.28 180 GLU B CA 1
ATOM 4298 C C . GLU B 1 180 ? 27.001 0.199 -6.23 1 71.28 180 GLU B C 1
ATOM 4300 O O . GLU B 1 180 ? 26.997 -0.486 -7.256 1 71.28 180 GLU B O 1
ATOM 4305 N N . MET B 1 181 ? 25.866 0.798 -5.604 1 75.69 181 MET B N 1
ATOM 4306 C CA . MET B 1 181 ? 24.606 0.657 -6.328 1 75.69 181 MET B CA 1
ATOM 4307 C C . MET B 1 181 ? 24.133 2.003 -6.864 1 75.69 181 MET B C 1
ATOM 4309 O O . MET B 1 181 ? 24.171 3.008 -6.152 1 75.69 181 MET B O 1
ATOM 4313 N N . TYR B 1 182 ? 23.831 2.038 -8.124 1 77.51 182 TYR B N 1
ATOM 4314 C CA . TYR B 1 182 ? 23.205 3.164 -8.808 1 77.51 182 TYR B CA 1
ATOM 4315 C C . TYR B 1 182 ? 21.739 2.874 -9.108 1 77.51 182 TYR B C 1
ATOM 4317 O O . TYR B 1 182 ? 21.426 1.98 -9.899 1 77.51 182 TYR B O 1
ATOM 4325 N N . ILE B 1 183 ? 20.771 3.633 -8.428 1 79.5 183 ILE B N 1
ATOM 4326 C CA . ILE B 1 183 ? 19.353 3.304 -8.521 1 79.5 183 ILE B CA 1
ATOM 4327 C C . ILE B 1 183 ? 18.619 4.396 -9.296 1 79.5 183 ILE B C 1
ATOM 4329 O O . ILE B 1 183 ? 18.729 5.58 -8.967 1 79.5 183 ILE B O 1
ATOM 4333 N N . ARG B 1 184 ? 17.853 3.979 -10.338 1 79.57 184 ARG B N 1
ATOM 4334 C CA . ARG B 1 184 ? 17.09 4.922 -11.149 1 79.57 184 ARG B CA 1
ATOM 4335 C C . ARG B 1 184 ? 15.714 4.361 -11.493 1 79.57 184 ARG B C 1
ATOM 4337 O O . ARG B 1 184 ? 15.581 3.173 -11.795 1 79.57 184 ARG B O 1
ATOM 4344 N N . GLN B 1 185 ? 14.725 5.249 -11.33 1 81.34 185 GLN B N 1
ATOM 4345 C CA . GLN B 1 185 ? 13.421 4.902 -11.884 1 81.34 185 GLN B CA 1
ATOM 4346 C C . GLN B 1 185 ? 13.325 5.298 -13.355 1 81.34 185 GLN B C 1
ATOM 4348 O O . G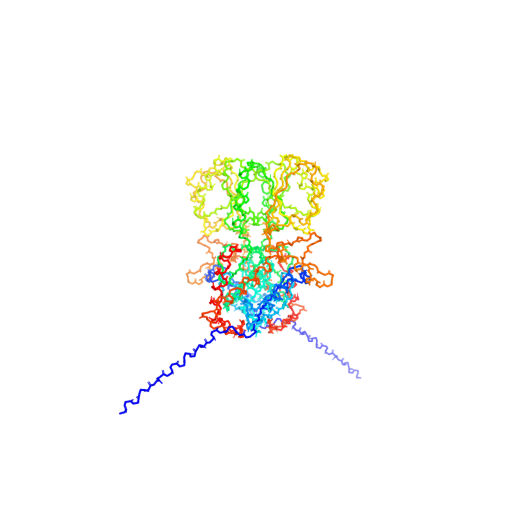LN B 1 185 ? 13.785 6.373 -13.745 1 81.34 185 GLN B O 1
ATOM 4353 N N . ALA B 1 186 ? 12.862 4.465 -14.138 1 87.52 186 ALA B N 1
ATOM 4354 C CA . ALA B 1 186 ? 12.721 4.754 -15.563 1 87.52 186 ALA B CA 1
ATOM 4355 C C . ALA B 1 186 ? 11.46 4.109 -16.131 1 87.52 186 ALA B C 1
ATOM 4357 O O . ALA B 1 186 ? 10.905 3.185 -15.532 1 87.52 186 ALA B O 1
ATOM 4358 N N . GLY B 1 187 ? 11.004 4.681 -17.146 1 90.12 187 GLY B N 1
ATOM 4359 C CA . GLY B 1 187 ? 9.87 4.153 -17.888 1 90.12 187 GLY B CA 1
ATOM 4360 C C . GLY B 1 187 ? 10.012 4.316 -19.39 1 90.12 187 GLY B C 1
ATOM 4361 O O . GLY B 1 187 ? 11.085 4.671 -19.882 1 90.12 187 GLY B O 1
ATOM 4362 N N . PRO B 1 188 ? 9.005 3.977 -20.048 1 91.63 188 PRO B N 1
ATOM 4363 C CA . PRO B 1 188 ? 9.062 3.996 -21.512 1 91.63 188 PRO B CA 1
ATOM 4364 C C . PRO B 1 188 ? 9.549 5.333 -22.066 1 91.63 188 PRO B C 1
ATOM 4366 O O . PRO B 1 188 ? 10.272 5.365 -23.065 1 91.63 188 PRO B O 1
ATOM 4369 N N . GLY B 1 189 ? 9.283 6.322 -21.41 1 91.42 189 GLY B N 1
ATOM 4370 C CA . GLY B 1 189 ? 9.688 7.63 -21.897 1 91.42 189 GLY B CA 1
ATOM 4371 C C . GLY B 1 189 ? 11.093 8.015 -21.474 1 91.42 189 GLY B C 1
ATOM 4372 O O . GLY B 1 189 ? 11.669 8.965 -22.008 1 91.42 189 GLY B O 1
ATOM 4373 N N . SER B 1 190 ? 11.681 7.235 -20.605 1 92.93 190 SER B N 1
ATOM 4374 C CA . SER B 1 190 ? 12.944 7.717 -20.056 1 92.93 190 SER B CA 1
ATOM 4375 C C . SER B 1 190 ? 13.998 6.615 -20.042 1 92.93 190 SER B C 1
ATOM 4377 O O . SER B 1 190 ? 15.117 6.825 -19.568 1 92.93 190 SER B O 1
ATOM 4379 N N . TYR B 1 191 ? 13.74 5.476 -20.589 1 95.36 191 TYR B N 1
ATOM 4380 C CA . TYR B 1 191 ? 14.689 4.369 -20.591 1 95.36 191 TYR B CA 1
ATOM 4381 C C . TYR B 1 191 ? 16.009 4.783 -21.231 1 95.36 191 TYR B C 1
ATOM 4383 O O . TYR B 1 191 ? 17.08 4.545 -20.668 1 95.36 191 TYR B O 1
ATOM 4391 N N . ARG B 1 192 ? 15.929 5.39 -22.372 1 95.99 192 ARG B N 1
ATOM 4392 C CA . ARG B 1 192 ? 17.124 5.755 -23.124 1 95.99 192 ARG B CA 1
ATOM 4393 C C . ARG B 1 192 ? 17.991 6.732 -22.337 1 95.99 192 ARG B C 1
ATOM 4395 O O . ARG B 1 192 ? 19.213 6.584 -22.285 1 95.99 192 ARG B O 1
ATOM 4402 N N . GLN B 1 193 ? 17.305 7.676 -21.807 1 93.75 193 GLN B N 1
ATOM 4403 C CA . GLN B 1 193 ? 18.023 8.678 -21.026 1 93.75 193 GLN B CA 1
ATOM 4404 C C . GLN B 1 193 ? 18.738 8.041 -19.838 1 93.75 193 GLN B C 1
ATOM 4406 O O . GLN B 1 193 ? 19.913 8.319 -19.592 1 93.75 193 GLN B O 1
ATOM 4411 N N . VAL B 1 194 ? 18.07 7.202 -19.143 1 93.17 194 VAL B N 1
ATOM 4412 C CA . VAL B 1 194 ? 18.622 6.575 -17.947 1 93.17 194 VAL B CA 1
ATOM 4413 C C . VAL B 1 194 ? 19.753 5.626 -18.336 1 93.17 194 VAL B C 1
ATOM 4415 O O . VAL B 1 194 ? 20.803 5.603 -17.689 1 93.17 194 VAL B O 1
ATOM 4418 N N . LEU B 1 195 ? 19.575 4.877 -19.348 1 95.93 195 LEU B N 1
ATOM 4419 C CA . LEU B 1 195 ? 20.605 3.95 -19.804 1 95.93 195 LEU B CA 1
ATOM 4420 C C . LEU B 1 195 ? 21.844 4.704 -20.277 1 95.93 195 LEU B C 1
ATOM 4422 O O . LEU B 1 195 ? 22.971 4.255 -20.056 1 95.93 195 LEU B O 1
ATOM 4426 N N . ARG B 1 196 ? 21.608 5.817 -20.917 1 95.66 196 ARG B N 1
ATOM 4427 C CA . ARG B 1 196 ? 22.731 6.653 -21.328 1 95.66 196 ARG B CA 1
ATOM 4428 C C . ARG B 1 196 ? 23.544 7.109 -20.121 1 95.66 196 ARG B C 1
ATOM 4430 O O . ARG B 1 196 ? 24.776 7.116 -20.162 1 95.66 196 ARG B O 1
ATOM 4437 N N . GLU B 1 197 ? 22.871 7.461 -19.133 1 89.83 197 GLU B N 1
ATOM 4438 C CA . GLU B 1 197 ? 23.539 7.855 -17.897 1 89.83 197 GLU B CA 1
ATOM 4439 C C . GLU B 1 197 ? 24.351 6.701 -17.316 1 89.83 197 GLU B C 1
ATOM 4441 O O . GLU B 1 197 ? 25.488 6.893 -16.878 1 89.83 197 GLU B O 1
ATOM 4446 N N . VAL B 1 198 ? 23.774 5.593 -17.287 1 92.39 198 VAL B N 1
ATOM 4447 C CA . VAL B 1 198 ? 24.429 4.4 -16.762 1 92.39 198 VAL B CA 1
ATOM 4448 C C . VAL B 1 198 ? 25.681 4.094 -17.581 1 92.39 198 VAL B C 1
ATOM 4450 O O . VAL B 1 198 ? 26.735 3.782 -17.022 1 92.39 198 VAL B O 1
ATOM 4453 N N . ARG B 1 199 ? 25.505 4.202 -18.841 1 94.76 199 ARG B N 1
ATOM 4454 C CA . ARG B 1 199 ? 26.632 3.968 -19.739 1 94.76 199 ARG B CA 1
ATOM 4455 C C . ARG B 1 199 ? 27.751 4.973 -19.487 1 94.76 199 ARG B C 1
ATOM 4457 O O . ARG B 1 199 ? 28.926 4.602 -19.439 1 94.76 199 ARG B O 1
ATOM 4464 N N . HIS B 1 200 ? 27.384 6.188 -19.331 1 92.1 200 HIS B N 1
ATOM 4465 C CA . HIS B 1 200 ? 28.358 7.244 -19.077 1 92.1 200 HIS B CA 1
ATOM 4466 C C . HIS B 1 200 ? 29.127 6.986 -17.785 1 92.1 200 HIS B C 1
ATOM 4468 O O . HIS B 1 200 ? 30.309 7.32 -17.684 1 92.1 200 HIS B O 1
ATOM 4474 N N . LYS B 1 201 ? 28.488 6.325 -16.869 1 87.2 201 LYS B N 1
ATOM 4475 C CA . LYS B 1 201 ? 29.113 6.025 -15.584 1 87.2 201 LYS B CA 1
ATOM 4476 C C . LYS B 1 201 ? 29.898 4.718 -15.647 1 87.2 201 LYS B C 1
ATOM 4478 O O . LYS B 1 201 ? 30.497 4.299 -14.654 1 87.2 201 LYS B O 1
ATOM 4483 N N . GLU B 1 202 ? 29.82 4.084 -16.715 1 92.02 202 GLU B N 1
ATOM 4484 C CA . GLU B 1 202 ? 30.548 2.849 -16.989 1 92.02 202 GLU B CA 1
ATOM 4485 C C . GLU B 1 202 ? 30.127 1.736 -16.034 1 92.02 202 GLU B C 1
ATOM 4487 O O . GLU B 1 202 ? 30.975 1.056 -15.452 1 92.02 202 GLU B O 1
ATOM 4492 N N . ILE B 1 203 ? 28.851 1.706 -15.823 1 93.79 203 ILE B N 1
ATOM 4493 C CA . ILE B 1 203 ? 28.268 0.6 -15.071 1 93.79 203 ILE B CA 1
ATOM 4494 C C . ILE B 1 203 ? 27.796 -0.487 -16.035 1 93.79 203 ILE B C 1
ATOM 4496 O O . ILE B 1 203 ? 26.968 -0.231 -16.911 1 93.79 203 ILE B O 1
ATOM 4500 N N . TYR B 1 204 ? 28.247 -1.648 -15.809 1 96.19 204 TYR B N 1
ATOM 4501 C CA . TYR B 1 204 ? 28.019 -2.701 -16.792 1 96.19 204 TYR B CA 1
ATOM 4502 C C . TYR B 1 204 ? 27.098 -3.779 -16.232 1 96.19 204 TYR B C 1
ATOM 4504 O O . TYR B 1 204 ? 26.647 -4.661 -16.967 1 96.19 204 TYR B O 1
ATOM 4512 N N . LYS B 1 205 ? 26.863 -3.79 -14.98 1 95.75 205 LYS B N 1
ATOM 4513 C CA . LYS B 1 205 ? 25.959 -4.721 -14.311 1 95.75 205 LYS B CA 1
ATOM 4514 C C . LYS B 1 205 ? 24.652 -4.035 -13.922 1 95.75 205 LYS B C 1
ATOM 4516 O O . LYS B 1 205 ? 24.656 -3.072 -13.153 1 95.75 205 LYS B O 1
ATOM 4521 N N . LEU B 1 206 ? 23.523 -4.565 -14.464 1 95.4 206 LEU B N 1
ATOM 4522 C CA . LEU B 1 206 ? 22.251 -3.882 -14.256 1 95.4 206 LEU B CA 1
ATOM 4523 C C . LEU B 1 206 ? 21.189 -4.852 -13.748 1 95.4 206 LEU B C 1
ATOM 4525 O O . LEU B 1 206 ? 21.091 -5.981 -14.234 1 95.4 206 LEU B O 1
ATOM 4529 N N . ILE B 1 207 ? 20.518 -4.418 -12.741 1 92.68 207 ILE B N 1
ATOM 4530 C CA . ILE B 1 207 ? 19.284 -5.077 -12.327 1 92.68 207 ILE B CA 1
ATOM 4531 C C . ILE B 1 207 ? 18.082 -4.319 -12.887 1 92.68 207 ILE B C 1
ATOM 4533 O O . ILE B 1 207 ? 17.922 -3.123 -12.636 1 92.68 207 ILE B O 1
ATOM 4537 N N . VAL B 1 208 ? 17.272 -5.019 -13.59 1 93.61 208 VAL B N 1
ATOM 4538 C CA . VAL B 1 208 ? 16.203 -4.346 -14.321 1 93.61 208 VAL B CA 1
ATOM 4539 C C . VAL B 1 208 ? 14.847 -4.862 -13.846 1 93.61 208 VAL B C 1
ATOM 4541 O O . VAL B 1 208 ? 14.545 -6.05 -13.985 1 93.61 208 VAL B O 1
ATOM 4544 N N . ASP B 1 209 ? 14.058 -3.975 -13.278 1 91.05 209 ASP B N 1
ATOM 4545 C CA . ASP B 1 209 ? 12.683 -4.251 -12.872 1 91.05 209 ASP B CA 1
ATOM 4546 C C . ASP B 1 209 ? 11.695 -3.404 -13.67 1 91.05 209 ASP B C 1
ATOM 4548 O O . ASP B 1 209 ? 11.272 -2.34 -13.213 1 91.05 209 ASP B O 1
ATOM 4552 N N . THR B 1 210 ? 11.364 -3.855 -14.773 1 90.18 210 THR B N 1
ATOM 4553 C CA . THR B 1 210 ? 10.48 -3.134 -15.682 1 90.18 210 THR B CA 1
ATOM 4554 C C . THR B 1 210 ? 9.169 -3.891 -15.877 1 90.18 210 THR B C 1
ATOM 4556 O O . THR B 1 210 ? 9.12 -5.111 -15.705 1 90.18 210 THR B O 1
ATOM 4559 N N . ASP B 1 211 ? 8.173 -3.182 -16.126 1 85.44 211 ASP B N 1
ATOM 4560 C CA . ASP B 1 211 ? 6.909 -3.796 -16.522 1 85.44 211 ASP B CA 1
ATOM 4561 C C . ASP B 1 211 ? 7.074 -4.622 -17.795 1 85.44 211 ASP B C 1
ATOM 4563 O O . ASP B 1 211 ? 7.573 -4.121 -18.806 1 85.44 211 ASP B O 1
ATOM 4567 N N . PRO B 1 212 ? 6.61 -5.837 -17.676 1 82.53 212 PRO B N 1
ATOM 4568 C CA . PRO B 1 212 ? 6.725 -6.684 -18.866 1 82.53 212 PRO B CA 1
ATOM 4569 C C . PRO B 1 212 ? 6.086 -6.056 -20.102 1 82.53 212 PRO B C 1
ATOM 4571 O O . PRO B 1 212 ? 6.553 -6.276 -21.223 1 82.53 212 PRO B O 1
ATOM 4574 N N . ALA B 1 213 ? 5.103 -5.269 -19.905 1 82.33 213 ALA B N 1
ATOM 4575 C CA . ALA B 1 213 ? 4.418 -4.62 -21.019 1 82.33 213 ALA B CA 1
ATOM 4576 C C . ALA B 1 213 ? 5.345 -3.646 -21.741 1 82.33 213 ALA B C 1
ATOM 4578 O O . ALA B 1 213 ? 5.128 -3.323 -22.911 1 82.33 213 ALA B O 1
ATOM 4579 N N . HIS B 1 214 ? 6.428 -3.216 -21.061 1 92.63 214 HIS B N 1
ATOM 4580 C CA . HIS B 1 214 ? 7.311 -2.207 -21.635 1 92.63 214 HIS B CA 1
ATOM 4581 C C . HIS B 1 214 ? 8.693 -2.784 -21.924 1 92.63 214 HIS B C 1
ATOM 4583 O O . HIS B 1 214 ? 9.627 -2.042 -22.236 1 92.63 214 HIS B O 1
ATOM 4589 N N . MET B 1 215 ? 8.794 -4.066 -21.854 1 92.04 215 MET B N 1
ATOM 4590 C CA . MET B 1 215 ? 10.096 -4.716 -21.976 1 92.04 215 MET B CA 1
ATOM 4591 C C . MET B 1 215 ? 10.698 -4.474 -23.356 1 92.04 215 MET B C 1
ATOM 4593 O O . MET B 1 215 ? 11.903 -4.247 -23.481 1 92.04 215 MET B O 1
ATOM 4597 N N . GLN B 1 216 ? 9.841 -4.48 -24.321 1 91.41 216 GLN B N 1
ATOM 4598 C CA . GLN B 1 216 ? 10.332 -4.277 -25.68 1 91.41 216 GLN B CA 1
ATOM 4599 C C . GLN B 1 216 ? 10.935 -2.884 -25.844 1 91.41 216 GLN B C 1
ATOM 4601 O O . GLN B 1 216 ? 11.947 -2.717 -26.527 1 91.41 216 GLN B O 1
ATOM 4606 N N . GLN B 1 217 ? 10.317 -1.938 -25.246 1 94.92 217 GLN B N 1
ATOM 4607 C CA . GLN B 1 217 ? 10.854 -0.582 -25.288 1 94.92 217 GLN B CA 1
ATOM 4608 C C . GLN B 1 217 ? 12.201 -0.501 -24.575 1 94.92 217 GLN B C 1
ATOM 4610 O O . GLN B 1 217 ? 13.103 0.21 -25.021 1 94.92 217 GLN B O 1
ATOM 4615 N N . PHE B 1 218 ? 12.254 -1.225 -23.598 1 96.04 218 PHE B N 1
ATOM 4616 C CA . PHE B 1 218 ? 13.51 -1.253 -22.858 1 96.04 218 PHE B CA 1
ATOM 4617 C C . PHE B 1 218 ? 14.614 -1.895 -23.69 1 96.04 218 PHE B C 1
ATOM 4619 O O . PHE B 1 218 ? 15.728 -1.371 -23.763 1 96.04 218 PHE B O 1
ATOM 4626 N N . PHE B 1 219 ? 14.339 -2.972 -24.345 1 95.38 219 PHE B N 1
ATOM 4627 C CA . PHE B 1 219 ? 15.295 -3.665 -25.201 1 95.38 219 PHE B CA 1
ATOM 4628 C C . PHE B 1 219 ? 15.75 -2.765 -26.343 1 95.38 219 PHE B C 1
ATOM 4630 O O . PHE B 1 219 ? 16.935 -2.733 -26.681 1 95.38 219 PHE B O 1
ATOM 4637 N N . ARG B 1 220 ? 14.817 -2.095 -26.817 1 95.32 220 ARG B N 1
ATOM 4638 C CA . ARG B 1 220 ? 15.147 -1.173 -27.899 1 95.32 220 ARG B CA 1
ATOM 4639 C C . ARG B 1 220 ? 16.143 -0.116 -27.433 1 95.32 220 ARG B C 1
ATOM 4641 O O . ARG B 1 220 ? 17.074 0.231 -28.162 1 95.32 220 ARG B O 1
ATOM 4648 N N . ALA B 1 221 ? 15.932 0.353 -26.305 1 96.82 221 ALA B N 1
ATOM 4649 C CA . ALA B 1 221 ? 16.839 1.36 -25.76 1 96.82 221 ALA B CA 1
ATOM 4650 C C . ALA B 1 221 ? 18.249 0.799 -25.6 1 96.82 221 ALA B C 1
ATOM 4652 O O . ALA B 1 221 ? 19.233 1.483 -25.894 1 96.82 221 ALA B O 1
ATOM 4653 N N . ILE B 1 222 ? 18.359 -0.398 -25.113 1 96.63 222 ILE B N 1
ATOM 4654 C CA . ILE B 1 222 ? 19.646 -1.068 -24.959 1 96.63 222 ILE B CA 1
ATOM 4655 C C . ILE B 1 222 ? 20.36 -1.128 -26.307 1 96.63 222 ILE B C 1
ATOM 4657 O O . ILE B 1 222 ? 21.548 -0.811 -26.401 1 96.63 222 ILE B O 1
ATOM 4661 N N . LEU B 1 223 ? 19.588 -1.485 -27.312 1 95.3 223 LEU B N 1
ATOM 4662 C CA . LEU B 1 223 ? 20.147 -1.652 -28.649 1 95.3 223 LEU B CA 1
ATOM 4663 C C . LEU B 1 223 ? 20.553 -0.306 -29.24 1 95.3 223 LEU B C 1
ATOM 4665 O O . LEU B 1 223 ? 21.622 -0.184 -29.842 1 95.3 223 LEU B O 1
ATOM 4669 N N . GLN B 1 224 ? 19.725 0.648 -29.033 1 95.78 224 GLN B N 1
ATOM 4670 C CA . GLN B 1 224 ? 19.983 1.982 -29.565 1 95.78 224 GLN B CA 1
ATOM 4671 C C . GLN B 1 224 ? 21.265 2.568 -28.98 1 95.78 224 GLN B C 1
ATOM 4673 O O . GLN B 1 224 ? 21.969 3.327 -29.65 1 95.78 224 GLN B O 1
ATOM 4678 N N . LEU B 1 225 ? 21.557 2.2 -27.832 1 96.55 225 LEU B N 1
ATOM 4679 C CA . LEU B 1 225 ? 22.726 2.749 -27.154 1 96.55 225 LEU B CA 1
ATOM 4680 C C . LEU B 1 225 ? 23.906 1.787 -27.241 1 96.55 225 LEU B C 1
ATOM 4682 O O . LEU B 1 225 ? 24.952 2.024 -26.632 1 96.55 225 LEU B O 1
ATOM 4686 N N . GLN B 1 226 ? 23.712 0.679 -27.864 1 94.74 226 GLN B N 1
ATOM 4687 C CA . GLN B 1 226 ? 24.737 -0.336 -28.082 1 94.74 226 GLN B CA 1
ATOM 4688 C C . GLN B 1 226 ? 25.239 -0.903 -26.757 1 94.74 226 GLN B C 1
ATOM 4690 O O . GLN B 1 226 ? 26.448 -1.022 -26.545 1 94.74 226 GLN B O 1
ATOM 4695 N N . MET B 1 227 ? 24.259 -1.125 -25.894 1 96.72 227 MET B N 1
ATOM 4696 C CA . MET B 1 227 ? 24.573 -1.697 -24.588 1 96.72 227 MET B CA 1
ATOM 4697 C C . MET B 1 227 ? 24.272 -3.192 -24.562 1 96.72 227 MET B C 1
ATOM 4699 O O . MET B 1 227 ? 23.757 -3.709 -23.57 1 96.72 227 MET B O 1
ATOM 4703 N N . ASN B 1 228 ? 24.499 -3.788 -25.676 1 95.47 228 ASN B N 1
ATOM 4704 C CA . ASN B 1 228 ? 24.201 -5.21 -25.816 1 95.47 228 ASN B CA 1
ATOM 4705 C C . ASN B 1 228 ? 25.443 -6.008 -26.2 1 95.47 228 ASN B C 1
ATOM 4707 O O . ASN B 1 228 ? 25.373 -6.908 -27.039 1 95.47 228 ASN B O 1
ATOM 4711 N N . ASP B 1 229 ? 26.556 -5.647 -25.595 1 93.49 229 ASP B N 1
ATOM 4712 C CA . ASP B 1 229 ? 27.779 -6.399 -25.857 1 93.49 229 ASP B CA 1
ATOM 4713 C C . ASP B 1 229 ? 28.233 -7.16 -24.614 1 93.49 229 ASP B C 1
ATOM 4715 O O . ASP B 1 229 ? 27.519 -7.2 -23.609 1 93.49 229 ASP B O 1
ATOM 4719 N N . TYR B 1 230 ? 29.426 -7.847 -24.662 1 91.79 230 TYR B N 1
ATOM 4720 C CA . TYR B 1 230 ? 29.883 -8.821 -23.678 1 91.79 230 TYR B CA 1
ATOM 4721 C C . TYR B 1 230 ? 30.182 -8.15 -22.343 1 91.79 230 TYR B C 1
ATOM 4723 O O . TYR B 1 230 ? 30.268 -8.819 -21.31 1 91.79 230 TYR B O 1
ATOM 4731 N N . ARG B 1 231 ? 30.345 -6.886 -22.321 1 94.3 231 ARG B N 1
ATOM 4732 C CA . ARG B 1 231 ? 30.668 -6.184 -21.083 1 94.3 231 ARG B CA 1
ATOM 4733 C C . ARG B 1 231 ? 29.45 -6.096 -20.17 1 94.3 231 ARG B C 1
ATOM 4735 O O . ARG B 1 231 ? 29.587 -6.026 -18.947 1 94.3 231 ARG B O 1
ATOM 4742 N N . TYR B 1 232 ? 28.3 -6.097 -20.829 1 96.07 232 TYR B N 1
ATOM 4743 C CA . TYR B 1 232 ? 27.077 -5.815 -20.086 1 96.07 232 TYR B CA 1
ATOM 4744 C C . TYR B 1 232 ? 26.443 -7.101 -19.571 1 96.07 232 TYR B C 1
ATOM 4746 O O . TYR B 1 232 ? 26.422 -8.115 -20.273 1 96.07 232 TYR B O 1
ATOM 4754 N N . HIS B 1 233 ? 25.97 -7.025 -18.398 1 95.79 233 HIS B N 1
ATOM 4755 C CA . HIS B 1 233 ? 25.186 -8.083 -17.77 1 95.79 233 HIS B CA 1
ATOM 4756 C C . HIS B 1 233 ? 23.887 -7.536 -17.19 1 95.79 233 HIS B C 1
ATOM 4758 O O . HIS B 1 233 ? 23.908 -6.633 -16.35 1 95.79 233 HIS B O 1
ATOM 4764 N N . TYR B 1 234 ? 22.819 -8.113 -17.636 1 95.8 234 TYR B N 1
ATOM 4765 C CA . TYR B 1 234 ? 21.5 -7.698 -17.173 1 95.8 234 TYR B CA 1
ATOM 4766 C C . TYR B 1 234 ? 20.845 -8.794 -16.34 1 95.8 234 TYR B C 1
ATOM 4768 O O . TYR B 1 234 ? 20.783 -9.951 -16.763 1 95.8 234 TYR B O 1
ATOM 4776 N N . MET B 1 235 ? 20.44 -8.422 -15.225 1 94.38 235 MET B N 1
ATOM 4777 C CA . MET B 1 235 ? 19.576 -9.293 -14.433 1 94.38 235 MET B CA 1
ATOM 4778 C C . MET B 1 235 ? 18.148 -8.76 -14.401 1 94.38 235 MET B C 1
ATOM 4780 O O . MET B 1 235 ? 17.882 -7.719 -13.798 1 94.38 235 MET B O 1
ATOM 4784 N N . PHE B 1 236 ? 17.288 -9.436 -15.005 1 93.29 236 PHE B N 1
ATOM 4785 C CA . PHE B 1 236 ? 15.887 -9.033 -15.04 1 93.29 236 PHE B CA 1
ATOM 4786 C C . PHE B 1 236 ? 15.108 -9.682 -13.902 1 93.29 236 PHE B C 1
ATOM 4788 O O . PHE B 1 236 ? 15.282 -10.87 -13.622 1 93.29 236 PHE B O 1
ATOM 4795 N N . THR B 1 237 ? 14.203 -8.9 -13.294 1 91.01 237 THR B N 1
ATOM 4796 C CA . THR B 1 237 ? 13.495 -9.414 -12.127 1 91.01 237 THR B CA 1
ATOM 4797 C C . THR B 1 237 ? 12.235 -10.166 -12.546 1 91.01 237 THR B C 1
ATOM 4799 O O . THR B 1 237 ? 11.623 -10.864 -11.735 1 91.01 237 THR B O 1
ATOM 4802 N N . THR B 1 238 ? 11.854 -10.034 -13.79 1 89.89 238 THR B N 1
ATOM 4803 C CA . THR B 1 238 ? 10.692 -10.763 -14.287 1 89.89 238 THR B CA 1
ATOM 4804 C C . THR B 1 238 ? 10.993 -12.255 -14.391 1 89.89 238 THR B C 1
ATOM 4806 O O . THR B 1 238 ? 12.132 -12.647 -14.656 1 89.89 238 THR B O 1
ATOM 4809 N N . PHE B 1 239 ? 9.942 -12.986 -14.25 1 90.27 239 PHE B N 1
ATOM 4810 C CA . PHE B 1 239 ? 10.068 -14.426 -14.443 1 90.27 239 PHE B CA 1
ATOM 4811 C C . PHE B 1 239 ? 9.776 -14.805 -15.89 1 90.27 239 PHE B C 1
ATOM 4813 O O . PHE B 1 239 ? 9.877 -15.976 -16.263 1 90.27 239 PHE B O 1
ATOM 4820 N N . ASP B 1 240 ? 9.536 -13.777 -16.709 1 88.93 240 ASP B N 1
ATOM 4821 C CA . ASP B 1 240 ? 8.984 -14.084 -18.025 1 88.93 240 ASP B CA 1
ATOM 4822 C C . ASP B 1 240 ? 9.911 -13.597 -19.137 1 88.93 240 ASP B C 1
ATOM 4824 O O . ASP B 1 240 ? 9.449 -13.206 -20.211 1 88.93 240 ASP B O 1
ATOM 4828 N N . ILE B 1 241 ? 11.153 -13.633 -18.883 1 87.17 241 ILE B N 1
ATOM 4829 C CA . ILE B 1 241 ? 12.085 -13.052 -19.843 1 87.17 241 ILE B CA 1
ATOM 4830 C C . ILE B 1 241 ? 12.071 -13.867 -21.134 1 87.17 241 ILE B C 1
ATOM 4832 O O . ILE B 1 241 ? 12.265 -13.32 -22.223 1 87.17 241 ILE B O 1
ATOM 4836 N N . GLU B 1 242 ? 11.76 -15.109 -20.997 1 81.89 242 GLU B N 1
ATOM 4837 C CA . GLU B 1 242 ? 11.819 -16.007 -22.146 1 81.89 242 GLU B CA 1
ATOM 4838 C C . GLU B 1 242 ? 10.652 -15.761 -23.099 1 81.89 242 GLU B C 1
ATOM 4840 O O . GLU B 1 242 ? 10.659 -16.243 -24.234 1 81.89 242 GLU B O 1
ATOM 4845 N N . THR B 1 243 ? 9.706 -15.084 -22.602 1 84.01 243 THR B N 1
ATOM 4846 C CA . THR B 1 243 ? 8.542 -14.828 -23.443 1 84.01 243 THR B CA 1
ATOM 4847 C C . THR B 1 243 ? 8.807 -13.663 -24.393 1 84.01 243 THR B C 1
ATOM 4849 O O . THR B 1 243 ? 8.015 -13.404 -25.302 1 84.01 243 THR B O 1
ATOM 4852 N N . PHE B 1 244 ? 9.95 -13.026 -24.192 1 86.13 244 PHE B N 1
ATOM 4853 C CA . PHE B 1 244 ? 10.277 -11.881 -25.034 1 86.13 244 PHE B CA 1
ATOM 4854 C C . PHE B 1 244 ? 11.259 -12.279 -26.129 1 86.13 244 PHE B C 1
ATOM 4856 O O . PHE B 1 244 ? 11.946 -13.296 -26.016 1 86.13 244 PHE B O 1
ATOM 4863 N N . ASP B 1 245 ? 11.233 -11.509 -27.191 1 84.51 245 ASP B N 1
ATOM 4864 C CA . ASP B 1 245 ? 12.157 -11.748 -28.295 1 84.51 245 ASP B CA 1
ATOM 4865 C C . ASP B 1 245 ? 13.567 -11.278 -27.943 1 84.51 245 ASP B C 1
ATOM 4867 O O . ASP B 1 245 ? 13.818 -10.076 -27.84 1 84.51 245 ASP B O 1
ATOM 4871 N N . LEU B 1 246 ? 14.478 -12.311 -27.82 1 87.56 246 LEU B N 1
ATOM 4872 C CA . LEU B 1 246 ? 15.839 -11.976 -27.416 1 87.56 246 LEU B CA 1
ATOM 4873 C C . LEU B 1 246 ? 16.816 -12.183 -28.568 1 87.56 246 LEU B C 1
ATOM 4875 O O . LEU B 1 246 ? 18.029 -12.239 -28.357 1 87.56 246 LEU B O 1
ATOM 4879 N N . GLU B 1 247 ? 16.321 -12.241 -29.752 1 86.27 247 GLU B N 1
ATOM 4880 C CA . GLU B 1 247 ? 17.134 -12.541 -30.927 1 86.27 247 GLU B CA 1
ATOM 4881 C C . GLU B 1 247 ? 18.274 -11.538 -31.079 1 86.27 247 GLU B C 1
ATOM 4883 O O . GLU B 1 247 ? 19.413 -11.922 -31.355 1 86.27 247 GLU B O 1
ATOM 4888 N N . ASP B 1 248 ? 17.953 -10.316 -30.88 1 87.07 248 ASP B N 1
ATOM 4889 C CA . ASP B 1 248 ? 18.929 -9.248 -31.075 1 87.07 248 ASP B CA 1
ATOM 4890 C C . ASP B 1 248 ? 20.041 -9.323 -30.031 1 87.07 248 ASP B C 1
ATOM 4892 O O . ASP B 1 248 ? 21.078 -8.673 -30.173 1 87.07 248 ASP B O 1
ATOM 4896 N N . PHE B 1 249 ? 19.902 -10.135 -29.077 1 89.49 249 PHE B N 1
ATOM 4897 C CA . PHE B 1 249 ? 20.848 -10.161 -27.968 1 89.49 249 PHE B CA 1
ATOM 4898 C C . PHE B 1 249 ? 21.65 -11.457 -27.971 1 89.49 249 PHE B C 1
ATOM 4900 O O . PHE B 1 249 ? 22.554 -11.636 -27.151 1 89.49 249 PHE B O 1
ATOM 4907 N N . LYS B 1 250 ? 21.391 -12.344 -28.83 1 86.85 250 LYS B N 1
ATOM 4908 C CA . LYS B 1 250 ? 22.004 -13.669 -28.871 1 86.85 250 LYS B CA 1
ATOM 4909 C C . LYS B 1 250 ? 23.413 -13.605 -29.454 1 86.85 250 LYS B C 1
ATOM 4911 O O . LYS B 1 250 ? 24.243 -14.475 -29.181 1 86.85 250 LYS B O 1
ATOM 4916 N N . TYR B 1 251 ? 23.769 -12.563 -30.194 1 83.14 251 TYR B N 1
ATOM 4917 C CA . TYR B 1 251 ? 24.983 -12.606 -31.001 1 83.14 251 TYR B CA 1
ATOM 4918 C C . TYR B 1 251 ? 26.053 -11.686 -30.426 1 83.14 251 TYR B C 1
ATOM 4920 O O . TYR B 1 251 ? 27.215 -11.742 -30.836 1 83.14 251 TYR B O 1
ATOM 4928 N N . ASN B 1 252 ? 25.828 -10.846 -29.546 1 85.4 252 ASN B N 1
ATOM 4929 C CA . ASN B 1 252 ? 26.781 -9.839 -29.09 1 85.4 252 ASN B CA 1
ATOM 4930 C C . ASN B 1 252 ? 27.37 -10.201 -27.73 1 85.4 252 ASN B C 1
ATOM 4932 O O . ASN B 1 252 ? 28.068 -9.392 -27.116 1 85.4 252 ASN B O 1
ATOM 4936 N N . SER B 1 253 ? 27.045 -11.508 -27.211 1 85.65 253 SER B N 1
ATOM 4937 C CA . SER B 1 253 ? 27.633 -12.072 -26 1 85.65 253 SER B CA 1
ATOM 4938 C C . SER B 1 253 ? 27.203 -11.292 -24.762 1 85.65 253 SER B C 1
ATOM 4940 O O . SER B 1 253 ? 27.957 -11.193 -23.791 1 85.65 253 SER B O 1
ATOM 4942 N N . VAL B 1 254 ? 26.073 -10.553 -24.966 1 90.25 254 VAL B N 1
ATOM 4943 C CA . VAL B 1 254 ? 25.515 -9.906 -23.783 1 90.25 254 VAL B CA 1
ATOM 4944 C C . VAL B 1 254 ? 24.985 -10.963 -22.817 1 90.25 254 VAL B C 1
ATOM 4946 O O . VAL B 1 254 ? 24.49 -12.01 -23.243 1 90.25 254 VAL B O 1
ATOM 4949 N N . ASN B 1 255 ? 25.145 -10.696 -21.55 1 91.95 255 ASN B N 1
ATOM 4950 C CA . ASN B 1 255 ? 24.643 -11.619 -20.537 1 91.95 255 ASN B CA 1
ATOM 4951 C C . ASN B 1 255 ? 23.297 -11.163 -19.98 1 91.95 255 ASN B C 1
ATOM 4953 O O . ASN B 1 255 ? 23.18 -10.052 -19.461 1 91.95 255 ASN B O 1
ATOM 4957 N N . MET B 1 256 ? 22.377 -11.961 -20.166 1 91.82 256 MET B N 1
ATOM 4958 C CA . MET B 1 256 ? 21.05 -11.705 -19.612 1 91.82 256 MET B CA 1
ATOM 4959 C C . MET B 1 256 ? 20.609 -12.85 -18.706 1 91.82 256 MET B C 1
ATOM 4961 O O . MET B 1 256 ? 20.606 -14.01 -19.122 1 91.82 256 MET B O 1
ATOM 4965 N N . THR B 1 257 ? 20.34 -12.486 -17.535 1 91.68 257 THR B N 1
ATOM 4966 C CA . THR B 1 257 ? 19.965 -13.478 -16.534 1 91.68 257 THR B CA 1
ATOM 4967 C C . THR B 1 257 ? 18.584 -13.172 -15.96 1 91.68 257 THR B C 1
ATOM 4969 O O . THR B 1 257 ? 18.241 -12.009 -15.741 1 91.68 257 THR B O 1
ATOM 4972 N N . ALA B 1 258 ? 17.744 -14.137 -15.754 1 90.6 258 ALA B N 1
ATOM 4973 C CA . ALA B 1 258 ? 16.454 -14.05 -15.075 1 90.6 258 ALA B CA 1
ATOM 4974 C C . ALA B 1 258 ? 16.081 -15.382 -14.432 1 90.6 258 ALA B C 1
ATOM 4976 O O . ALA B 1 258 ? 16.62 -16.429 -14.8 1 90.6 258 ALA B O 1
ATOM 4977 N N . PHE B 1 259 ? 15.239 -15.288 -13.464 1 87.03 259 PHE B N 1
ATOM 4978 C CA . PHE B 1 259 ? 14.728 -16.508 -12.851 1 87.03 259 PHE B CA 1
ATOM 4979 C C . PHE B 1 259 ? 13.484 -17.001 -13.58 1 87.03 259 PHE B C 1
ATOM 4981 O O . PHE B 1 259 ? 12.7 -16.199 -14.091 1 87.03 259 PHE B O 1
ATOM 4988 N N . ARG B 1 260 ? 13.421 -18.234 -13.646 1 85.77 260 ARG B N 1
ATOM 4989 C CA . ARG B 1 260 ? 12.234 -18.866 -14.212 1 85.77 260 ARG B CA 1
ATOM 4990 C C . ARG B 1 260 ? 11.491 -19.679 -13.158 1 85.77 260 ARG B C 1
ATOM 4992 O O . ARG B 1 260 ? 12.107 -20.418 -12.388 1 85.77 260 ARG B O 1
ATOM 4999 N N . LEU B 1 261 ? 10.211 -19.484 -13.163 1 84.37 261 LEU B N 1
ATOM 5000 C CA . LEU B 1 261 ? 9.411 -20.203 -12.178 1 84.37 261 LEU B CA 1
ATOM 5001 C C . LEU B 1 261 ? 8.913 -21.529 -12.745 1 84.37 261 LEU B C 1
ATOM 5003 O O . LEU B 1 261 ? 8.723 -22.494 -12.002 1 84.37 261 LEU B O 1
ATOM 5007 N N . VAL B 1 262 ? 8.724 -21.54 -14.071 1 80.95 262 VAL B N 1
ATOM 5008 C CA . VAL B 1 262 ? 8.16 -22.723 -14.712 1 80.95 262 VAL B CA 1
ATOM 5009 C C . VAL B 1 262 ? 9.276 -23.55 -15.345 1 80.95 262 VAL B C 1
ATOM 5011 O O . VAL B 1 262 ? 10.064 -23.034 -16.143 1 80.95 262 VAL B O 1
ATOM 5014 N N . ASP B 1 263 ? 9.314 -24.735 -14.89 1 80.16 263 ASP B N 1
ATOM 5015 C CA . ASP B 1 263 ? 10.285 -25.649 -15.484 1 80.16 263 ASP B CA 1
ATOM 5016 C C . ASP B 1 263 ? 9.682 -26.395 -16.672 1 80.16 263 ASP B C 1
ATOM 5018 O O . ASP B 1 263 ? 9.043 -27.435 -16.5 1 80.16 263 ASP B O 1
ATOM 5022 N N . LEU B 1 264 ? 10.081 -26.039 -17.804 1 77.98 264 LEU B N 1
ATOM 5023 C CA . LEU B 1 264 ? 9.498 -26.602 -19.018 1 77.98 264 LEU B CA 1
ATOM 5024 C C . LEU B 1 264 ? 10.102 -27.968 -19.328 1 77.98 264 LEU B C 1
ATOM 5026 O O . LEU B 1 264 ? 9.557 -28.723 -20.137 1 77.98 264 LEU B O 1
ATOM 5030 N N . GLU B 1 265 ? 11.159 -28.282 -18.632 1 79.5 265 GLU B N 1
ATOM 5031 C CA . GLU B 1 265 ? 11.843 -29.541 -18.914 1 79.5 265 GLU B CA 1
ATOM 5032 C C . GLU B 1 265 ? 11.232 -30.691 -18.119 1 79.5 265 GLU B C 1
ATOM 5034 O O . GLU B 1 265 ? 11.487 -31.861 -18.414 1 79.5 265 GLU B O 1
ATOM 5039 N N . GLU B 1 266 ? 10.391 -30.237 -17.179 1 82.71 266 GLU B N 1
ATOM 5040 C CA . GLU B 1 266 ? 9.695 -31.267 -16.413 1 82.71 266 GLU B CA 1
ATOM 5041 C C . GLU B 1 266 ? 8.544 -31.867 -17.216 1 82.71 266 GLU B C 1
ATOM 5043 O O . GLU B 1 266 ? 7.649 -31.147 -17.662 1 82.71 266 GLU B O 1
ATOM 5048 N N . PRO B 1 267 ? 8.555 -33.147 -17.388 1 85.73 267 PRO B N 1
ATOM 5049 C CA . PRO B 1 267 ? 7.559 -33.8 -18.241 1 85.73 267 PRO B CA 1
ATOM 5050 C C . PRO B 1 267 ? 6.125 -33.509 -17.802 1 85.73 267 PRO B C 1
ATOM 5052 O O . PRO B 1 267 ? 5.249 -33.297 -18.645 1 85.73 267 PRO B O 1
ATOM 5055 N N . LYS B 1 268 ? 5.901 -33.485 -16.506 1 83.28 268 LYS B N 1
ATOM 5056 C CA . LYS B 1 268 ? 4.55 -33.229 -16.016 1 83.28 268 LYS B CA 1
ATOM 5057 C C . LYS B 1 268 ? 4.074 -31.836 -16.417 1 83.28 268 LYS B C 1
ATOM 5059 O O . LYS B 1 268 ? 2.91 -31.652 -16.78 1 83.28 268 LYS B O 1
ATOM 5064 N N . VAL B 1 269 ? 4.964 -30.959 -16.394 1 86.05 269 VAL B N 1
ATOM 5065 C CA . VAL B 1 269 ? 4.638 -29.582 -16.749 1 86.05 269 VAL B CA 1
ATOM 5066 C C . VAL B 1 269 ? 4.384 -29.481 -18.251 1 86.05 269 VAL B C 1
ATOM 5068 O O . VAL B 1 269 ? 3.4 -28.874 -18.681 1 86.05 269 VAL B O 1
ATOM 5071 N N . ALA B 1 270 ? 5.233 -30.15 -19.005 1 84.29 270 ALA B N 1
ATOM 5072 C CA . ALA B 1 270 ? 5.096 -30.125 -20.459 1 84.29 270 ALA B CA 1
ATOM 5073 C C . ALA B 1 270 ? 3.753 -30.703 -20.893 1 84.29 270 ALA B C 1
ATOM 5075 O O . ALA B 1 270 ? 3.105 -30.173 -21.799 1 84.29 270 ALA B O 1
ATOM 5076 N N . GLU B 1 271 ? 3.403 -31.727 -20.247 1 85.37 271 GLU B N 1
ATOM 5077 C CA . GLU B 1 271 ? 2.136 -32.373 -20.576 1 85.37 271 GLU B CA 1
ATOM 5078 C C . GLU B 1 271 ? 0.954 -31.457 -20.272 1 85.37 271 GLU B C 1
ATOM 5080 O O . GLU B 1 271 ? 0.031 -31.339 -21.08 1 85.37 271 GLU B O 1
ATOM 5085 N N . VAL B 1 272 ? 1.038 -30.822 -19.154 1 85.48 272 VAL B N 1
ATOM 5086 C CA . VAL B 1 272 ? -0.039 -29.922 -18.754 1 85.48 272 VAL B CA 1
ATOM 5087 C C . VAL B 1 272 ? -0.137 -28.762 -19.742 1 85.48 272 VAL B C 1
ATOM 5089 O O . VAL B 1 272 ? -1.236 -28.362 -20.133 1 85.48 272 VAL B O 1
ATOM 5092 N N . LEU B 1 273 ? 0.958 -28.277 -20.171 1 86.31 273 LEU B N 1
ATOM 5093 C CA . LEU B 1 273 ? 0.979 -27.141 -21.086 1 86.31 273 LEU B CA 1
ATOM 5094 C C . LEU B 1 273 ? 0.415 -27.531 -22.448 1 86.31 273 LEU B C 1
ATOM 5096 O O . LEU B 1 273 ? -0.306 -26.749 -23.073 1 86.31 273 LEU B O 1
ATOM 5100 N N . ARG B 1 274 ? 0.729 -28.712 -22.861 1 83.31 274 ARG B N 1
ATOM 5101 C CA . ARG B 1 274 ? 0.191 -29.209 -24.123 1 83.31 274 ARG B CA 1
ATOM 5102 C C . ARG B 1 274 ? -1.329 -29.315 -24.067 1 83.31 274 ARG B C 1
ATOM 5104 O O . ARG B 1 274 ? -2.019 -28.944 -25.019 1 83.31 274 ARG B O 1
ATOM 5111 N N . GLN B 1 275 ? -1.78 -29.819 -22.986 1 84.5 275 GLN B N 1
ATOM 5112 C CA . GLN B 1 275 ? -3.222 -29.956 -22.816 1 84.5 275 GLN B CA 1
ATOM 5113 C C . GLN B 1 275 ? -3.898 -28.59 -22.729 1 84.5 275 GLN B C 1
ATOM 5115 O O . GLN B 1 275 ? -5 -28.402 -23.249 1 84.5 275 GLN B O 1
ATOM 5120 N N . MET B 1 276 ? -3.216 -27.687 -22.074 1 84.85 276 MET B N 1
ATOM 5121 C CA . MET B 1 276 ? -3.726 -26.327 -21.927 1 84.85 276 MET B CA 1
ATOM 5122 C C . MET B 1 276 ? -3.86 -25.647 -23.285 1 84.85 276 MET B C 1
ATOM 5124 O O . MET B 1 276 ? -4.8 -24.883 -23.512 1 84.85 276 MET B O 1
ATOM 5128 N N . GLU B 1 277 ? -2.945 -25.885 -24.076 1 80.81 277 GLU B N 1
ATOM 5129 C CA . GLU B 1 277 ? -2.938 -25.298 -25.413 1 80.81 277 GLU B CA 1
ATOM 5130 C C . GLU B 1 277 ? -4.162 -25.735 -26.214 1 80.81 277 GLU B C 1
ATOM 5132 O O . GLU B 1 277 ? -4.684 -24.968 -27.025 1 80.81 277 GLU B O 1
ATOM 5137 N N . ARG B 1 278 ? -4.604 -26.886 -25.919 1 77.33 278 ARG B N 1
ATOM 5138 C CA . ARG B 1 278 ? -5.748 -27.432 -26.643 1 77.33 278 ARG B CA 1
ATOM 5139 C C . ARG B 1 278 ? -7.058 -26.872 -26.099 1 77.33 278 ARG B C 1
ATOM 5141 O O . ARG B 1 278 ? -8.073 -26.864 -26.798 1 77.33 278 ARG B O 1
ATOM 5148 N N . PHE B 1 279 ? -7.026 -26.544 -24.817 1 73.82 279 PHE B N 1
ATOM 5149 C CA . PHE B 1 279 ? -8.2 -25.99 -24.153 1 73.82 279 PHE B CA 1
ATOM 5150 C C . PHE B 1 279 ? -8.45 -24.556 -24.603 1 73.82 279 PHE B C 1
ATOM 5152 O O . PHE B 1 279 ? -9.542 -24.019 -24.407 1 73.82 279 PHE B O 1
ATOM 5159 N N . GLN B 1 280 ? -7.885 -23.95 -25.54 1 64.45 280 GLN B N 1
ATOM 5160 C CA . GLN B 1 280 ? -7.928 -22.525 -25.849 1 64.45 280 GLN B CA 1
ATOM 5161 C C . GLN B 1 280 ? -9.201 -22.166 -26.61 1 64.45 280 GLN B C 1
ATOM 5163 O O . GLN B 1 280 ? -9.525 -22.795 -27.619 1 64.45 280 GLN B O 1
ATOM 5168 N N . PRO B 1 281 ? -10.107 -21.471 -25.724 1 58.09 281 PRO B N 1
ATOM 5169 C CA . PRO B 1 281 ? -11.195 -20.901 -26.522 1 58.09 281 PRO B CA 1
ATOM 5170 C C . PRO B 1 281 ? -10.695 -20.182 -27.773 1 58.09 281 PRO B C 1
ATOM 5172 O O . PRO B 1 281 ? -9.512 -19.845 -27.864 1 58.09 281 PRO B O 1
ATOM 5175 N N . ILE B 1 282 ? -11.49 -20.006 -28.731 1 55.76 282 ILE B N 1
ATOM 5176 C CA . ILE B 1 282 ? -11.186 -19.309 -29.976 1 55.76 282 ILE B CA 1
ATOM 5177 C C . ILE B 1 282 ? -10.631 -17.92 -29.667 1 55.76 282 ILE B C 1
ATOM 5179 O O . ILE B 1 282 ? -11.286 -17.118 -28.998 1 55.76 282 ILE B O 1
ATOM 5183 N N . GLY B 1 283 ? -9.378 -17.604 -30.023 1 55.6 283 GLY B N 1
ATOM 5184 C CA . GLY B 1 283 ? -8.797 -16.271 -30.049 1 55.6 283 GLY B CA 1
ATOM 5185 C C . GLY B 1 283 ? -7.992 -15.948 -28.804 1 55.6 283 GLY B C 1
ATOM 5186 O O . GLY B 1 283 ? -7.243 -14.969 -28.78 1 55.6 283 GLY B O 1
ATOM 5187 N N . HIS B 1 284 ? -8.186 -16.726 -27.585 1 63.98 284 HIS B N 1
ATOM 5188 C CA . HIS B 1 284 ? -7.45 -16.362 -26.379 1 63.98 284 HIS B CA 1
ATOM 5189 C C . HIS B 1 284 ? -6.554 -17.505 -25.915 1 63.98 284 HIS B C 1
ATOM 5191 O O . HIS B 1 284 ? -6.964 -18.668 -25.93 1 63.98 284 HIS B O 1
ATOM 5197 N N . ALA B 1 285 ? -5.283 -17.199 -25.716 1 72.8 285 ALA B N 1
ATOM 5198 C CA . ALA B 1 285 ? -4.32 -18.254 -25.409 1 72.8 285 ALA B CA 1
ATOM 5199 C C . ALA B 1 285 ? -3.729 -18.067 -24.014 1 72.8 285 ALA B C 1
ATOM 5201 O O . ALA B 1 285 ? -3.47 -16.939 -23.589 1 72.8 285 ALA B O 1
ATOM 5202 N N . ILE B 1 286 ? -3.747 -19.126 -23.28 1 80.77 286 ILE B N 1
ATOM 5203 C CA . ILE B 1 286 ? -3.051 -19.163 -21.998 1 80.77 286 ILE B CA 1
ATOM 5204 C C . ILE B 1 286 ? -1.545 -19.062 -22.226 1 80.77 286 ILE B C 1
ATOM 5206 O O . ILE B 1 286 ? -0.852 -18.326 -21.519 1 80.77 286 ILE B O 1
ATOM 5210 N N . LEU B 1 287 ? -1.134 -19.826 -23.254 1 77.8 287 LEU B N 1
ATOM 5211 C CA . LEU B 1 287 ? 0.287 -19.856 -23.584 1 77.8 287 LEU B CA 1
ATOM 5212 C C . LEU B 1 287 ? 0.625 -18.8 -24.631 1 77.8 287 LEU B C 1
ATOM 5214 O O . LEU B 1 287 ? -0.232 -18.417 -25.431 1 77.8 287 LEU B O 1
ATOM 5218 N N . ASN B 1 288 ? 1.809 -18.287 -24.466 1 73.8 288 ASN B N 1
ATOM 5219 C CA . ASN B 1 288 ? 2.235 -17.369 -25.518 1 73.8 288 ASN B CA 1
ATOM 5220 C C . ASN B 1 288 ? 2.501 -18.104 -26.829 1 73.8 288 ASN B C 1
ATOM 5222 O O . ASN B 1 288 ? 2.348 -19.324 -26.904 1 73.8 288 ASN B O 1
ATOM 5226 N N . LYS B 1 289 ? 2.808 -17.377 -27.833 1 65.83 289 LYS B N 1
ATOM 5227 C CA . LYS B 1 289 ? 2.986 -17.923 -29.176 1 65.83 289 LYS B CA 1
ATOM 5228 C C . LYS B 1 289 ? 4.095 -18.971 -29.201 1 65.83 289 LYS B C 1
ATOM 5230 O O . LYS B 1 289 ? 4.085 -19.872 -30.042 1 65.83 289 LYS B O 1
ATOM 5235 N N . THR B 1 290 ? 4.909 -18.933 -28.25 1 67.05 290 THR B N 1
ATOM 5236 C CA . THR B 1 290 ? 6.036 -19.86 -28.242 1 67.05 290 THR B CA 1
ATOM 5237 C C . THR B 1 290 ? 5.752 -21.047 -27.326 1 67.05 290 THR B C 1
ATOM 5239 O O . THR B 1 290 ? 6.65 -21.838 -27.03 1 67.05 290 THR B O 1
ATOM 5242 N N . GLY B 1 291 ? 4.587 -21.06 -26.84 1 71.76 291 GLY B N 1
ATOM 5243 C CA . GLY B 1 291 ? 4.211 -22.191 -26.007 1 71.76 291 GLY B CA 1
ATOM 5244 C C . GLY B 1 291 ? 4.661 -22.047 -24.565 1 71.76 291 GLY B C 1
ATOM 5245 O O . GLY B 1 291 ? 4.634 -23.014 -23.802 1 71.76 291 GLY B O 1
ATOM 5246 N N . VAL B 1 292 ? 5.076 -20.874 -24.274 1 80.08 292 VAL B N 1
ATOM 5247 C CA . VAL B 1 292 ? 5.572 -20.652 -22.92 1 80.08 292 VAL B CA 1
ATOM 5248 C C . VAL B 1 292 ? 4.49 -19.981 -22.076 1 80.08 292 VAL B C 1
ATOM 5250 O O . VAL B 1 292 ? 3.798 -19.077 -22.548 1 80.08 292 VAL B O 1
ATOM 5253 N N . ILE B 1 293 ? 4.306 -20.514 -20.914 1 87.49 293 ILE B N 1
ATOM 5254 C CA . ILE B 1 293 ? 3.341 -19.915 -19.999 1 87.49 293 ILE B CA 1
ATOM 5255 C C . ILE B 1 293 ? 4.034 -18.864 -19.135 1 87.49 293 ILE B C 1
ATOM 5257 O O . ILE B 1 293 ? 5.166 -19.065 -18.69 1 87.49 293 ILE B O 1
ATOM 5261 N N . GLN B 1 294 ? 3.351 -17.79 -18.947 1 89.1 294 GLN B N 1
ATOM 5262 C CA . GLN B 1 294 ? 3.875 -16.75 -18.068 1 89.1 294 GLN B CA 1
ATOM 5263 C C . GLN B 1 294 ? 3.733 -17.146 -16.602 1 89.1 294 GLN B C 1
ATOM 5265 O O . GLN B 1 294 ? 2.967 -18.053 -16.269 1 89.1 294 GLN B O 1
ATOM 5270 N N . ALA B 1 295 ? 4.492 -16.486 -15.798 1 90.04 295 ALA B N 1
ATOM 5271 C CA . ALA B 1 295 ? 4.557 -16.831 -14.38 1 90.04 295 ALA B CA 1
ATOM 5272 C C . ALA B 1 295 ? 3.19 -16.689 -13.717 1 90.04 295 ALA B C 1
ATOM 5274 O O . ALA B 1 295 ? 2.75 -17.582 -12.989 1 90.04 295 ALA B O 1
ATOM 5275 N N . GLU B 1 296 ? 2.493 -15.613 -13.975 1 91.21 296 GLU B N 1
ATOM 5276 C CA . GLU B 1 296 ? 1.244 -15.344 -13.269 1 91.21 296 GLU B CA 1
ATOM 5277 C C . GLU B 1 296 ? 0.186 -16.393 -13.601 1 91.21 296 GLU B C 1
ATOM 5279 O O . GLU B 1 296 ? -0.381 -17.017 -12.701 1 91.21 296 GLU B O 1
ATOM 5284 N N . PRO B 1 297 ? -0.068 -16.662 -14.872 1 92.25 297 PRO B N 1
ATOM 5285 C CA . PRO B 1 297 ? -1.038 -17.719 -15.166 1 92.25 297 PRO B CA 1
ATOM 5286 C C . PRO B 1 297 ? -0.611 -19.08 -14.623 1 92.25 297 PRO B C 1
ATOM 5288 O O . PRO B 1 297 ? -1.456 -19.875 -14.204 1 92.25 297 PRO B O 1
ATOM 5291 N N . ALA B 1 298 ? 0.63 -19.365 -14.677 1 92.78 298 ALA B N 1
ATOM 5292 C CA . ALA B 1 298 ? 1.108 -20.624 -14.111 1 92.78 298 ALA B CA 1
ATOM 5293 C C . ALA B 1 298 ? 0.791 -20.71 -12.621 1 92.78 298 ALA B C 1
ATOM 5295 O O . ALA B 1 298 ? 0.345 -21.752 -12.134 1 92.78 298 ALA B O 1
ATOM 5296 N N . LEU B 1 299 ? 1.028 -19.624 -11.955 1 94.52 299 LEU B N 1
ATOM 5297 C CA . LEU B 1 299 ? 0.786 -19.593 -10.516 1 94.52 299 LEU B CA 1
ATOM 5298 C C . LEU B 1 299 ? -0.707 -19.658 -10.214 1 94.52 299 LEU B C 1
ATOM 5300 O O . LEU B 1 299 ? -1.117 -20.244 -9.21 1 94.52 299 LEU B O 1
ATOM 5304 N N . VAL B 1 300 ? -1.496 -19.066 -11.032 1 95.78 300 VAL B N 1
ATOM 5305 C CA . VAL B 1 300 ? -2.945 -19.144 -10.874 1 95.78 300 VAL B CA 1
ATOM 5306 C C . VAL B 1 300 ? -3.404 -20.594 -11.021 1 95.78 300 VAL B C 1
ATOM 5308 O O . VAL B 1 300 ? -4.178 -21.092 -10.2 1 95.78 300 VAL B O 1
ATOM 5311 N N . TYR B 1 301 ? -2.939 -21.292 -12.049 1 94.39 301 TYR B N 1
ATOM 5312 C CA . TYR B 1 301 ? -3.235 -22.707 -12.245 1 94.39 301 TYR B CA 1
ATOM 5313 C C . TYR B 1 301 ? -2.86 -23.519 -11.011 1 94.39 301 TYR B C 1
ATOM 5315 O O . TYR B 1 301 ? -3.665 -24.309 -10.512 1 94.39 301 TYR B O 1
ATOM 5323 N N . ASP B 1 302 ? -1.682 -23.261 -10.536 1 94.59 302 ASP B N 1
ATOM 5324 C CA . ASP B 1 302 ? -1.183 -24.001 -9.382 1 94.59 302 ASP B CA 1
ATOM 5325 C C . ASP B 1 302 ? -2.021 -23.711 -8.139 1 94.59 302 ASP B C 1
ATOM 5327 O O . ASP B 1 302 ? -2.207 -24.587 -7.291 1 94.59 302 ASP B O 1
ATOM 5331 N N . SER B 1 303 ? -2.403 -22.474 -8.025 1 96.6 303 SER B N 1
ATOM 5332 C CA . SER B 1 303 ? -3.193 -22.123 -6.849 1 96.6 303 SER B CA 1
ATOM 5333 C C . SER B 1 303 ? -4.488 -22.927 -6.793 1 96.6 303 SER B C 1
ATOM 5335 O O . SER B 1 303 ? -4.903 -23.371 -5.721 1 96.6 303 SER B O 1
ATOM 5337 N N . VAL B 1 304 ? -5.089 -23.151 -7.898 1 96.96 304 VAL B N 1
ATOM 5338 C CA . VAL B 1 304 ? -6.315 -23.941 -7.95 1 96.96 304 VAL B CA 1
ATOM 5339 C C . VAL B 1 304 ? -6.002 -25.402 -7.636 1 96.96 304 VAL B C 1
ATOM 5341 O O . VAL B 1 304 ? -6.761 -26.067 -6.927 1 96.96 304 VAL B O 1
ATOM 5344 N N . GLN B 1 305 ? -4.885 -25.882 -8.143 1 95.08 305 GLN B N 1
ATOM 5345 C CA . GLN B 1 305 ? -4.462 -27.249 -7.855 1 95.08 305 GLN B CA 1
ATOM 5346 C C . GLN B 1 305 ? -4.246 -27.454 -6.359 1 95.08 305 GLN B C 1
ATOM 5348 O O . GLN B 1 305 ? -4.7 -28.449 -5.791 1 95.08 305 GLN B O 1
ATOM 5353 N N . VAL B 1 306 ? -3.585 -26.487 -5.772 1 96.39 306 VAL B N 1
ATOM 5354 C CA . VAL B 1 306 ? -3.294 -26.571 -4.344 1 96.39 306 VAL B CA 1
ATOM 5355 C C . VAL B 1 306 ? -4.598 -26.588 -3.551 1 96.39 306 VAL B C 1
ATOM 5357 O O . VAL B 1 306 ? -4.732 -27.336 -2.58 1 96.39 306 VAL B O 1
ATOM 5360 N N . PHE B 1 307 ? -5.489 -25.791 -3.932 1 97.22 307 PHE B N 1
ATOM 5361 C CA . PHE B 1 307 ? -6.795 -25.748 -3.286 1 97.22 307 PHE B CA 1
ATOM 5362 C C . PHE B 1 307 ? -7.49 -27.101 -3.378 1 97.22 307 PHE B C 1
ATOM 5364 O O . PHE B 1 307 ? -7.989 -27.618 -2.376 1 97.22 307 PHE B O 1
ATOM 5371 N N . ALA B 1 308 ? -7.505 -27.703 -4.566 1 96.16 308 ALA B N 1
ATOM 5372 C CA . ALA B 1 308 ? -8.185 -28.974 -4.801 1 96.16 308 ALA B CA 1
ATOM 5373 C C . ALA B 1 308 ? -7.537 -30.099 -3.999 1 96.16 308 ALA B C 1
ATOM 5375 O O . ALA B 1 308 ? -8.233 -30.935 -3.416 1 96.16 308 ALA B O 1
ATOM 5376 N N . HIS B 1 309 ? -6.28 -30.093 -3.962 1 95.23 309 HIS B N 1
ATOM 5377 C CA . HIS B 1 309 ? -5.586 -31.116 -3.188 1 95.23 309 HIS B CA 1
ATOM 5378 C C . HIS B 1 309 ? -5.838 -30.943 -1.694 1 95.23 309 HIS B C 1
ATOM 5380 O O . HIS B 1 309 ? -5.903 -31.927 -0.953 1 95.23 309 HIS B O 1
ATOM 5386 N N . GLY B 1 310 ? -5.91 -29.681 -1.296 1 95.41 310 GLY B N 1
ATOM 5387 C CA . GLY B 1 310 ? -6.299 -29.43 0.083 1 95.41 310 GLY B CA 1
ATOM 5388 C C . GLY B 1 310 ? -7.678 -29.964 0.42 1 95.41 310 GLY B C 1
ATOM 5389 O O . GLY B 1 310 ? -7.878 -30.553 1.485 1 95.41 310 GLY B O 1
ATOM 5390 N N . LEU B 1 311 ? -8.627 -29.781 -0.48 1 95.52 311 LEU B N 1
ATOM 5391 C CA . LEU B 1 311 ? -9.977 -30.307 -0.31 1 95.52 311 LEU B CA 1
ATOM 5392 C C . LEU B 1 311 ? -9.959 -31.828 -0.206 1 95.52 311 LEU B C 1
ATOM 5394 O O . LEU B 1 311 ? -10.645 -32.405 0.641 1 95.52 311 LEU B O 1
ATOM 5398 N N . ALA B 1 312 ? -9.179 -32.383 -1.062 1 93.84 312 ALA B N 1
ATOM 5399 C CA . ALA B 1 312 ? -9.09 -33.841 -1.074 1 93.84 312 ALA B CA 1
ATOM 5400 C C . ALA B 1 312 ? -8.545 -34.368 0.25 1 93.84 312 ALA B C 1
ATOM 5402 O O . ALA B 1 312 ? -9.041 -35.364 0.78 1 93.84 312 ALA B O 1
ATOM 5403 N N . ALA B 1 313 ? -7.533 -33.688 0.717 1 92.55 313 ALA B N 1
ATOM 5404 C CA . ALA B 1 313 ? -6.94 -34.084 1.991 1 92.55 313 ALA B CA 1
ATOM 5405 C C . ALA B 1 313 ? -7.929 -33.902 3.138 1 92.55 313 ALA B C 1
ATOM 5407 O O . ALA B 1 313 ? -7.977 -34.718 4.061 1 92.55 313 ALA B O 1
ATOM 5408 N N . LEU B 1 314 ? -8.641 -32.846 3.049 1 93.36 314 LEU B N 1
ATOM 5409 C CA . LEU B 1 314 ? -9.633 -32.55 4.077 1 93.36 314 LEU B CA 1
ATOM 5410 C C . LEU B 1 314 ? -10.743 -33.597 4.078 1 93.36 314 LEU B C 1
ATOM 5412 O O . LEU B 1 314 ? -11.238 -33.981 5.14 1 93.36 314 LEU B O 1
ATOM 5416 N N . ASP B 1 315 ? -11.185 -34.006 2.953 1 90.78 315 ASP B N 1
ATOM 5417 C CA . ASP B 1 315 ? -12.3 -34.927 2.756 1 90.78 315 ASP B CA 1
ATOM 5418 C C . ASP B 1 315 ? -12.075 -36.232 3.517 1 90.78 315 ASP B C 1
ATOM 5420 O O . ASP B 1 315 ? -13.033 -36.918 3.88 1 90.78 315 ASP B O 1
ATOM 5424 N N . ARG B 1 316 ? -10.899 -36.522 3.845 1 86 316 ARG B N 1
ATOM 5425 C CA . ARG B 1 316 ? -10.559 -37.78 4.502 1 86 316 ARG B CA 1
ATOM 5426 C C . ARG B 1 316 ? -10.805 -37.697 6.005 1 86 316 ARG B C 1
ATOM 5428 O O . ARG B 1 316 ? -10.93 -38.723 6.676 1 86 316 ARG B O 1
ATOM 5435 N N . SER B 1 317 ? -10.975 -36.492 6.506 1 84.8 317 SER B N 1
ATOM 5436 C CA . SER B 1 317 ? -10.955 -36.407 7.963 1 84.8 317 SER B CA 1
ATOM 5437 C C . SER B 1 317 ? -12.02 -35.444 8.475 1 84.8 317 SER B C 1
ATOM 5439 O O . SER B 1 317 ? -12.345 -35.444 9.664 1 84.8 317 SER B O 1
ATOM 5441 N N . HIS B 1 318 ? -12.531 -34.647 7.512 1 83.97 318 HIS B N 1
ATOM 5442 C CA . HIS B 1 318 ? -13.402 -33.572 7.976 1 83.97 318 HIS B CA 1
ATOM 5443 C C . HIS B 1 318 ? -14.573 -33.362 7.022 1 83.97 318 HIS B C 1
ATOM 5445 O O . HIS B 1 318 ? -14.409 -33.445 5.803 1 83.97 318 HIS B O 1
ATOM 5451 N N . ASP B 1 319 ? -15.696 -33.137 7.634 1 87.87 319 ASP B N 1
ATOM 5452 C CA . ASP B 1 319 ? -16.857 -32.755 6.836 1 87.87 319 ASP B CA 1
ATOM 5453 C C . ASP B 1 319 ? -16.895 -31.246 6.607 1 87.87 319 ASP B C 1
ATOM 5455 O O . ASP B 1 319 ? -17.04 -30.473 7.556 1 87.87 319 ASP B O 1
ATOM 5459 N N . LEU B 1 320 ? -16.774 -30.86 5.34 1 92.22 320 LEU B N 1
ATOM 5460 C CA . LEU B 1 320 ? -16.791 -29.442 4.996 1 92.22 320 LEU B CA 1
ATOM 5461 C C . LEU B 1 320 ? -18.219 -28.953 4.779 1 92.22 320 LEU B C 1
ATOM 5463 O O . LEU B 1 320 ? -18.936 -29.476 3.922 1 92.22 320 LEU B O 1
ATOM 5467 N N . ARG B 1 321 ? -18.745 -28.105 5.517 1 91.58 321 ARG B N 1
ATOM 5468 C CA . ARG B 1 321 ? -20.071 -27.511 5.378 1 91.58 321 ARG B CA 1
ATOM 5469 C C . ARG B 1 321 ? -19.979 -26.088 4.838 1 91.58 321 ARG B C 1
ATOM 5471 O O . ARG B 1 321 ? -19.513 -25.183 5.533 1 91.58 321 ARG B O 1
ATOM 5478 N N . PRO B 1 322 ? -20.351 -25.953 3.607 1 89.98 322 PRO B N 1
ATOM 5479 C CA . PRO B 1 322 ? -20.355 -24.589 3.073 1 89.98 322 PRO B CA 1
ATOM 5480 C C . PRO B 1 322 ? -21.249 -23.645 3.874 1 89.98 322 PRO B C 1
ATOM 5482 O O . PRO B 1 322 ? -22.222 -24.085 4.491 1 89.98 322 PRO B O 1
ATOM 5485 N N . ALA B 1 323 ? -20.89 -22.376 3.94 1 89.73 323 ALA B N 1
ATOM 5486 C CA . ALA B 1 323 ? -21.668 -21.395 4.693 1 89.73 323 ALA B CA 1
ATOM 5487 C C . ALA B 1 323 ? -21.851 -20.109 3.892 1 89.73 323 ALA B C 1
ATOM 5489 O O . ALA B 1 323 ? -20.954 -19.697 3.152 1 89.73 323 ALA B O 1
ATOM 5490 N N . ASN B 1 324 ? -23.096 -19.609 3.968 1 90.6 324 ASN B N 1
ATOM 5491 C CA . ASN B 1 324 ? -23.324 -18.248 3.497 1 90.6 324 ASN B CA 1
ATOM 5492 C C . ASN B 1 324 ? -22.844 -17.215 4.513 1 90.6 324 ASN B C 1
ATOM 5494 O O . ASN B 1 324 ? -23.422 -17.086 5.594 1 90.6 324 ASN B O 1
ATOM 5498 N N . LEU B 1 325 ? -21.821 -16.569 4.095 1 94.54 325 LEU B N 1
ATOM 5499 C CA . LEU B 1 325 ? -21.192 -15.642 5.03 1 94.54 325 LEU B CA 1
ATOM 5500 C C . LEU B 1 325 ? -21.683 -14.218 4.796 1 94.54 325 LEU B C 1
ATOM 5502 O O . LEU B 1 325 ? -22.142 -13.886 3.701 1 94.54 325 LEU B O 1
ATOM 5506 N N . SER B 1 326 ? -21.708 -13.48 5.838 1 92.5 326 SER B N 1
ATOM 5507 C CA . SER B 1 326 ? -22.133 -12.085 5.774 1 92.5 326 SER B CA 1
ATOM 5508 C C . SER B 1 326 ? -21.026 -11.149 6.247 1 92.5 326 SER B C 1
ATOM 5510 O O . SER B 1 326 ? -20.609 -11.207 7.405 1 92.5 326 SER B O 1
ATOM 5512 N N . CYS B 1 327 ? -20.58 -10.268 5.326 1 92.09 327 CYS B N 1
ATOM 5513 C CA . CYS B 1 327 ? -19.564 -9.288 5.696 1 92.09 327 CYS B CA 1
ATOM 5514 C C . CYS B 1 327 ? -20.095 -8.323 6.748 1 92.09 327 CYS B C 1
ATOM 5516 O O . CYS B 1 327 ? -19.325 -7.775 7.539 1 92.09 327 CYS B O 1
ATOM 5518 N N . GLU B 1 328 ? -21.357 -8.225 6.813 1 88.01 328 GLU B N 1
ATOM 5519 C CA . GLU B 1 328 ? -21.977 -7.361 7.813 1 88.01 328 GLU B CA 1
ATOM 5520 C C . GLU B 1 328 ? -21.936 -8.001 9.197 1 88.01 328 GLU B C 1
ATOM 5522 O O . GLU B 1 328 ? -21.576 -7.348 10.179 1 88.01 328 GLU B O 1
ATOM 5527 N N . LYS B 1 329 ? -22.254 -9.28 9.26 1 90.88 329 LYS B N 1
ATOM 5528 C CA . LYS B 1 329 ? -22.309 -9.982 10.539 1 90.88 329 LYS B CA 1
ATOM 5529 C C . LYS B 1 329 ? -20.911 -10.37 11.014 1 90.88 329 LYS B C 1
ATOM 5531 O O . LYS B 1 329 ? -20.663 -10.465 12.218 1 90.88 329 LYS B O 1
ATOM 5536 N N . GLU B 1 330 ? -19.989 -10.648 10.085 1 91.47 330 GLU B N 1
ATOM 5537 C CA . GLU B 1 330 ? -18.595 -11.002 10.334 1 91.47 330 GLU B CA 1
ATOM 5538 C C . GLU B 1 330 ? -18.489 -12.271 11.176 1 91.47 330 GLU B C 1
ATOM 5540 O O . GLU B 1 330 ? -17.695 -12.334 12.116 1 91.47 330 GLU B O 1
ATOM 5545 N N . GLU B 1 331 ? -19.351 -13.179 10.929 1 93.05 331 GLU B N 1
ATOM 5546 C CA . GLU B 1 331 ? -19.246 -14.491 11.561 1 93.05 331 GLU B CA 1
ATOM 5547 C C . GLU B 1 331 ? -18.314 -15.409 10.775 1 93.05 331 GLU B C 1
ATOM 5549 O O . GLU B 1 331 ? -18.548 -15.678 9.595 1 93.05 331 GLU B O 1
ATOM 5554 N N . PRO B 1 332 ? -17.316 -15.791 11.407 1 94.68 332 PRO B N 1
ATOM 5555 C CA . PRO B 1 332 ? -16.333 -16.614 10.698 1 94.68 332 PRO B CA 1
ATOM 5556 C C . PRO B 1 332 ? -16.89 -17.976 10.287 1 94.68 332 PRO B C 1
ATOM 5558 O O . PRO B 1 332 ? -17.819 -18.483 10.92 1 94.68 332 PRO B O 1
ATOM 5561 N N . TRP B 1 333 ? -16.361 -18.477 9.267 1 96.32 333 TRP B N 1
ATOM 5562 C CA . TRP B 1 333 ? -16.703 -19.806 8.772 1 96.32 333 TRP B CA 1
ATOM 5563 C C . TRP B 1 333 ? -16.068 -20.889 9.637 1 96.32 333 TRP B C 1
ATOM 5565 O O . TRP B 1 333 ? -14.843 -20.949 9.768 1 96.32 333 TRP B O 1
ATOM 5575 N N . ASP B 1 334 ? -16.811 -21.761 10.188 1 93.9 334 ASP B N 1
ATOM 5576 C CA . ASP B 1 334 ? -16.36 -22.751 11.16 1 93.9 334 ASP B CA 1
ATOM 5577 C C . ASP B 1 334 ? -15.317 -23.685 10.55 1 93.9 334 ASP B C 1
ATOM 5579 O O . ASP B 1 334 ? -14.388 -24.118 11.234 1 93.9 334 ASP B O 1
ATOM 5583 N N . ASP B 1 335 ? -15.485 -23.946 9.298 1 94.77 335 ASP B N 1
ATOM 5584 C CA . ASP B 1 335 ? -14.617 -24.937 8.67 1 94.77 335 ASP B CA 1
ATOM 5585 C C . ASP B 1 335 ? -13.454 -24.267 7.942 1 94.77 335 ASP B C 1
ATOM 5587 O O . ASP B 1 335 ? -12.624 -24.944 7.331 1 94.77 335 ASP B O 1
ATOM 5591 N N . GLY B 1 336 ? -13.431 -22.926 8.008 1 95.79 336 GLY B N 1
ATOM 5592 C CA . GLY B 1 336 ? -12.428 -22.183 7.262 1 95.79 336 GLY B CA 1
ATOM 5593 C C . GLY B 1 336 ? -11.009 -22.481 7.709 1 95.79 336 GLY B C 1
ATOM 5594 O O . GLY B 1 336 ? -10.114 -22.652 6.878 1 95.79 336 GLY B O 1
ATOM 5595 N N . LEU B 1 337 ? -10.83 -22.61 8.971 1 95.03 337 LEU B N 1
ATOM 5596 C CA . LEU B 1 337 ? -9.499 -22.85 9.517 1 95.03 337 LEU B CA 1
ATOM 5597 C C . LEU B 1 337 ? -8.986 -24.228 9.112 1 95.03 337 LEU B C 1
ATOM 5599 O O . LEU B 1 337 ? -7.823 -24.373 8.726 1 95.03 337 LEU B O 1
ATOM 5603 N N . SER B 1 338 ? -9.828 -25.183 9.184 1 94.85 338 SER B N 1
ATOM 5604 C CA . SER B 1 338 ? -9.438 -26.529 8.778 1 94.85 338 SER B CA 1
ATOM 5605 C C . SER B 1 338 ? -9.049 -26.57 7.304 1 94.85 338 SER B C 1
ATOM 5607 O O . SER B 1 338 ? -7.988 -27.089 6.951 1 94.85 338 SER B O 1
ATOM 5609 N N . LEU B 1 339 ? -9.915 -26.001 6.557 1 95.72 339 LEU B N 1
ATOM 5610 C CA . LEU B 1 339 ? -9.621 -25.999 5.128 1 95.72 339 LEU B CA 1
ATOM 5611 C C . LEU B 1 339 ? -8.307 -25.28 4.844 1 95.72 339 LEU B C 1
ATOM 5613 O O . LEU B 1 339 ? -7.471 -25.78 4.089 1 95.72 339 LEU B O 1
ATOM 5617 N N . TYR B 1 340 ? -8.148 -24.159 5.464 1 96.94 340 TYR B N 1
ATOM 5618 C CA . TYR B 1 340 ? -6.918 -23.389 5.309 1 96.94 340 TYR B CA 1
ATOM 5619 C C . TYR B 1 340 ? -5.699 -24.233 5.66 1 96.94 340 TYR B C 1
ATOM 5621 O O . TYR B 1 340 ? -4.707 -24.238 4.926 1 96.94 340 TYR B O 1
ATOM 5629 N N . ASN B 1 341 ? -5.789 -24.96 6.742 1 94.69 341 ASN B N 1
ATOM 5630 C CA . ASN B 1 341 ? -4.659 -25.758 7.208 1 94.69 341 ASN B CA 1
ATOM 5631 C C . ASN B 1 341 ? -4.311 -26.867 6.22 1 94.69 341 ASN B C 1
ATOM 5633 O O . ASN B 1 341 ? -3.135 -27.127 5.961 1 94.69 341 ASN B O 1
ATOM 5637 N N . TYR B 1 342 ? -5.252 -27.448 5.662 1 94.76 342 TYR B N 1
ATOM 5638 C CA . TYR B 1 342 ? -5.003 -28.517 4.701 1 94.76 342 TYR B CA 1
ATOM 5639 C C . TYR B 1 342 ? -4.406 -27.964 3.413 1 94.76 342 TYR B C 1
ATOM 5641 O O . TYR B 1 342 ? -3.469 -28.542 2.857 1 94.76 342 TYR B O 1
ATOM 5649 N N . ILE B 1 343 ? -4.933 -26.79 2.949 1 95.9 343 ILE B N 1
ATOM 5650 C CA . ILE B 1 343 ? -4.392 -26.174 1.742 1 95.9 343 ILE B CA 1
ATOM 5651 C C . ILE B 1 343 ? -2.938 -25.771 1.976 1 95.9 343 ILE B C 1
ATOM 5653 O O . ILE B 1 343 ? -2.073 -26.027 1.135 1 95.9 343 ILE B O 1
ATOM 5657 N N . ASN B 1 344 ? -2.751 -25.175 3.128 1 93.38 344 ASN B N 1
ATOM 5658 C CA . ASN B 1 344 ? -1.41 -24.707 3.463 1 93.38 344 ASN B CA 1
ATOM 5659 C C . ASN B 1 344 ? -0.423 -25.865 3.575 1 93.38 344 ASN B C 1
ATOM 5661 O O . ASN B 1 344 ? 0.745 -25.728 3.206 1 93.38 344 ASN B O 1
ATOM 5665 N N . ALA B 1 345 ? -0.884 -26.981 3.994 1 92.04 345 ALA B N 1
ATOM 5666 C CA . ALA B 1 345 ? -0.045 -28.172 4.096 1 92.04 345 ALA B CA 1
ATOM 5667 C C . ALA B 1 345 ? 0.351 -28.684 2.714 1 92.04 345 ALA B C 1
ATOM 5669 O O . ALA B 1 345 ? 1.495 -29.094 2.502 1 92.04 345 ALA B O 1
ATOM 5670 N N . VAL B 1 346 ? -0.543 -28.617 1.809 1 91.18 346 VAL B N 1
ATOM 5671 C CA . VAL B 1 346 ? -0.277 -29.059 0.444 1 91.18 346 VAL B CA 1
ATOM 5672 C C . VAL B 1 346 ? 0.75 -28.136 -0.208 1 91.18 346 VAL B C 1
ATOM 5674 O O . VAL B 1 346 ? 1.689 -28.602 -0.857 1 91.18 346 VAL B O 1
ATOM 5677 N N . ARG B 1 347 ? 0.562 -26.817 -0.023 1 85.45 347 ARG B N 1
ATOM 5678 C CA . ARG B 1 347 ? 1.475 -25.825 -0.581 1 85.45 347 ARG B CA 1
ATOM 5679 C C . ARG B 1 347 ? 2.896 -26.041 -0.073 1 85.45 347 ARG B C 1
ATOM 5681 O O . ARG B 1 347 ? 3.855 -25.965 -0.844 1 85.45 347 ARG B O 1
ATOM 5688 N N . THR B 1 348 ? 3.005 -26.328 1.145 1 78.22 348 THR B N 1
ATOM 5689 C CA . THR B 1 348 ? 4.307 -26.519 1.775 1 78.22 348 THR B CA 1
ATOM 5690 C C . THR B 1 348 ? 4.945 -27.825 1.311 1 78.22 348 THR B C 1
ATOM 5692 O O . THR B 1 348 ? 6.156 -27.886 1.087 1 78.22 348 THR B O 1
ATOM 5695 N N . PHE B 1 349 ? 4.1 -28.87 1.226 1 65.61 349 PHE B N 1
ATOM 5696 C CA . PHE B 1 349 ? 4.605 -30.192 0.875 1 65.61 349 PHE B CA 1
ATOM 5697 C C . PHE B 1 349 ? 5.059 -30.229 -0.58 1 65.61 349 PHE B C 1
ATOM 5699 O O . PHE B 1 349 ? 6.073 -30.852 -0.903 1 65.61 349 PHE B O 1
ATOM 5706 N N . TYR B 1 350 ? 4.254 -29.601 -1.364 1 59.46 350 TYR B N 1
ATOM 5707 C CA . TYR B 1 350 ? 4.584 -29.693 -2.782 1 59.46 350 TYR B CA 1
ATOM 5708 C C . TYR B 1 350 ? 5.538 -28.577 -3.194 1 59.46 350 TYR B C 1
ATOM 5710 O O . TYR B 1 350 ? 5.927 -28.483 -4.36 1 59.46 350 TYR B O 1
ATOM 5718 N N . ASN B 1 351 ? 6.173 -27.919 -2.177 1 59.62 351 ASN B N 1
ATOM 5719 C CA . ASN B 1 351 ? 7.139 -26.845 -2.38 1 59.62 351 ASN B CA 1
ATOM 5720 C C . ASN B 1 351 ? 6.652 -25.843 -3.423 1 59.62 351 ASN B C 1
ATOM 5722 O O . ASN B 1 351 ? 7.369 -25.536 -4.377 1 59.62 351 ASN B O 1
ATOM 5726 N N . PHE B 1 352 ? 5.389 -25.583 -3.408 1 51.33 352 PHE B N 1
ATOM 5727 C CA . PHE B 1 352 ? 4.929 -24.515 -4.287 1 51.33 352 PHE B CA 1
ATOM 5728 C C . PHE B 1 352 ? 5.384 -23.155 -3.77 1 51.33 352 PHE B C 1
ATOM 5730 O O . PHE B 1 352 ? 5.548 -22.967 -2.563 1 51.33 352 PHE B O 1
#

Foldseek 3Di:
DPPPPPPPPPPPPVQLAEPQEAEAEEEEEPVCVLALQVLLLVVLQVVLQVDCVLRVRHHYDYDYDYHHPPPLPVLVVVLQVSLLVQHQEYEDDQHQVNLVSSLVLCQLQLHAYEYAYAHLDPDDGPSYHYLHDHLVVLLVVVVVVCVVVVAQEEEEEAADPCRCSSNVVVVVPPPPPGHHYHYYYDDLVCLLVVVVVCVVVVRAHYEYHYDPVCVVSNVVSCVVVVSQALSHAYEYAFQCPVLDDCPVNPPRNYHYHYHHDDDCPDPVSVVVLVVQQVVDDPPRHSAHPVSHHGSSSVSSSVSSVLLSNLVSVCSVPHRQDGDSDGSVVSHHRPCSNSSSVSSNVSCVVVVD/DPPPPPPPPPPPPVQLAEPQEAEAEEEEEPVCVLNLQVLLLVVLLVVLQVDCVLRVRHHYDYDYDYHHPPPLPVLLVVLQVSLLVQHQEYEDDQDQVNLVSSLVLCQLQLHAYEYAYAHLDPDDGPSYHYLHDHLVVLLVVVVVVCVVVVAQEEEEEAADPCRCSSNVVVVVPDPPDGHHYHYYYDDLVCLLVVVVVCVVVVRAHYEYHYDPVCVVSNVVSCVVVVSQALSHAYEYAFQCPVLDDCPVNPPRNYHYHYHHDDDCPDPVSVVVLVVQQVVDDPPRHSAHPVSHHGSSSVSSSVSSVLLSNLVSVCSVPHRQDGDSDGSVVSHHRPCSNSSSVSSNVSCVVVVD